Protein AF-0000000066123903 (afdb_homodimer)

Organism: Suid herpesvirus 1 (strain Kaplan) (NCBI:txid33703)

Foldseek 3Di:
DDPDADDDQVVLLVLLVVLVVLDDALVVQDQVVQLVLLVVDDPLRLVLLLLLLLLQLVLLVVLLVCLVVLLVVDPHVSSVSSSVSLSVRSVRVNVNSVVVNCSSVVNPPVVSVVVSVVSCPDPLNVVLVVVLVVQVVVDPWPLSVLLSQLLSLQQLCQLSLLLQLLCVVVPHSVSSNVSSLSSNLSSLSSNLSSLSCSAPPRPPIDHDDLVVSLVVLVVSLVSSLCSCVVRPDPPDPSDDSVLSSLQSLVSSQVSCVSNPHHRDRPRDQHDPPRSCNVVVVVSVCVSVVVVVVVVPPPDDPDD/DDPDADDDQVVLLVLLVVLVVLDDALVVQDQVVQLVLLVVDDPLRLVLLLLLLLLQLVLLVVVLVCLVVLLVVDPHVSSVSSSVSLSVRSVRVNVNSVVVNCSSVVNPPVVSVVVSVVSCPDPLNVVLVVVLVVQVVVDPWPLSVLLSQLLSLQQLCQLSLLLQLLCVVVPHSVSSNVSSLSSNLSSLSSNLSSLSCSQPPRPPIDHDDLVVSLVVLVVSLVSSLCSCVVRPDPPDPSDDSVLSSLQSLVSSQVSCVSNPHHRDRPRDQHDPPRSCNVVSVVSVCVSVVVVVVVVPPPDDPPD

Solvent-accessible surface area (backbone atoms only — not comparable to full-atom values): 33291 Å² total; per-residue (Å²): 132,78,57,57,61,62,92,77,38,71,68,44,41,48,52,34,51,50,51,61,73,64,63,76,54,53,83,78,54,70,56,73,78,34,50,67,42,58,74,73,44,52,72,59,53,46,53,33,53,54,49,48,47,40,50,52,28,34,52,52,53,56,53,55,68,46,46,62,62,57,36,66,77,51,86,52,55,28,53,39,51,26,48,39,50,51,47,41,52,50,47,33,50,39,50,40,39,28,52,51,46,33,45,75,44,74,66,36,60,67,60,42,53,56,47,41,62,53,50,64,66,30,66,58,53,40,52,54,52,50,50,49,53,53,51,58,73,63,46,84,31,69,43,45,47,34,50,48,49,29,42,53,50,52,45,68,43,42,50,58,54,49,57,51,30,33,36,52,82,72,73,32,37,61,50,60,39,50,50,48,50,55,50,50,53,50,31,52,52,54,23,49,49,34,39,48,40,58,72,70,65,52,80,85,55,61,67,73,53,68,68,58,51,50,48,53,52,53,52,52,53,51,51,41,48,47,37,49,63,72,51,52,54,89,87,49,86,62,62,57,66,71,59,40,49,36,41,46,38,25,47,50,28,51,52,30,47,69,68,73,41,76,70,80,64,82,42,62,79,72,51,83,83,39,72,56,32,68,58,55,53,50,54,54,50,59,62,52,49,55,58,55,57,70,64,63,73,71,62,87,76,76,135,131,76,56,55,61,63,93,77,38,70,68,44,42,48,53,35,50,50,52,61,74,63,62,75,53,52,84,78,54,71,55,72,80,34,50,68,42,57,74,73,46,51,71,58,53,46,53,33,53,54,49,48,46,41,48,51,29,33,51,51,54,54,52,55,70,45,47,61,62,57,39,66,78,50,86,51,54,29,53,40,51,26,50,38,50,52,48,41,52,48,47,33,49,39,50,40,40,30,52,52,46,32,45,75,42,75,67,37,60,67,60,41,52,56,47,39,61,54,50,63,67,31,66,57,52,39,52,54,52,50,50,50,53,53,52,59,73,62,46,86,30,69,42,46,48,34,51,51,50,29,42,52,50,51,44,68,45,42,52,57,54,48,57,52,29,32,37,51,81,71,73,33,35,61,50,61,39,50,51,48,51,55,50,50,51,50,32,52,51,53,23,49,49,35,40,48,40,59,71,70,66,52,79,85,55,60,65,75,54,69,69,58,51,49,49,54,53,52,50,51,51,50,52,41,46,48,39,50,61,73,50,53,54,88,86,48,85,64,63,58,67,71,60,40,49,36,41,46,37,24,47,49,27,52,51,30,47,69,68,74,41,76,70,80,66,84,43,62,79,70,51,85,83,40,72,56,32,66,58,55,53,49,53,53,49,59,63,53,49,55,58,54,58,69,62,64,70,70,62,85,66,79,122

InterPro domains:
  IPR000358 Ribonucleotide reductase small subunit family [PF00268] (5-267)
  IPR000358 Ribonucleotide reductase small subunit family [PTHR23409] (11-296)
  IPR009078 Ferritin-like superfamily [SSF47240] (3-269)
  IPR012348 Ribonucleotide reductase-like [G3DSA:1.10.620.20] (2-271)
  IPR030475 Ribonucleotide reductase small subunit, acitve site [PS00368] (89-105)
  IPR033909 Ribonucleotide reductase small subunit [cd01049] (8-279)
  IPR034715 Ribonucleotide reductase small subunit, Herpesvirus [MF_04028] (1-303)

Radius of gyration: 26.72 Å; Cα contacts (8 Å, |Δi|>4): 640; chains: 2; bounding box: 87×73×56 Å

Sequence (606 aa):
MEYFYTSQCPDMDHLRSLSVANRWLETDLPLGDDAKDVAALSEPELEFYRFLFAFLSAADDLVNVNLGSLSELFTQKDILHYYIEQECIEVVHSRVYSAIQLMLFRGDAAARERYVRAALRDEAIRRKVEWLDSRVAECASVAEKYLLMILIEGIFFASSFASISYLRTHNLFVVTCQSNDFISRDEAIHTSASCCIYNNYLGDAPRPDEARIHQLFAEAVEIECEFLRARAPRDSLLLDLPAIISYVRYSADRLLQAIGASPLFGAPAPAADFPMALMVAEKHTNFFERRSTNYTGTVVNDLMEYFYTSQCPDMDHLRSLSVANRWLETDLPLGDDAKDVAALSEPELEFYRFLFAFLSAADDLVNVNLGSLSELFTQKDILHYYIEQECIEVVHSRVYSAIQLMLFRGDAAARERYVRAALRDEAIRRKVEWLDSRVAECASVAEKYLLMILIEGIFFASSFASISYLRTHNLFVVTCQSNDFISRDEAIHTSASCCIYNNYLGDAPRPDEARIHQLFAEAVEIECEFLRARAPRDSLLLDLPAIISYVRYSADRLLQAIGASPLFGAPAPAADFPMALMVAEKHTNFFERRSTNYTGTVVNDL

Structure (mmCIF, N/CA/C/O backbone):
data_AF-0000000066123903-model_v1
#
loop_
_entity.id
_entity.type
_entity.pdbx_description
1 polymer 'Ribonucleoside-diphosphate reductase small subunit'
#
loop_
_atom_site.group_PDB
_atom_site.id
_atom_site.type_symbol
_atom_site.label_atom_id
_atom_site.label_alt_id
_atom_site.label_comp_id
_atom_site.label_asym_id
_atom_site.label_entity_id
_atom_site.label_seq_id
_atom_site.pdbx_PDB_ins_code
_atom_site.Cartn_x
_atom_site.Cartn_y
_atom_site.Cartn_z
_atom_site.occupancy
_atom_site.B_iso_or_equiv
_atom_site.auth_seq_id
_atom_site.auth_comp_id
_atom_site.auth_asym_id
_atom_site.auth_atom_id
_atom_site.pdbx_PDB_model_num
ATOM 1 N N . MET A 1 1 ? 11.18 -2.309 -18.719 1 54.59 1 MET A N 1
ATOM 2 C CA . MET A 1 1 ? 10.789 -2.637 -17.359 1 54.59 1 MET A CA 1
ATOM 3 C C . MET A 1 1 ? 11.422 -3.945 -16.906 1 54.59 1 MET A C 1
ATOM 5 O O . MET A 1 1 ? 11.5 -4.902 -17.672 1 54.59 1 MET A O 1
ATOM 9 N N . GLU A 1 2 ? 12.172 -3.811 -15.82 1 69.44 2 GLU A N 1
ATOM 10 C CA . GLU A 1 2 ? 12.781 -5.016 -15.266 1 69.44 2 GLU A CA 1
ATOM 11 C C . GLU A 1 2 ? 11.734 -5.902 -14.594 1 69.44 2 GLU A C 1
ATOM 13 O O . GLU A 1 2 ? 10.844 -5.406 -13.898 1 69.44 2 GLU A O 1
ATOM 18 N N . TYR A 1 3 ? 11.609 -7.137 -14.953 1 81.94 3 TYR A N 1
ATOM 19 C CA . TYR A 1 3 ? 10.57 -8.078 -14.547 1 81.94 3 TYR A CA 1
ATOM 20 C C . TYR A 1 3 ? 10.922 -8.734 -13.219 1 81.94 3 TYR A C 1
ATOM 22 O O . TYR A 1 3 ? 10.375 -9.781 -12.875 1 81.94 3 TYR A O 1
ATOM 30 N N . PHE A 1 4 ? 11.977 -8.094 -12.602 1 88.94 4 PHE A N 1
ATOM 31 C CA . PHE A 1 4 ? 12.328 -8.5 -11.25 1 88.94 4 PHE A CA 1
ATOM 32 C C . PHE A 1 4 ? 12.875 -7.324 -10.453 1 88.94 4 PHE A C 1
ATOM 34 O O . PHE A 1 4 ? 13.266 -6.309 -11.031 1 88.94 4 PHE A O 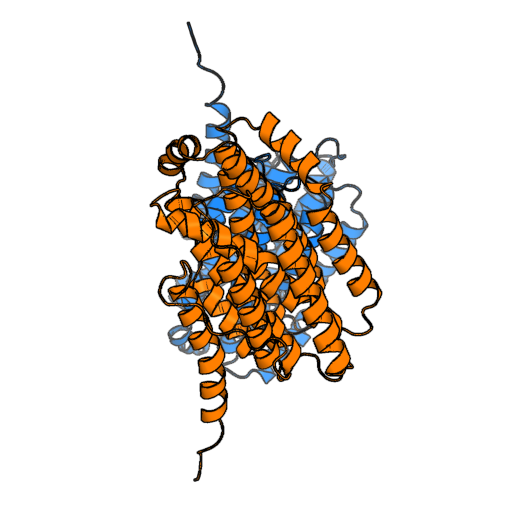1
ATOM 41 N N . TYR A 1 5 ? 12.867 -7.488 -9.188 1 92.88 5 TYR A N 1
ATOM 42 C CA . TYR A 1 5 ? 13.344 -6.422 -8.312 1 92.88 5 TYR A CA 1
ATOM 43 C C . TYR A 1 5 ? 14.859 -6.477 -8.156 1 92.88 5 TYR A C 1
ATOM 45 O O . TYR A 1 5 ? 15.43 -7.555 -7.977 1 92.88 5 TYR A O 1
ATOM 53 N N . THR A 1 6 ? 15.5 -5.375 -8.305 1 92.25 6 THR A N 1
ATOM 54 C CA . THR A 1 6 ? 16.891 -5.137 -7.926 1 92.25 6 THR A CA 1
ATOM 55 C C . THR A 1 6 ? 17.031 -3.814 -7.176 1 92.25 6 THR A C 1
ATOM 57 O O . THR A 1 6 ? 16.438 -2.805 -7.574 1 92.25 6 THR A O 1
ATOM 60 N N . SER A 1 7 ? 17.812 -3.814 -6.113 1 93.12 7 SER A N 1
ATOM 61 C CA . SER A 1 7 ? 18.016 -2.588 -5.348 1 93.12 7 SER A CA 1
ATOM 62 C C . SER A 1 7 ? 18.781 -1.549 -6.152 1 93.12 7 SER A C 1
ATOM 64 O O . SER A 1 7 ? 19.875 -1.834 -6.664 1 93.12 7 SER A O 1
ATOM 66 N N . GLN A 1 8 ? 18.188 -0.343 -6.234 1 95.06 8 GLN A N 1
ATOM 67 C CA . GLN A 1 8 ? 18.828 0.729 -6.996 1 95.06 8 GLN A CA 1
ATOM 68 C C . GLN A 1 8 ? 18.875 2.025 -6.191 1 95.06 8 GLN A C 1
ATOM 70 O O . GLN A 1 8 ? 19.625 2.941 -6.516 1 95.06 8 GLN A O 1
ATOM 75 N N . CYS A 1 9 ? 18.078 2.162 -5.188 1 96.69 9 CYS A N 1
ATOM 76 C CA . CYS A 1 9 ? 17.953 3.354 -4.355 1 96.69 9 CYS A CA 1
ATOM 77 C C . CYS A 1 9 ? 18 2.992 -2.875 1 96.69 9 CYS A C 1
ATOM 79 O O . CYS A 1 9 ? 16.969 3.043 -2.193 1 96.69 9 CYS A O 1
ATOM 81 N N . PRO A 1 10 ? 19.219 2.754 -2.359 1 95.38 10 PRO A N 1
ATOM 82 C CA . PRO A 1 10 ? 19.328 2.258 -0.986 1 95.38 10 PRO A CA 1
ATOM 83 C C . PRO A 1 10 ? 18.734 3.219 0.039 1 95.38 10 PRO A C 1
ATOM 85 O O . PRO A 1 10 ? 18.219 2.781 1.071 1 95.38 10 PRO A O 1
ATOM 88 N N . ASP A 1 11 ? 18.828 4.516 -0.189 1 95.94 11 ASP A N 1
ATOM 89 C CA . ASP A 1 11 ? 18.234 5.477 0.745 1 95.94 11 ASP A CA 1
ATOM 90 C C . ASP A 1 11 ? 16.719 5.371 0.767 1 95.94 11 ASP A C 1
ATOM 92 O O . ASP A 1 11 ? 16.109 5.414 1.834 1 95.94 11 ASP A O 1
ATOM 96 N N . MET A 1 12 ? 16.125 5.203 -0.448 1 97.12 12 MET A N 1
ATOM 97 C CA . MET A 1 12 ? 14.672 5.023 -0.505 1 97.12 12 MET A CA 1
ATOM 98 C C . MET A 1 12 ? 14.258 3.707 0.141 1 97.12 12 MET A C 1
ATOM 100 O O . MET A 1 12 ? 13.211 3.627 0.786 1 97.12 12 MET A O 1
ATOM 104 N N . ASP A 1 13 ? 15.086 2.719 -0.048 1 96.69 13 ASP A N 1
ATOM 105 C CA . ASP A 1 13 ? 14.828 1.435 0.597 1 96.69 13 ASP A CA 1
ATOM 106 C C . ASP A 1 13 ? 14.867 1.566 2.117 1 96.69 13 ASP A C 1
ATOM 108 O O . ASP A 1 13 ? 14.062 0.949 2.82 1 96.69 13 ASP A O 1
ATOM 112 N N . HIS A 1 14 ? 15.781 2.314 2.598 1 96.69 14 HIS A N 1
ATOM 113 C CA . HIS A 1 14 ? 15.875 2.566 4.031 1 96.69 14 HIS A CA 1
ATOM 114 C C . HIS A 1 14 ? 14.617 3.266 4.551 1 96.69 14 HIS A C 1
ATOM 116 O O . HIS A 1 14 ? 14.078 2.891 5.594 1 96.69 14 HIS A O 1
ATOM 122 N N . LEU A 1 15 ? 14.172 4.234 3.84 1 96.81 15 LEU A N 1
ATOM 123 C CA . LEU A 1 15 ? 12.984 4.965 4.254 1 96.81 15 LEU A CA 1
ATOM 124 C C . LEU A 1 15 ? 11.75 4.062 4.223 1 96.81 15 LEU A C 1
ATOM 126 O O . LEU A 1 15 ? 10.867 4.176 5.074 1 96.81 15 LEU A O 1
ATOM 130 N N . ARG A 1 16 ? 11.664 3.162 3.219 1 97.38 16 ARG A N 1
ATOM 131 C CA . ARG A 1 16 ? 10.602 2.16 3.225 1 97.38 16 ARG A CA 1
ATOM 132 C C . ARG A 1 16 ? 10.656 1.311 4.488 1 97.38 16 ARG A C 1
ATOM 134 O O . ARG A 1 16 ? 9.641 1.102 5.148 1 97.38 16 ARG A O 1
ATOM 141 N N . SER A 1 17 ? 11.875 0.867 4.812 1 96.56 17 SER A N 1
ATOM 142 C CA . SER A 1 17 ? 12.055 0.023 5.988 1 96.56 17 SER A CA 1
ATOM 143 C C . SER A 1 17 ? 11.641 0.753 7.262 1 96.56 17 SER A C 1
ATOM 145 O O . SER A 1 17 ? 11.047 0.156 8.164 1 96.56 17 SER A O 1
ATOM 147 N N . LEU A 1 18 ? 11.977 1.999 7.32 1 95.31 18 LEU A N 1
ATOM 148 C CA . LEU A 1 18 ? 11.586 2.809 8.469 1 95.31 18 LEU A CA 1
ATOM 149 C C . LEU A 1 18 ? 10.062 2.922 8.562 1 95.31 18 LEU A C 1
ATOM 151 O O . LEU A 1 18 ? 9.5 2.809 9.656 1 95.31 18 LEU A O 1
ATOM 155 N N . SER A 1 19 ? 9.43 3.164 7.438 1 96.69 19 SER A N 1
ATOM 156 C CA . SER A 1 19 ? 7.973 3.232 7.402 1 96.69 19 SER A CA 1
ATOM 157 C C . SER A 1 19 ? 7.348 1.922 7.871 1 96.69 19 SER A C 1
ATOM 159 O O . SER A 1 19 ? 6.379 1.928 8.633 1 96.69 19 SER A O 1
ATOM 161 N N . VAL A 1 20 ? 7.906 0.844 7.414 1 96.25 20 VAL A N 1
ATOM 162 C CA . VAL A 1 20 ? 7.406 -0.476 7.781 1 96.25 20 VAL A CA 1
ATOM 163 C C . VAL A 1 20 ? 7.562 -0.687 9.289 1 96.25 20 VAL A C 1
ATOM 165 O O . VAL A 1 20 ? 6.637 -1.147 9.953 1 96.25 20 VAL A O 1
ATOM 168 N N . ALA A 1 21 ? 8.672 -0.326 9.82 1 94.81 21 ALA A N 1
ATOM 169 C CA . ALA A 1 21 ? 8.969 -0.509 11.242 1 94.81 21 ALA A CA 1
ATOM 170 C C . ALA A 1 21 ? 8.047 0.35 12.102 1 94.81 21 ALA A C 1
ATOM 172 O O . ALA A 1 21 ? 7.707 -0.028 13.227 1 94.81 21 ALA A O 1
ATOM 173 N N . ASN A 1 22 ? 7.625 1.47 11.562 1 94.25 22 ASN A N 1
ATOM 174 C CA . ASN A 1 22 ? 6.816 2.432 12.305 1 94.25 22 ASN A CA 1
ATOM 175 C C . ASN A 1 22 ? 5.328 2.227 12.047 1 94.25 22 ASN A C 1
ATOM 177 O O . ASN A 1 22 ? 4.508 3.062 12.43 1 94.25 22 ASN A O 1
ATOM 181 N N . ARG A 1 23 ? 4.988 1.217 11.445 1 95.25 23 ARG A N 1
ATOM 182 C CA . ARG A 1 23 ? 3.6 1.021 11.039 1 95.25 23 ARG A CA 1
ATOM 183 C C . ARG A 1 23 ? 2.682 0.943 12.258 1 95.25 23 ARG A C 1
ATOM 185 O O . ARG A 1 23 ? 3.035 0.337 13.266 1 95.25 23 ARG A O 1
ATOM 192 N N . TRP A 1 24 ? 1.583 1.522 12.18 1 97.19 24 TRP A N 1
ATOM 193 C CA . TRP A 1 24 ? 0.49 1.501 13.148 1 97.19 24 TRP A CA 1
ATOM 194 C C . TRP A 1 24 ? -0.861 1.461 12.438 1 97.19 24 TRP A C 1
ATOM 196 O O . TRP A 1 24 ? -0.938 1.648 11.227 1 97.19 24 TRP A O 1
ATOM 206 N N . LEU A 1 25 ? -1.926 1.02 13.18 1 97.12 25 LEU A N 1
ATOM 207 C CA . LEU A 1 25 ? -3.264 0.884 12.617 1 97.12 25 LEU A CA 1
ATOM 208 C C . LEU A 1 25 ? -4.266 1.742 13.383 1 97.12 25 LEU A C 1
ATOM 210 O O . LEU A 1 25 ? -4.055 2.053 14.555 1 97.12 25 LEU A O 1
ATOM 214 N N . GLU A 1 26 ? -5.293 2.172 12.727 1 96.62 26 GLU A N 1
ATOM 215 C CA . GLU A 1 26 ? -6.367 2.934 13.359 1 96.62 26 GLU A CA 1
ATOM 216 C C . GLU A 1 26 ? -6.961 2.17 14.539 1 96.62 26 GLU A C 1
ATOM 218 O O . GLU A 1 26 ? -7.422 2.775 15.508 1 96.62 26 GLU A O 1
ATOM 223 N N . THR A 1 27 ? -6.887 0.831 14.484 1 94.56 27 THR A N 1
ATOM 224 C CA . THR A 1 27 ? -7.477 -0.004 15.523 1 94.56 27 THR A CA 1
ATOM 225 C C . THR A 1 27 ? -6.621 0.015 16.797 1 94.56 27 THR A C 1
ATOM 227 O O . THR A 1 27 ? -7.078 -0.392 17.859 1 94.56 27 THR A O 1
ATOM 230 N N . ASP A 1 28 ? -5.391 0.477 16.703 1 94.56 28 ASP A N 1
ATOM 231 C CA . ASP A 1 28 ? -4.488 0.564 17.844 1 94.56 28 ASP A CA 1
ATOM 232 C C . ASP A 1 28 ? -4.875 1.726 18.766 1 94.56 28 ASP A C 1
ATOM 234 O O . ASP A 1 28 ? -4.41 1.805 19.906 1 94.56 28 ASP A O 1
ATOM 238 N N . LEU A 1 29 ? -5.73 2.68 18.234 1 93.81 29 LEU A N 1
ATOM 239 C CA . LEU A 1 29 ? -5.984 3.947 18.922 1 93.81 29 LEU A CA 1
ATOM 240 C C . LEU A 1 29 ? -7.48 4.16 19.125 1 93.81 29 LEU A C 1
ATOM 242 O O . LEU A 1 29 ? -8.094 5.004 18.469 1 93.81 29 LEU A O 1
ATOM 246 N N . PRO A 1 30 ? -8.055 3.467 20.109 1 92.56 30 PRO A N 1
ATOM 247 C CA . PRO A 1 30 ? -9.484 3.656 20.359 1 92.56 30 PRO A CA 1
ATOM 248 C C . PRO A 1 30 ? -9.805 5.035 20.938 1 92.56 30 PRO A C 1
ATOM 250 O O . PRO A 1 30 ? -9.203 5.449 21.938 1 92.56 30 PRO A O 1
ATOM 253 N N . LEU A 1 31 ? -10.781 5.715 20.375 1 94 31 LEU A N 1
ATOM 254 C CA . LEU A 1 31 ? -11.07 7.109 20.688 1 94 31 LEU A CA 1
ATOM 255 C C . LEU A 1 31 ? -12.133 7.211 21.781 1 94 31 LEU A C 1
ATOM 257 O O . LEU A 1 31 ? -12.57 8.312 22.141 1 94 31 LEU A O 1
ATOM 261 N N . GLY A 1 32 ? -12.531 6.105 22.328 1 90.56 32 GLY A N 1
ATOM 262 C CA . GLY A 1 32 ? -13.617 6.102 23.297 1 90.56 32 GLY A CA 1
ATOM 263 C C . GLY A 1 32 ? -13.414 7.09 24.438 1 90.56 32 GLY A C 1
ATOM 264 O O . GLY A 1 32 ? -14.305 7.887 24.734 1 90.56 32 GLY A O 1
ATOM 265 N N . ASP A 1 33 ? -12.297 7.16 25.062 1 92.12 33 ASP A N 1
ATOM 266 C CA . ASP A 1 33 ? -12.023 8.008 26.219 1 92.12 33 ASP A CA 1
ATOM 267 C C . ASP A 1 33 ? -11.898 9.469 25.812 1 92.12 33 ASP A C 1
ATOM 269 O O . ASP A 1 33 ? -12.07 10.367 26.625 1 92.12 33 ASP A O 1
ATOM 273 N N . ASP A 1 34 ? -11.633 9.781 24.547 1 97.38 34 ASP A N 1
ATOM 274 C CA . ASP A 1 34 ? -11.492 11.148 24.047 1 97.38 34 ASP A CA 1
ATOM 275 C C . ASP A 1 34 ? -12.859 11.812 23.891 1 97.38 34 ASP A C 1
ATOM 277 O O . ASP A 1 34 ? -12.953 13.047 23.891 1 97.38 34 ASP A O 1
ATOM 281 N N . ALA A 1 35 ? -13.867 11.039 23.75 1 96 35 ALA A N 1
ATOM 282 C CA . ALA A 1 35 ? -15.188 11.578 23.484 1 96 35 ALA A CA 1
ATOM 283 C C . ALA A 1 35 ? -15.641 12.531 24.578 1 96 35 ALA A C 1
ATOM 285 O O . ALA A 1 35 ? -16.281 13.547 24.312 1 96 35 ALA A O 1
ATOM 286 N N . LYS A 1 36 ? -15.312 12.25 25.781 1 95.56 36 LYS A N 1
ATOM 287 C CA . LYS A 1 36 ? -15.711 13.078 26.922 1 95.56 36 LYS A CA 1
ATOM 288 C C . LYS A 1 36 ? -15.039 14.445 26.875 1 95.56 36 LYS A C 1
ATOM 290 O O . LYS A 1 36 ? -15.555 15.414 27.422 1 95.56 36 LYS A O 1
ATOM 295 N N . ASP A 1 37 ? -13.914 14.531 26.25 1 97.19 37 ASP A N 1
ATOM 296 C CA . ASP A 1 37 ? -13.125 15.758 26.234 1 97.19 37 ASP A CA 1
ATOM 297 C C . ASP A 1 37 ? -13.75 16.797 25.312 1 97.19 37 ASP A C 1
ATOM 299 O O . ASP A 1 37 ? -13.414 17.984 25.391 1 97.19 37 ASP A O 1
ATOM 303 N N . VAL A 1 38 ? -14.633 16.359 24.406 1 97.25 38 VAL A N 1
ATOM 304 C CA . VAL A 1 38 ? -15.297 17.281 23.5 1 97.25 38 VAL A CA 1
ATOM 305 C C . VAL A 1 38 ? -16.062 18.328 24.297 1 97.25 38 VAL A C 1
ATOM 307 O O . VAL A 1 38 ? -16.078 19.516 23.922 1 97.25 38 VAL A O 1
ATOM 310 N N . ALA A 1 39 ? -16.578 17.938 25.406 1 95.94 39 ALA A N 1
ATOM 311 C CA . ALA A 1 3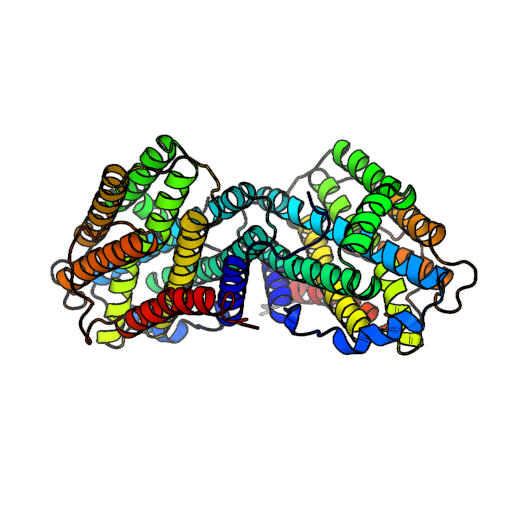9 ? -17.375 18.828 26.25 1 95.94 39 ALA A CA 1
ATOM 312 C C . ALA A 1 39 ? -16.5 19.828 26.969 1 95.94 39 ALA A C 1
ATOM 314 O O . ALA A 1 39 ? -16.984 20.859 27.469 1 95.94 39 ALA A O 1
ATOM 315 N N . ALA A 1 40 ? -15.266 19.562 27.062 1 94.94 40 ALA A N 1
ATOM 316 C CA . ALA A 1 40 ? -14.336 20.438 27.781 1 94.94 40 ALA A CA 1
ATOM 317 C C . ALA A 1 40 ? -13.922 21.625 26.906 1 94.94 40 ALA A C 1
ATOM 319 O O . ALA A 1 40 ? -13.367 22.609 27.406 1 94.94 40 ALA A O 1
ATOM 320 N N . LEU A 1 41 ? -14.172 21.594 25.609 1 95.44 41 LEU A N 1
ATOM 321 C CA . LEU A 1 41 ? -13.82 22.688 24.688 1 95.44 41 LEU A CA 1
ATOM 322 C C . LEU A 1 41 ? -14.914 23.75 24.672 1 95.44 41 LEU A C 1
ATOM 324 O O . LEU A 1 41 ? -16.109 23.422 24.688 1 95.44 41 LEU A O 1
ATOM 328 N N . SER A 1 42 ? -14.438 24.984 24.656 1 94.25 42 SER A N 1
ATOM 329 C CA . SER A 1 42 ? -15.391 26.047 24.344 1 94.25 42 SER A CA 1
ATOM 330 C C . SER A 1 42 ? -15.891 25.938 22.906 1 94.25 42 SER A C 1
ATOM 332 O O . SER A 1 42 ? -15.297 25.234 22.094 1 94.25 42 SER A O 1
ATOM 334 N N . GLU A 1 43 ? -16.984 26.625 22.578 1 94.5 43 GLU A N 1
ATOM 335 C CA . GLU A 1 43 ? -17.578 26.547 21.234 1 94.5 43 GLU A CA 1
ATOM 336 C C . GLU A 1 43 ? -16.578 27 20.172 1 94.5 43 GLU A C 1
ATOM 338 O O . GLU A 1 43 ? -16.406 26.328 19.156 1 94.5 43 GLU A O 1
ATOM 343 N N . PRO A 1 44 ? -15.844 28.125 20.422 1 95.62 44 PRO A N 1
ATOM 344 C CA . PRO A 1 44 ? -14.867 28.547 19.406 1 95.62 44 PRO A CA 1
ATOM 345 C C . PRO A 1 44 ? -13.727 27.547 19.25 1 95.62 44 PRO A C 1
ATOM 347 O O . PRO A 1 44 ? -13.234 27.328 18.141 1 95.62 44 PRO A O 1
ATOM 350 N N . GLU A 1 45 ? -13.352 26.906 20.328 1 95.81 45 GLU A N 1
ATO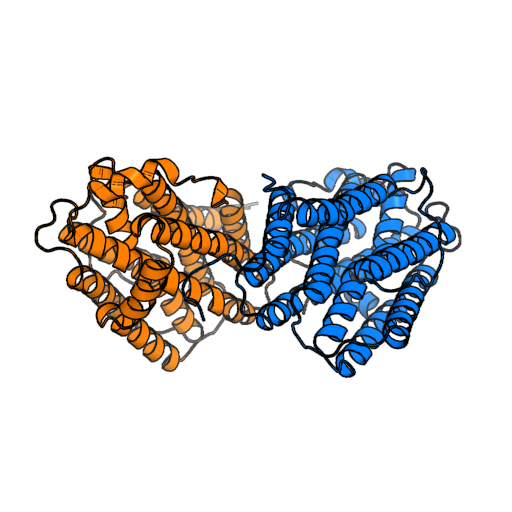M 351 C CA . GLU A 1 45 ? -12.289 25.891 20.266 1 95.81 45 GLU A CA 1
ATOM 352 C C . GLU A 1 45 ? -12.75 24.656 19.5 1 95.81 45 GLU A C 1
ATOM 354 O O . GLU A 1 45 ? -12.008 24.141 18.672 1 95.81 45 GLU A O 1
ATOM 359 N N . LEU A 1 46 ? -13.953 24.25 19.828 1 96.62 46 LEU A N 1
ATOM 360 C CA . LEU A 1 46 ? -14.508 23.094 19.125 1 96.62 46 LEU A CA 1
ATOM 361 C C . LEU A 1 46 ? -14.617 23.375 17.641 1 96.62 46 LEU A C 1
ATOM 363 O O . LEU A 1 46 ? -14.258 22.516 16.812 1 96.62 46 LEU A O 1
ATOM 367 N N . GLU A 1 47 ? -15.062 24.531 17.312 1 96.12 47 GLU A N 1
ATOM 368 C CA . GLU A 1 47 ? -15.156 24.938 15.906 1 96.12 47 GLU A CA 1
ATOM 369 C C . GLU A 1 47 ? -13.789 24.922 15.227 1 96.12 47 GLU A C 1
ATOM 371 O O . GLU A 1 47 ? -13.664 24.5 14.078 1 96.12 47 GLU A O 1
ATOM 376 N N . PHE A 1 48 ? -12.82 25.359 15.898 1 97.12 48 PHE A N 1
ATOM 377 C CA . PHE A 1 48 ? -11.461 25.406 15.367 1 97.12 48 PHE A CA 1
ATOM 378 C C . PHE A 1 48 ? -10.961 24 15.031 1 97.12 48 PHE A C 1
ATOM 380 O O . PHE A 1 48 ? -10.469 23.766 13.93 1 97.12 48 PHE A O 1
ATOM 387 N N . TYR A 1 49 ? -11.109 23.078 15.945 1 97.69 49 TYR A N 1
ATOM 388 C CA . TYR A 1 49 ? -10.594 21.719 15.727 1 97.69 49 TYR A CA 1
ATOM 389 C C . TYR A 1 49 ? -11.438 20.969 14.703 1 97.69 49 TYR A C 1
ATOM 391 O O . TYR A 1 49 ? -10.914 20.156 13.938 1 97.69 49 TYR A O 1
ATOM 399 N N . ARG A 1 50 ? -12.742 21.234 14.695 1 97.56 50 ARG A N 1
ATOM 400 C CA . ARG A 1 50 ? -13.555 20.688 13.609 1 97.56 50 ARG A CA 1
ATOM 401 C C . ARG A 1 50 ? -13.031 21.156 12.258 1 97.56 50 ARG A C 1
ATOM 403 O O . ARG A 1 50 ? -12.922 20.359 11.32 1 97.56 50 ARG A O 1
ATOM 410 N N . PHE A 1 51 ? -12.695 22.391 12.172 1 97.25 51 PHE A N 1
ATOM 411 C CA . PHE A 1 51 ? -12.164 22.984 10.945 1 97.25 51 PHE A CA 1
ATOM 412 C C . PHE A 1 51 ? -10.82 22.344 10.578 1 97.25 51 PHE A C 1
ATOM 414 O O . PHE A 1 51 ? -10.609 21.969 9.422 1 97.25 51 PHE A O 1
ATOM 421 N N . LEU A 1 52 ? -9.984 22.219 11.539 1 97.06 52 LEU A N 1
ATOM 422 C CA . LEU A 1 52 ? -8.664 21.641 11.32 1 97.06 52 LEU A CA 1
ATOM 423 C C . LEU A 1 52 ? -8.773 20.234 10.773 1 97.06 52 LEU A C 1
ATOM 425 O O . LEU A 1 52 ? -8.117 19.891 9.789 1 97.06 52 LEU A O 1
ATOM 429 N N . PHE A 1 53 ? -9.578 19.438 11.375 1 97.31 53 PHE A N 1
ATOM 430 C CA . PHE A 1 53 ? -9.656 18.047 10.984 1 97.31 53 PHE A CA 1
ATOM 431 C C . PHE A 1 53 ? -10.398 17.891 9.664 1 97.31 53 PHE A C 1
ATOM 433 O O . PHE A 1 53 ? -10.195 16.922 8.938 1 97.31 53 PHE A O 1
ATOM 440 N N . ALA A 1 54 ? -11.289 18.859 9.328 1 95 54 ALA A N 1
ATOM 441 C CA . ALA A 1 54 ? -11.859 18.859 7.98 1 95 54 ALA A CA 1
ATOM 442 C C . ALA A 1 54 ? -10.781 19.094 6.926 1 95 54 ALA A C 1
ATOM 444 O O . ALA A 1 54 ? -10.75 18.406 5.902 1 95 54 ALA A O 1
ATOM 445 N N . PHE A 1 55 ? -9.922 19.984 7.215 1 94.88 55 PHE A N 1
ATOM 446 C CA . PHE A 1 55 ? -8.812 20.281 6.309 1 94.88 55 PHE A CA 1
ATOM 447 C C . PHE A 1 55 ? -7.871 19.094 6.203 1 94.88 55 PHE A C 1
ATOM 449 O O . PHE A 1 55 ? -7.52 18.672 5.098 1 94.88 55 PHE A O 1
ATOM 456 N N . LEU A 1 56 ? -7.457 18.547 7.336 1 95.31 56 LEU A N 1
ATOM 457 C CA . LEU A 1 56 ? -6.484 17.469 7.363 1 95.31 56 LEU A CA 1
ATOM 458 C C . LEU A 1 56 ? -7 16.25 6.594 1 95.31 56 LEU A C 1
ATOM 460 O O . LEU A 1 56 ? -6.25 15.633 5.832 1 95.31 56 LEU A O 1
ATOM 464 N N . SER A 1 57 ? -8.219 15.945 6.785 1 92.44 57 SER A N 1
ATOM 465 C CA . SER A 1 57 ? -8.805 14.805 6.09 1 92.44 57 SER A CA 1
ATOM 466 C C . SER A 1 57 ? -8.82 15.023 4.582 1 92.44 57 SER A C 1
ATOM 468 O O . SER A 1 57 ? -8.422 14.148 3.816 1 92.44 57 SER A O 1
ATOM 470 N N . ALA A 1 58 ? -9.172 16.172 4.168 1 87.06 58 ALA A N 1
ATOM 471 C CA . ALA A 1 58 ? -9.242 16.484 2.74 1 87.06 58 ALA A CA 1
ATOM 472 C C . ALA A 1 58 ? -7.848 16.531 2.121 1 87.06 58 ALA A C 1
ATOM 474 O O . ALA A 1 58 ? -7.633 16.016 1.021 1 87.06 58 ALA A O 1
ATOM 475 N N . ALA A 1 59 ? -6.957 17.156 2.842 1 87.06 59 ALA A N 1
ATOM 476 C CA . ALA A 1 59 ? -5.582 17.281 2.371 1 87.06 59 ALA A CA 1
ATOM 477 C C . ALA A 1 59 ? -4.922 15.914 2.232 1 87.06 59 ALA A C 1
ATOM 479 O O . ALA A 1 59 ? -4.242 15.648 1.241 1 87.06 59 ALA A O 1
ATOM 480 N N . ASP A 1 60 ? -5.168 15.078 3.158 1 86.75 60 ASP A N 1
ATOM 481 C CA . ASP A 1 60 ? -4.629 13.719 3.123 1 86.75 60 ASP A CA 1
ATOM 482 C C . ASP A 1 60 ? -5.152 12.953 1.908 1 86.75 60 ASP A C 1
ATOM 484 O O . ASP A 1 60 ? -4.402 12.219 1.266 1 86.75 60 ASP A O 1
ATOM 488 N N . ASP A 1 61 ? -6.348 13.109 1.609 1 81.44 61 ASP A N 1
ATOM 489 C CA . ASP A 1 61 ? -6.941 12.461 0.446 1 81.44 61 ASP A CA 1
ATOM 490 C C . ASP A 1 61 ? -6.277 12.93 -0.846 1 81.44 61 ASP A C 1
ATOM 492 O O . ASP A 1 61 ? -6.004 12.125 -1.738 1 81.44 61 ASP A O 1
ATOM 496 N N . LEU A 1 62 ? -6.004 14.172 -0.906 1 78.94 62 LEU A N 1
ATOM 497 C CA . LEU A 1 62 ? -5.395 14.75 -2.1 1 78.94 62 LEU A CA 1
ATOM 498 C C . LEU A 1 62 ? -3.969 14.25 -2.279 1 78.94 62 LEU A C 1
ATOM 500 O O . LEU A 1 62 ? -3.537 13.977 -3.402 1 78.94 62 LEU A O 1
ATOM 504 N N . VAL A 1 63 ? -3.262 14.117 -1.191 1 79.94 63 VAL A N 1
ATOM 505 C CA . VAL A 1 63 ? -1.899 13.594 -1.239 1 79.94 63 VAL A CA 1
ATOM 506 C C . VAL A 1 63 ? -1.915 12.148 -1.748 1 79.94 63 VAL A C 1
ATOM 508 O O . VAL A 1 63 ? -1.138 11.789 -2.635 1 79.94 63 VAL A O 1
ATOM 511 N N . ASN A 1 64 ? -2.818 11.359 -1.292 1 78 64 ASN A N 1
ATOM 512 C CA . ASN A 1 64 ? -2.895 9.945 -1.654 1 78 64 ASN A CA 1
ATOM 513 C C . ASN A 1 64 ? -3.148 9.758 -3.146 1 78 64 ASN A C 1
ATOM 515 O O . ASN A 1 64 ? -2.514 8.922 -3.793 1 78 64 ASN A O 1
ATOM 519 N N . VAL A 1 65 ? -3.943 10.578 -3.705 1 71.69 65 VAL A N 1
ATOM 520 C CA . VAL A 1 65 ? -4.328 10.453 -5.105 1 71.69 65 VAL A CA 1
ATOM 521 C C . VAL A 1 65 ? -3.146 10.812 -6.004 1 71.69 65 VAL A C 1
ATOM 523 O O . VAL A 1 65 ? -3.027 10.297 -7.117 1 71.69 65 VAL A O 1
ATOM 526 N N . ASN A 1 66 ? -2.25 11.508 -5.469 1 80.06 66 ASN A N 1
ATOM 527 C CA . ASN A 1 66 ? -1.137 11.984 -6.281 1 80.06 66 ASN A CA 1
ATOM 528 C C . ASN A 1 66 ? 0.058 11.039 -6.207 1 80.06 66 ASN A C 1
ATOM 530 O O . ASN A 1 66 ? 0.958 11.102 -7.043 1 80.06 66 ASN A O 1
ATOM 534 N N . LEU A 1 67 ? 0.058 10.219 -5.246 1 85.94 67 LEU A N 1
ATOM 535 C CA . LEU A 1 67 ? 1.229 9.383 -5.004 1 85.94 67 LEU A CA 1
ATOM 536 C C . LEU A 1 67 ? 1.448 8.406 -6.156 1 85.94 67 LEU A C 1
ATOM 538 O O . LEU A 1 67 ? 2.59 8.125 -6.527 1 85.94 67 LEU A O 1
ATOM 542 N N . GLY A 1 68 ? 0.396 7.914 -6.711 1 82 68 GLY A N 1
ATOM 543 C CA . GLY A 1 68 ? 0.526 7.031 -7.859 1 82 68 GLY A CA 1
ATOM 544 C C . GLY A 1 68 ? 1.216 7.688 -9.039 1 82 68 GLY A C 1
ATOM 545 O O . GLY A 1 68 ? 2.117 7.102 -9.641 1 82 68 GLY A O 1
ATOM 546 N N . SER A 1 69 ? 0.862 8.852 -9.281 1 85.06 69 SER A N 1
ATOM 547 C CA . SER A 1 69 ? 1.438 9.586 -10.398 1 85.06 69 SER A CA 1
ATOM 548 C C . SER A 1 69 ? 2.91 9.906 -10.156 1 85.06 69 SER A C 1
ATOM 550 O O . SER A 1 69 ? 3.713 9.914 -11.094 1 85.06 69 SER A O 1
ATOM 552 N N . LEU A 1 70 ? 3.248 10.117 -8.953 1 89.56 70 LEU A N 1
ATOM 553 C CA . LEU A 1 70 ? 4.637 10.406 -8.617 1 89.56 70 LEU A CA 1
ATOM 554 C C . LEU A 1 70 ? 5.523 9.188 -8.852 1 89.56 70 LEU A C 1
ATOM 556 O O . LEU A 1 70 ? 6.613 9.305 -9.414 1 89.56 70 LEU A O 1
ATOM 560 N N . SER A 1 71 ? 5.047 8.086 -8.414 1 90.56 71 SER A N 1
ATOM 561 C CA . SER A 1 71 ? 5.852 6.879 -8.539 1 90.56 71 SER A CA 1
ATOM 562 C C . SER A 1 71 ? 6.113 6.539 -10.008 1 90.56 71 SER A C 1
ATOM 564 O O . SER A 1 71 ? 7.16 5.98 -10.344 1 90.56 71 SER A O 1
ATOM 566 N N . GLU A 1 72 ? 5.262 6.926 -10.891 1 89.56 72 GLU A N 1
ATOM 567 C CA . GLU A 1 72 ? 5.367 6.605 -12.312 1 89.56 72 GLU A CA 1
ATOM 568 C C . GLU A 1 72 ? 6.484 7.406 -12.977 1 89.56 72 GLU A C 1
ATOM 570 O O . GLU A 1 72 ? 6.906 7.086 -14.094 1 89.56 72 GLU A O 1
ATOM 575 N N . LEU A 1 73 ? 6.973 8.383 -12.328 1 91.06 73 LEU A N 1
ATOM 576 C CA . LEU A 1 73 ? 8.039 9.211 -12.875 1 91.06 73 LEU A CA 1
ATOM 577 C C . LEU A 1 73 ? 9.375 8.469 -12.828 1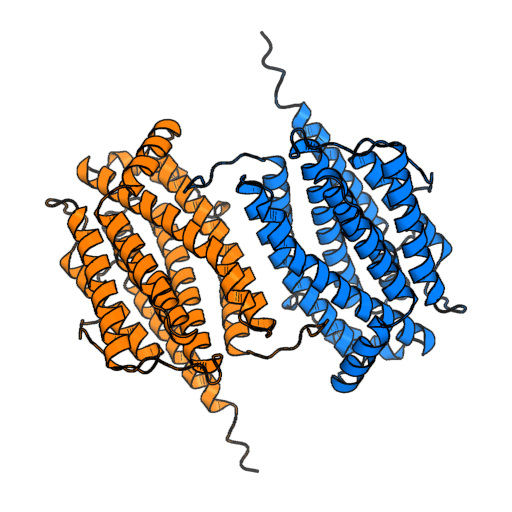 91.06 73 LEU A C 1
ATOM 579 O O . LEU A 1 73 ? 10.352 8.898 -13.453 1 91.06 73 LEU A O 1
ATOM 583 N N . PHE A 1 74 ? 9.352 7.383 -12.133 1 93.75 74 PHE A N 1
ATOM 584 C CA . PHE A 1 74 ? 10.602 6.668 -11.898 1 93.75 74 PHE A CA 1
ATOM 585 C C . PHE A 1 74 ? 10.484 5.215 -12.344 1 93.75 74 PHE A C 1
ATOM 587 O O . PHE A 1 74 ? 9.391 4.637 -12.305 1 93.75 74 PHE A O 1
ATOM 594 N N . THR A 1 75 ? 11.625 4.648 -12.75 1 92.12 75 THR A N 1
ATOM 595 C CA . THR A 1 75 ? 11.656 3.246 -13.148 1 92.12 75 THR A CA 1
ATOM 596 C C . THR A 1 75 ? 12.203 2.371 -12.023 1 92.12 75 THR A C 1
ATOM 598 O O . THR A 1 75 ? 12.055 1.147 -12.055 1 92.12 75 THR A O 1
ATOM 601 N N . GLN A 1 76 ? 12.82 3.012 -11.055 1 94.25 76 GLN A N 1
ATOM 602 C CA . GLN A 1 76 ? 13.414 2.26 -9.961 1 94.25 76 GLN A CA 1
ATOM 603 C C . GLN A 1 76 ? 12.344 1.666 -9.047 1 94.25 76 GLN A C 1
ATOM 605 O O . GLN A 1 76 ? 11.539 2.398 -8.477 1 94.25 76 GLN A O 1
ATOM 610 N N . LYS A 1 77 ? 12.391 0.39 -8.812 1 94.44 77 LYS A N 1
ATOM 611 C CA . LYS A 1 77 ? 11.359 -0.29 -8.023 1 94.44 77 LYS A CA 1
ATOM 612 C C . LYS A 1 77 ? 11.445 0.11 -6.555 1 94.44 77 LYS A C 1
ATOM 614 O O . LYS A 1 77 ? 10.43 0.11 -5.848 1 94.44 77 LYS A O 1
ATOM 619 N N . ASP A 1 78 ? 12.633 0.493 -6.102 1 96.69 78 ASP A N 1
ATOM 620 C CA . ASP A 1 78 ? 12.766 0.956 -4.723 1 96.69 78 ASP A CA 1
ATOM 621 C C . ASP A 1 78 ? 11.852 2.145 -4.453 1 96.69 78 ASP A C 1
ATOM 623 O O . ASP A 1 78 ? 11.242 2.238 -3.383 1 96.69 78 ASP A O 1
ATOM 627 N N . ILE A 1 79 ? 11.773 3.035 -5.418 1 96.75 79 ILE A N 1
ATOM 628 C CA . ILE A 1 79 ? 10.945 4.227 -5.273 1 96.75 79 ILE A CA 1
ATOM 629 C C . ILE A 1 79 ? 9.469 3.834 -5.312 1 96.75 79 ILE A C 1
ATOM 631 O O . ILE A 1 79 ? 8.672 4.289 -4.484 1 96.75 79 ILE A O 1
ATOM 635 N N . LEU A 1 80 ? 9.156 2.945 -6.227 1 95 80 LEU A N 1
ATOM 636 C CA . LEU A 1 80 ? 7.785 2.439 -6.285 1 95 80 LEU A CA 1
ATOM 637 C C . LEU A 1 80 ? 7.402 1.762 -4.973 1 95 80 LEU A C 1
ATOM 639 O O . LEU A 1 80 ? 6.332 2.033 -4.418 1 95 80 LEU A O 1
ATOM 643 N N . HIS A 1 81 ? 8.258 0.891 -4.473 1 96.69 81 HIS A N 1
ATOM 644 C CA . HIS A 1 81 ? 7.992 0.165 -3.238 1 96.69 81 HIS A CA 1
ATOM 645 C C . HIS A 1 81 ? 7.793 1.122 -2.068 1 96.69 81 HIS A C 1
ATOM 647 O O . HIS A 1 81 ? 6.93 0.896 -1.216 1 96.69 81 HIS A O 1
ATOM 653 N N . TYR A 1 82 ? 8.578 2.162 -2.008 1 97.5 82 TYR A N 1
ATOM 654 C CA . TYR A 1 82 ? 8.414 3.158 -0.957 1 97.5 82 TYR A CA 1
ATOM 655 C C . TYR A 1 82 ? 7.047 3.826 -1.054 1 97.5 82 TYR A C 1
ATOM 657 O O . TYR A 1 82 ? 6.328 3.934 -0.056 1 97.5 82 TYR A O 1
ATOM 665 N N . TYR A 1 83 ? 6.688 4.285 -2.26 1 96.75 83 TYR A N 1
ATOM 666 C CA . TYR A 1 83 ? 5.441 5.027 -2.414 1 96.75 83 TYR A CA 1
ATOM 667 C C . TYR A 1 83 ? 4.242 4.148 -2.08 1 96.75 83 TYR A C 1
ATOM 669 O O . TYR A 1 83 ? 3.234 4.633 -1.556 1 96.75 83 TYR A O 1
ATOM 677 N N . ILE A 1 84 ? 4.328 2.93 -2.365 1 95.44 84 ILE A N 1
ATOM 678 C CA . ILE A 1 84 ? 3.244 2.018 -2.016 1 95.44 84 ILE A CA 1
ATOM 679 C C . ILE A 1 84 ? 3.117 1.926 -0.496 1 95.44 84 ILE A C 1
ATOM 681 O O . ILE A 1 84 ? 2.008 1.938 0.043 1 95.44 84 ILE A O 1
ATOM 685 N N . GLU A 1 85 ? 4.234 1.843 0.159 1 97 85 GLU A N 1
ATOM 686 C CA . GLU A 1 85 ? 4.203 1.83 1.618 1 97 85 GLU A CA 1
ATOM 687 C C . GLU A 1 85 ? 3.615 3.127 2.168 1 97 85 GLU A C 1
ATOM 689 O O . GLU A 1 85 ? 2.859 3.107 3.143 1 97 85 GLU A O 1
ATOM 694 N N . GLN A 1 86 ? 4.008 4.223 1.582 1 97.06 86 GLN A N 1
ATOM 695 C CA . GLN A 1 86 ? 3.436 5.5 1.985 1 97.06 86 GLN A CA 1
ATOM 696 C C . GLN A 1 86 ? 1.921 5.508 1.801 1 97.06 86 GLN A C 1
ATOM 698 O O . GLN A 1 86 ? 1.187 5.973 2.676 1 97.06 86 GLN A O 1
ATOM 703 N N . GLU A 1 87 ? 1.473 5.031 0.676 1 95.19 87 GLU A N 1
ATOM 704 C CA . GLU A 1 87 ? 0.035 4.961 0.437 1 95.19 87 GLU A CA 1
ATOM 705 C C . GLU A 1 87 ? -0.667 4.156 1.527 1 95.19 87 GLU A C 1
ATOM 707 O O . GLU A 1 87 ? -1.771 4.504 1.951 1 95.19 87 GLU A O 1
ATOM 712 N N . CYS A 1 88 ? -0.041 3.18 1.915 1 96.19 88 CYS A N 1
ATOM 713 C CA . CYS A 1 88 ? -0.626 2.297 2.918 1 96.19 88 CYS A CA 1
ATOM 714 C C . CYS A 1 88 ? -0.852 3.039 4.23 1 96.19 88 CYS A C 1
ATOM 716 O O . CYS A 1 88 ? -1.924 2.938 4.828 1 96.19 88 CYS A O 1
ATOM 718 N N . ILE A 1 89 ? 0.143 3.762 4.656 1 97 89 ILE A N 1
ATOM 719 C CA . ILE A 1 89 ? -0.015 4.449 5.934 1 97 89 ILE A CA 1
ATOM 720 C C . ILE A 1 89 ? -0.982 5.621 5.773 1 97 89 ILE A C 1
ATOM 722 O O . ILE A 1 89 ? -1.684 5.988 6.719 1 97 89 ILE A O 1
ATOM 726 N N . GLU A 1 90 ? -1.057 6.191 4.598 1 95.88 90 GLU A N 1
ATOM 727 C CA . GLU A 1 90 ? -2.031 7.25 4.348 1 95.88 90 GLU A CA 1
ATOM 728 C C . GLU A 1 90 ? -3.457 6.742 4.547 1 95.88 90 GLU A C 1
ATOM 730 O O . GLU A 1 90 ? -4.336 7.5 4.961 1 95.88 90 GLU A O 1
ATOM 735 N N . VAL A 1 91 ? -3.654 5.5 4.234 1 95.75 91 VAL A N 1
ATOM 736 C CA . VAL A 1 91 ? -4.969 4.906 4.469 1 95.75 91 VAL A CA 1
ATOM 737 C C . VAL A 1 91 ? -5.305 4.969 5.957 1 95.75 91 VAL A C 1
ATOM 739 O O . VAL A 1 91 ? -6.426 5.324 6.328 1 95.75 91 VAL A O 1
ATOM 742 N N . VAL A 1 92 ? -4.383 4.668 6.777 1 96.94 92 VAL A N 1
ATOM 743 C CA . VAL A 1 92 ? -4.578 4.703 8.219 1 96.94 92 VAL A CA 1
ATOM 744 C C . VAL A 1 92 ? -4.879 6.133 8.672 1 96.94 92 VAL A C 1
ATOM 746 O O . VAL A 1 92 ? -5.797 6.363 9.461 1 96.94 92 VAL A O 1
ATOM 749 N N . HIS A 1 93 ? -4.098 7.074 8.117 1 97.19 93 HIS A N 1
ATOM 750 C CA . HIS A 1 93 ? -4.375 8.477 8.406 1 97.19 93 HIS A CA 1
ATOM 751 C C . HIS A 1 93 ? -5.832 8.82 8.117 1 97.19 93 HIS A C 1
ATOM 753 O O . HIS A 1 93 ? -6.52 9.391 8.961 1 97.19 93 HIS A O 1
ATOM 759 N N . SER A 1 94 ? -6.223 8.453 6.945 1 95.56 94 SER A N 1
ATOM 760 C CA . SER A 1 94 ? -7.574 8.758 6.484 1 95.56 94 SER A CA 1
ATOM 761 C C . SER A 1 94 ? -8.625 8.211 7.449 1 95.56 94 SER A C 1
ATOM 763 O O . SER A 1 94 ? -9.57 8.914 7.809 1 95.56 94 SER A O 1
ATOM 765 N N . ARG A 1 95 ? -8.477 7.043 7.887 1 96.12 95 ARG A N 1
ATOM 766 C CA . ARG A 1 95 ? -9.438 6.387 8.766 1 96.12 95 ARG A CA 1
ATOM 767 C C . ARG A 1 95 ? -9.422 7.016 10.156 1 96.12 95 ARG A C 1
ATOM 769 O O . ARG A 1 95 ? -10.477 7.199 10.766 1 96.12 95 ARG A O 1
ATOM 776 N N . VAL A 1 96 ? -8.266 7.367 10.609 1 97.38 96 VAL A N 1
ATOM 777 C CA . VAL A 1 96 ? -8.141 7.996 11.922 1 97.38 96 VAL A CA 1
ATOM 778 C C . VAL A 1 96 ? -8.773 9.383 11.891 1 97.38 96 VAL A C 1
ATOM 780 O O . VAL A 1 96 ? -9.523 9.75 12.789 1 97.38 96 VAL A O 1
ATOM 783 N N . TYR A 1 97 ? -8.453 10.148 10.844 1 97.12 97 TYR A N 1
ATOM 784 C CA . TYR A 1 97 ? -9.062 11.461 10.703 1 97.12 97 TYR A CA 1
ATOM 785 C C . TYR A 1 97 ? -10.578 11.367 10.695 1 97.12 97 TYR A C 1
ATOM 787 O O . TYR A 1 97 ? -11.266 12.164 11.336 1 97.12 97 TYR A O 1
ATOM 795 N N . SER A 1 98 ? -11.07 10.398 9.984 1 95.88 98 SER A N 1
ATOM 796 C CA . SER A 1 98 ? -12.516 10.203 9.914 1 95.88 98 SER A CA 1
ATOM 797 C C . SER A 1 98 ? -13.102 9.93 11.297 1 95.88 98 SER A C 1
ATOM 799 O O . SER A 1 98 ? -14.125 10.508 11.672 1 95.88 98 SER A O 1
ATOM 801 N N . ALA A 1 99 ? -12.484 9.07 12.039 1 96.69 99 ALA A N 1
ATOM 802 C CA . ALA A 1 99 ? -12.961 8.727 13.375 1 96.69 99 ALA A CA 1
ATOM 803 C C . ALA A 1 99 ? -12.938 9.938 14.297 1 96.69 99 ALA A C 1
ATOM 805 O O . ALA A 1 99 ? -13.883 10.164 15.055 1 96.69 99 ALA A O 1
ATOM 806 N N . ILE A 1 100 ? -11.891 10.695 14.219 1 98.12 100 ILE A N 1
ATOM 807 C CA . ILE A 1 100 ? -11.75 11.875 15.062 1 98.12 100 ILE A CA 1
ATOM 808 C C . ILE A 1 100 ? -12.82 12.906 14.688 1 98.12 100 ILE A C 1
ATOM 810 O O . ILE A 1 100 ? -13.453 13.492 15.57 1 98.12 100 ILE A O 1
ATOM 814 N N . GLN A 1 101 ? -13.031 13.07 13.375 1 97.06 101 GLN A N 1
ATOM 815 C CA . GLN A 1 101 ? -14.086 13.969 12.922 1 97.06 101 GLN A CA 1
ATOM 816 C C . GLN A 1 101 ? -15.438 13.57 13.508 1 97.06 101 GLN A C 1
ATOM 818 O O . GLN A 1 101 ? -16.156 14.414 14.039 1 97.06 101 GLN A O 1
ATOM 823 N N . LEU A 1 102 ? -15.727 12.305 13.406 1 96.56 102 LEU A N 1
ATOM 824 C CA . LEU A 1 102 ? -17.016 11.828 13.898 1 96.56 102 LEU A CA 1
ATOM 825 C C . LEU A 1 102 ? -17.141 12.055 15.398 1 96.56 102 LEU A C 1
ATOM 827 O O . LEU A 1 102 ? -18.203 12.461 15.883 1 96.56 102 LEU A O 1
ATOM 831 N N . MET A 1 103 ? -16.094 11.844 16.109 1 97.69 103 MET A N 1
ATOM 832 C CA . MET A 1 103 ? -16.078 12.07 17.547 1 97.69 103 MET A CA 1
ATOM 833 C C . MET A 1 103 ? -16.359 13.539 17.875 1 97.69 103 MET A C 1
ATOM 835 O O . MET A 1 103 ? -17.141 13.844 18.766 1 97.69 103 MET A O 1
ATOM 839 N N . LEU A 1 104 ? -15.773 14.469 17.125 1 98.12 104 LEU A N 1
ATOM 840 C CA . LEU A 1 104 ? -15.93 15.898 17.375 1 98.12 104 LEU A CA 1
ATOM 841 C C . LEU A 1 104 ? -17.359 16.344 17.109 1 98.12 104 LEU A C 1
ATOM 843 O O . LEU A 1 104 ? -17.766 17.422 17.547 1 98.12 104 LEU A O 1
ATOM 847 N N . PHE A 1 105 ? -18.078 15.523 16.406 1 97.38 105 PHE A N 1
ATOM 848 C CA . PHE A 1 105 ? -19.484 15.805 16.141 1 97.38 105 PHE A CA 1
ATOM 849 C C . PHE A 1 105 ? -20.375 14.883 16.969 1 97.38 105 PHE A C 1
ATOM 851 O O . PHE A 1 105 ? -21.547 14.688 16.625 1 97.38 105 PHE A O 1
ATOM 858 N N . ARG A 1 106 ? -19.812 14.266 17.953 1 96.44 106 ARG A N 1
ATOM 859 C CA . ARG A 1 106 ? -20.531 13.438 18.922 1 96.44 106 ARG A CA 1
ATOM 860 C C . ARG A 1 106 ? -21.328 12.336 18.219 1 96.44 106 ARG A C 1
ATOM 862 O O . ARG A 1 106 ? -22.484 12.086 18.562 1 96.44 106 ARG A O 1
ATOM 869 N N . GLY A 1 107 ? -20.75 11.82 17.125 1 95.12 107 GLY A N 1
ATOM 870 C CA . GLY A 1 107 ? -21.312 10.672 16.438 1 95.12 107 GLY A CA 1
ATOM 871 C C . GLY A 1 107 ? -22.344 11.055 15.398 1 95.12 107 GLY A C 1
ATOM 872 O O . GLY A 1 107 ? -22.906 10.188 14.727 1 95.12 107 GLY A O 1
ATOM 873 N N . ASP A 1 108 ? -22.641 12.344 15.188 1 97.06 108 ASP A N 1
ATOM 874 C CA . ASP A 1 108 ? -23.609 12.805 14.195 1 97.06 108 ASP A CA 1
ATOM 875 C C . ASP A 1 108 ? -22.984 12.867 12.805 1 97.06 108 ASP A C 1
ATOM 877 O O . ASP A 1 108 ? -22.453 13.898 12.406 1 97.06 108 ASP A O 1
ATOM 881 N N . ALA A 1 109 ? -23.109 11.836 12.086 1 95.31 109 ALA A N 1
ATOM 882 C CA . ALA A 1 109 ? -22.484 11.68 10.773 1 95.31 109 ALA A CA 1
ATOM 883 C C . ALA A 1 109 ? -23.016 12.711 9.789 1 95.31 109 ALA A C 1
ATOM 885 O O . ALA A 1 109 ? -22.281 13.227 8.953 1 95.31 109 ALA A O 1
ATOM 886 N N . ALA A 1 110 ? -24.25 13.023 9.906 1 96.12 110 ALA A N 1
ATOM 887 C CA . ALA A 1 110 ? -24.859 13.992 9 1 96.12 110 ALA A CA 1
ATOM 888 C C . ALA A 1 110 ? -24.312 15.391 9.242 1 96.12 110 ALA A C 1
ATOM 890 O O . ALA A 1 110 ? -24.016 16.125 8.289 1 96.12 110 ALA A O 1
ATOM 891 N N . ALA A 1 111 ? -24.203 15.766 10.484 1 97.12 111 ALA A N 1
ATOM 892 C CA . ALA A 1 111 ? -23.641 17.078 10.82 1 97.12 111 ALA A CA 1
ATOM 893 C C . ALA A 1 111 ? -22.188 17.188 10.367 1 97.12 111 ALA A C 1
ATOM 895 O O . ALA A 1 111 ? -21.781 18.219 9.828 1 97.12 111 ALA A O 1
ATOM 896 N N . ARG A 1 112 ? -21.469 16.141 10.555 1 96.38 112 ARG A N 1
ATOM 897 C CA . ARG A 1 112 ? -20.078 16.094 10.117 1 96.38 112 ARG A CA 1
ATOM 898 C C . ARG A 1 112 ? -19.984 16.312 8.609 1 96.38 112 ARG A C 1
ATOM 900 O O . ARG A 1 112 ? -19.172 17.125 8.141 1 96.38 112 ARG A O 1
ATOM 907 N N . GLU A 1 113 ? -20.75 15.594 7.867 1 94.44 113 GLU A N 1
ATOM 908 C CA . GLU A 1 113 ? -20.719 15.688 6.41 1 94.44 113 GLU A CA 1
ATOM 909 C C . GLU A 1 113 ? -21.031 17.109 5.945 1 94.44 113 GLU A C 1
ATOM 911 O O . GLU A 1 113 ? -20.344 17.656 5.082 1 94.44 113 GLU A O 1
ATOM 916 N N . ARG A 1 114 ? -22.062 17.688 6.492 1 95.44 114 ARG A N 1
ATOM 917 C CA . ARG A 1 114 ? -22.438 19.047 6.145 1 95.44 114 ARG A CA 1
ATOM 918 C C . ARG A 1 114 ? -21.312 20.031 6.461 1 95.44 114 ARG A C 1
ATOM 920 O O . ARG A 1 114 ? -21.016 20.906 5.656 1 95.44 114 ARG A O 1
ATOM 927 N N . TYR A 1 115 ? -20.75 19.828 7.559 1 96.44 115 TYR A N 1
ATOM 928 C CA . TYR A 1 115 ? -19.688 20.734 7.988 1 96.44 115 TYR A CA 1
ATOM 929 C C . TYR A 1 115 ? -18.484 20.625 7.07 1 96.44 115 TYR A C 1
ATOM 931 O O . TYR A 1 115 ? -17.938 21.656 6.637 1 96.44 115 TYR A O 1
ATOM 939 N N . VAL A 1 116 ? -18.062 19.438 6.785 1 94 116 VAL A N 1
ATOM 940 C CA . VAL A 1 116 ? -16.875 19.219 5.977 1 94 116 VAL A CA 1
ATOM 941 C C . VAL A 1 116 ? -17.062 19.844 4.594 1 94 116 VAL A C 1
ATOM 943 O O . VAL A 1 116 ? -16.172 20.516 4.078 1 94 116 VAL A O 1
ATOM 946 N N . ARG A 1 117 ? -18.172 19.672 4.047 1 92.06 117 ARG A N 1
ATOM 947 C CA . ARG A 1 117 ? -18.469 20.25 2.738 1 92.06 117 ARG A CA 1
ATOM 948 C C . ARG A 1 117 ? -18.391 21.781 2.781 1 92.06 117 ARG A C 1
ATOM 950 O O . ARG A 1 117 ? -17.859 22.406 1.857 1 92.06 117 ARG A O 1
ATOM 957 N N . ALA A 1 118 ? -18.891 22.312 3.797 1 94.5 118 ALA A N 1
ATOM 958 C CA . ALA A 1 118 ? -18.859 23.766 3.955 1 94.5 118 ALA A CA 1
ATOM 959 C C . ALA A 1 118 ? -17.453 24.266 4.227 1 94.5 118 ALA A C 1
ATOM 961 O O . ALA A 1 118 ? -17.047 25.297 3.701 1 94.5 118 ALA A O 1
ATOM 962 N N . ALA A 1 119 ? -16.75 23.547 5.047 1 93.94 119 ALA A N 1
ATOM 963 C CA . ALA A 1 119 ? -15.398 23.953 5.453 1 93.94 119 ALA A CA 1
ATOM 964 C C . ALA A 1 119 ? -14.453 24.016 4.254 1 93.94 119 ALA A C 1
ATOM 966 O O . ALA A 1 119 ? -13.562 24.859 4.195 1 93.94 119 ALA A O 1
ATOM 967 N N . LEU A 1 120 ? -14.617 23.141 3.297 1 90 120 LEU A N 1
ATOM 968 C CA . LEU A 1 120 ? -13.727 23.062 2.146 1 90 120 LEU A CA 1
ATOM 969 C C . LEU A 1 120 ? -13.906 24.266 1.226 1 90 120 LEU A C 1
ATOM 971 O O . LEU A 1 120 ? -13.07 24.516 0.357 1 90 120 LEU A O 1
ATOM 975 N N . ARG A 1 121 ? -14.906 25.047 1.495 1 91.44 121 ARG A N 1
ATOM 976 C CA . ARG A 1 121 ? -15.141 26.266 0.737 1 91.44 121 ARG A CA 1
ATOM 977 C C . ARG A 1 121 ? -14.617 27.484 1.488 1 91.44 121 ARG A C 1
ATOM 979 O O . ARG A 1 121 ? -14.688 28.609 0.986 1 91.44 121 ARG A O 1
ATOM 986 N N . ASP A 1 122 ? -14.141 27.203 2.594 1 94.62 122 ASP A N 1
ATOM 987 C CA . ASP A 1 122 ? -13.594 28.297 3.402 1 94.62 122 ASP A CA 1
ATOM 988 C C . ASP A 1 122 ? -12.422 28.969 2.695 1 94.62 122 ASP A C 1
ATOM 990 O O . ASP A 1 122 ? -11.586 28.297 2.088 1 94.62 122 ASP A O 1
ATOM 994 N N . GLU A 1 123 ? -12.32 30.25 2.889 1 94.44 123 GLU A N 1
ATOM 995 C CA . GLU A 1 123 ? -11.312 31.062 2.197 1 94.44 123 GLU A CA 1
ATOM 996 C C . GLU A 1 123 ? -9.898 30.625 2.584 1 94.44 123 GLU A C 1
ATOM 998 O O . GLU A 1 123 ? -9 30.609 1.745 1 94.44 123 GLU A O 1
ATOM 1003 N N . ALA A 1 124 ? -9.672 30.328 3.805 1 93.12 124 ALA A N 1
ATOM 1004 C CA . ALA A 1 124 ? -8.352 29.922 4.273 1 93.12 124 ALA A CA 1
ATOM 1005 C C . ALA A 1 124 ? -7.902 28.625 3.605 1 93.12 124 ALA A C 1
ATOM 1007 O O . ALA A 1 124 ? -6.727 28.469 3.254 1 93.12 124 ALA A O 1
ATOM 1008 N N . ILE A 1 125 ? -8.805 27.641 3.41 1 92.56 125 ILE A N 1
ATOM 1009 C CA . ILE A 1 125 ? -8.492 26.375 2.738 1 92.56 125 ILE A CA 1
ATOM 1010 C C . ILE A 1 125 ? -8.352 26.625 1.236 1 92.56 125 ILE A C 1
ATOM 1012 O O . ILE A 1 125 ? -7.43 26.094 0.604 1 92.56 125 ILE A O 1
ATOM 1016 N N . ARG A 1 126 ? -9.164 27.438 0.678 1 92.44 126 ARG A N 1
ATOM 1017 C CA . ARG A 1 126 ? -9.125 27.734 -0.749 1 92.44 126 ARG A CA 1
ATOM 1018 C C . ARG A 1 126 ? -7.797 28.391 -1.137 1 92.44 126 ARG A C 1
ATOM 1020 O O . ARG A 1 126 ? -7.254 28.109 -2.207 1 92.44 126 ARG A O 1
ATOM 1027 N N . ARG A 1 127 ? -7.355 29.25 -0.328 1 93.94 127 ARG A N 1
ATOM 1028 C CA . ARG A 1 127 ? -6.086 29.906 -0.609 1 93.94 127 ARG A CA 1
ATOM 1029 C C . ARG A 1 127 ? -4.953 28.891 -0.728 1 93.94 127 ARG A C 1
ATOM 1031 O O . ARG A 1 127 ? -4.102 29 -1.612 1 93.94 127 ARG A O 1
ATOM 1038 N N . LYS A 1 128 ? -4.891 27.875 0.132 1 92.19 128 LYS A N 1
ATOM 1039 C CA . LYS A 1 128 ? -3.896 26.812 0.063 1 92.19 128 LYS A CA 1
ATOM 1040 C C . LYS A 1 128 ? -4.016 26.031 -1.244 1 92.19 128 LYS A C 1
ATOM 1042 O O . LYS A 1 128 ? -3.02 25.812 -1.934 1 92.19 128 LYS A O 1
ATOM 1047 N N . VAL A 1 129 ? -5.199 25.672 -1.54 1 88.5 129 VAL A N 1
ATOM 1048 C CA . VAL A 1 129 ? -5.469 24.844 -2.711 1 88.5 129 VAL A CA 1
ATOM 1049 C C . VAL A 1 129 ? -5.156 25.625 -3.982 1 88.5 129 VAL A C 1
ATOM 1051 O O . VAL A 1 129 ? -4.516 25.109 -4.898 1 88.5 129 VAL A O 1
ATOM 1054 N N . GLU A 1 130 ? -5.578 26.859 -4.027 1 91.81 130 GLU A N 1
ATOM 1055 C CA . GLU A 1 130 ? -5.336 27.703 -5.195 1 91.81 130 GLU A CA 1
ATOM 1056 C C . GLU A 1 130 ? -3.846 27.938 -5.398 1 91.81 130 GLU A C 1
ATOM 1058 O O . GLU A 1 130 ? -3.361 27.938 -6.535 1 91.81 130 GLU A O 1
ATOM 1063 N N . TRP A 1 131 ? -3.209 28.219 -4.355 1 94.69 131 TRP A N 1
ATOM 1064 C CA . TRP A 1 131 ? -1.764 28.406 -4.453 1 94.69 131 TRP A CA 1
ATOM 1065 C C . TRP A 1 131 ? -1.099 27.156 -5.012 1 94.69 131 TRP A C 1
ATOM 1067 O O . TRP A 1 131 ? -0.28 27.234 -5.934 1 94.69 131 TRP A O 1
ATOM 1077 N N . LEU A 1 132 ? -1.479 26 -4.492 1 89.31 132 LEU A N 1
ATOM 1078 C CA . LEU A 1 132 ? -0.912 24.734 -4.953 1 89.31 132 LEU A CA 1
ATOM 1079 C C . LEU A 1 132 ? -1.216 24.516 -6.43 1 89.31 132 LEU A C 1
ATOM 1081 O O . LEU A 1 132 ? -0.324 24.156 -7.203 1 89.31 132 LEU A O 1
ATOM 1085 N N . ASP A 1 133 ? -2.422 24.719 -6.809 1 87.81 133 ASP A N 1
ATOM 1086 C CA . ASP A 1 133 ? -2.83 24.531 -8.195 1 87.81 133 ASP A CA 1
ATOM 1087 C C . ASP A 1 133 ? -2.031 25.438 -9.125 1 87.81 133 ASP A C 1
ATOM 1089 O O . ASP A 1 133 ? -1.572 25 -10.188 1 87.81 133 ASP A O 1
ATOM 1093 N N . SER A 1 134 ? -1.901 26.656 -8.742 1 92.5 134 SER A N 1
ATOM 1094 C CA . SER A 1 134 ? -1.177 27.625 -9.555 1 92.5 134 SER A CA 1
ATOM 1095 C C . SER A 1 134 ? 0.295 27.25 -9.688 1 92.5 134 SER A C 1
ATOM 1097 O O . SER A 1 134 ? 0.866 27.328 -10.773 1 92.5 134 SER A O 1
ATOM 1099 N N . ARG A 1 135 ? 0.888 26.828 -8.625 1 91.19 135 ARG A N 1
ATOM 1100 C CA . ARG A 1 135 ? 2.309 26.5 -8.641 1 91.19 135 ARG A CA 1
ATOM 1101 C C . ARG A 1 135 ? 2.555 25.203 -9.398 1 91.19 135 ARG A C 1
ATOM 1103 O O . ARG A 1 135 ? 3.561 25.062 -10.102 1 91.19 135 ARG A O 1
ATOM 1110 N N . VAL A 1 136 ? 1.64 24.266 -9.289 1 85.81 136 VAL A N 1
ATOM 1111 C CA . VAL A 1 136 ? 1.745 23.031 -10.055 1 85.81 136 VAL A CA 1
ATOM 1112 C C . VAL A 1 136 ? 1.662 23.344 -11.547 1 85.81 136 VAL A C 1
ATOM 1114 O O . VAL A 1 136 ? 2.436 22.797 -12.344 1 85.81 136 VAL A O 1
ATOM 1117 N N . ALA A 1 137 ? 0.797 24.188 -11.938 1 86 137 ALA A N 1
ATOM 1118 C CA . ALA A 1 137 ? 0.624 24.578 -13.336 1 86 137 ALA A CA 1
ATOM 1119 C C . ALA A 1 137 ? 1.875 25.266 -13.875 1 86 137 ALA A C 1
ATOM 1121 O O . ALA A 1 137 ? 2.189 25.156 -15.062 1 86 137 ALA A O 1
ATOM 1122 N N . GLU A 1 138 ? 2.561 25.891 -12.992 1 87.88 138 GLU A N 1
ATOM 1123 C CA . GLU A 1 138 ? 3.748 26.641 -13.375 1 87.88 138 GLU A CA 1
ATOM 1124 C C . GLU A 1 138 ? 4.996 25.766 -13.352 1 87.88 138 GLU A C 1
ATOM 1126 O O . GLU A 1 138 ? 6.066 26.188 -13.797 1 87.88 138 GLU A O 1
ATOM 1131 N N . CYS A 1 139 ? 4.809 24.609 -12.805 1 85.81 139 CYS A N 1
ATOM 1132 C CA . CYS A 1 139 ? 5.984 23.75 -12.633 1 85.81 139 CYS A CA 1
ATOM 1133 C C . CYS A 1 139 ? 6.664 23.5 -13.977 1 85.81 139 CYS A C 1
ATOM 1135 O O . CYS A 1 139 ? 6.027 23.016 -14.914 1 85.81 139 CYS A O 1
ATOM 1137 N N . ALA A 1 140 ? 7.977 23.766 -14.008 1 83.62 140 ALA A N 1
ATOM 1138 C CA . ALA A 1 140 ? 8.75 23.641 -15.242 1 83.62 140 ALA A CA 1
ATOM 1139 C C . ALA A 1 140 ? 9.555 22.359 -15.258 1 83.62 140 ALA A C 1
ATOM 1141 O O . ALA A 1 140 ? 10.195 22.016 -16.266 1 83.62 140 ALA A O 1
ATOM 1142 N N . SER A 1 141 ? 9.594 21.766 -14.156 1 91.31 141 SER A N 1
ATOM 1143 C CA . SER A 1 141 ? 10.438 20.578 -14.062 1 91.31 141 SER A CA 1
ATOM 1144 C C . SER A 1 141 ? 9.984 19.656 -12.938 1 91.31 141 SER A C 1
ATOM 1146 O O . SER A 1 141 ? 9.242 20.078 -12.047 1 91.31 141 SER A O 1
ATOM 1148 N N . VAL A 1 142 ? 10.484 18.469 -13.016 1 93.69 142 VAL A N 1
ATOM 1149 C CA . VAL A 1 142 ? 10.203 17.484 -11.977 1 93.69 142 VAL A CA 1
ATOM 1150 C C . VAL A 1 142 ? 10.82 17.938 -10.656 1 93.69 142 VAL A C 1
ATOM 1152 O O . VAL A 1 142 ? 10.273 17.672 -9.586 1 93.69 142 VAL A O 1
ATOM 1155 N N . ALA A 1 143 ? 11.836 18.672 -10.719 1 95.38 143 ALA A N 1
ATOM 1156 C CA . ALA A 1 143 ? 12.477 19.188 -9.508 1 95.38 143 ALA A CA 1
ATOM 1157 C C . ALA A 1 143 ? 11.555 20.141 -8.773 1 95.38 143 ALA A C 1
ATOM 1159 O O . ALA A 1 143 ? 11.43 20.078 -7.547 1 95.38 143 ALA A O 1
ATOM 1160 N N . GLU A 1 144 ? 10.953 20.969 -9.477 1 94.62 144 GLU A N 1
ATOM 1161 C CA . GLU A 1 144 ? 10.031 21.906 -8.836 1 94.62 144 GLU A CA 1
ATOM 1162 C C . GLU A 1 144 ? 8.805 21.188 -8.289 1 94.62 144 GLU A C 1
ATOM 1164 O O . GLU A 1 144 ? 8.266 21.578 -7.254 1 94.62 144 GLU A O 1
ATOM 1169 N N . LYS A 1 145 ? 8.367 20.203 -9.039 1 93.12 145 LYS A N 1
ATOM 1170 C CA . LYS A 1 145 ? 7.273 19.391 -8.523 1 93.12 145 LYS A CA 1
ATOM 1171 C C . LYS A 1 145 ? 7.621 18.797 -7.164 1 93.12 145 LYS A C 1
ATOM 1173 O O . LYS A 1 145 ? 6.785 18.797 -6.254 1 93.12 145 LYS A O 1
ATOM 1178 N N . TYR A 1 146 ? 8.812 18.344 -7.008 1 95.5 146 TYR A N 1
ATOM 1179 C CA . TYR A 1 146 ? 9.211 17.719 -5.746 1 95.5 146 TYR A CA 1
ATOM 1180 C C . TYR A 1 146 ? 9.398 18.781 -4.664 1 95.5 146 TYR A C 1
ATOM 1182 O O . TYR A 1 146 ? 9.219 18.5 -3.477 1 95.5 146 TYR A O 1
ATOM 1190 N N . LEU A 1 147 ? 9.734 20.016 -5.008 1 96.38 147 LEU A N 1
ATOM 1191 C CA . LEU A 1 147 ? 9.727 21.094 -4.023 1 96.38 147 LEU A CA 1
ATOM 1192 C C . LEU A 1 147 ? 8.32 21.312 -3.471 1 96.38 147 LEU A C 1
ATOM 1194 O O . LEU A 1 147 ? 8.148 21.5 -2.264 1 96.38 147 LEU A O 1
ATOM 1198 N N . LEU A 1 148 ? 7.387 21.266 -4.355 1 94.62 148 LEU A N 1
ATOM 1199 C CA . LEU A 1 148 ? 6.008 21.438 -3.914 1 94.62 148 LEU A CA 1
ATOM 1200 C C . LEU A 1 148 ? 5.574 20.281 -3.016 1 94.62 148 LEU A C 1
ATOM 1202 O O . LEU A 1 148 ? 4.852 20.484 -2.037 1 94.62 148 LEU A O 1
ATOM 1206 N N . MET A 1 149 ? 6.035 19.078 -3.33 1 94.25 149 MET A N 1
ATOM 1207 C CA . MET A 1 149 ? 5.734 17.938 -2.477 1 94.25 149 MET A CA 1
ATOM 1208 C C . MET A 1 149 ? 6.332 18.125 -1.087 1 94.25 149 MET A C 1
ATOM 1210 O O . MET A 1 149 ? 5.699 17.797 -0.083 1 94.25 149 MET A O 1
ATOM 1214 N N . ILE A 1 150 ? 7.504 18.594 -1.016 1 96.25 150 ILE A N 1
ATOM 1215 C CA . ILE A 1 150 ? 8.172 18.875 0.251 1 96.25 150 ILE A CA 1
ATOM 1216 C C . ILE A 1 150 ? 7.367 19.891 1.052 1 96.25 150 ILE A C 1
ATOM 1218 O O . ILE A 1 150 ? 7.164 19.734 2.258 1 96.25 150 ILE A O 1
ATOM 1222 N N . LEU A 1 151 ? 6.844 20.875 0.39 1 96.56 151 LEU A N 1
ATOM 1223 C CA . LEU A 1 151 ? 6.086 21.922 1.053 1 96.56 151 LEU A CA 1
ATOM 1224 C C . LEU A 1 151 ? 4.73 21.406 1.518 1 96.56 151 LEU A C 1
ATOM 1226 O O . LEU A 1 151 ? 4.273 21.75 2.611 1 96.56 151 LEU A O 1
ATOM 1230 N N . ILE A 1 152 ? 4.121 20.609 0.743 1 93.12 152 ILE A N 1
ATOM 1231 C CA . ILE A 1 152 ? 2.811 20.062 1.076 1 93.12 152 ILE A CA 1
ATOM 1232 C C . ILE A 1 152 ? 2.928 19.156 2.299 1 93.12 152 ILE A C 1
ATOM 1234 O O . ILE A 1 152 ? 2.168 19.297 3.262 1 93.12 152 ILE A O 1
ATOM 1238 N N . GLU A 1 153 ? 3.92 18.297 2.346 1 92.06 153 GLU A N 1
ATOM 1239 C CA . GLU A 1 153 ? 4.035 17.297 3.404 1 92.06 153 GLU A CA 1
ATOM 1240 C C . GLU A 1 153 ? 4.77 17.859 4.617 1 92.06 153 GLU A C 1
ATOM 1242 O O . GLU A 1 153 ? 4.523 17.438 5.75 1 92.06 153 GLU A O 1
ATOM 1247 N N . GLY A 1 154 ? 5.539 18.906 4.371 1 94.81 154 GLY A N 1
ATOM 1248 C CA . GLY A 1 154 ? 6.422 19.359 5.438 1 94.81 154 GLY A CA 1
ATOM 1249 C C . GLY A 1 154 ? 5.984 20.672 6.059 1 94.81 154 GLY A C 1
ATOM 1250 O O . GLY A 1 154 ? 6.391 21 7.176 1 94.81 154 GLY A O 1
ATOM 1251 N N . ILE A 1 155 ? 5.16 21.391 5.328 1 96.62 155 ILE A N 1
ATOM 1252 C CA . ILE A 1 155 ? 4.836 22.734 5.824 1 96.62 155 ILE A CA 1
ATOM 1253 C C . ILE A 1 155 ? 3.326 22.859 6.004 1 96.62 155 ILE A C 1
ATOM 1255 O O . ILE A 1 155 ? 2.857 23.297 7.059 1 96.62 155 ILE A O 1
ATOM 1259 N N . PHE A 1 156 ? 2.518 22.422 5.133 1 94.81 156 PHE A N 1
ATOM 1260 C CA . PHE A 1 156 ? 1.093 22.719 5.07 1 94.81 156 PHE A CA 1
ATOM 1261 C C . PHE A 1 156 ? 0.333 21.969 6.152 1 94.81 156 PHE A C 1
ATOM 1263 O O . PHE A 1 156 ? -0.862 22.188 6.355 1 94.81 156 PHE A O 1
ATOM 1270 N N . PHE A 1 157 ? 0.995 21.109 6.895 1 94.06 157 PHE A N 1
ATOM 1271 C CA . PHE A 1 157 ? 0.333 20.422 7.996 1 94.06 157 PHE A CA 1
ATOM 1272 C C . PHE A 1 157 ? 0.928 20.844 9.336 1 94.06 157 PHE A C 1
ATOM 1274 O O . PHE A 1 157 ? 0.381 20.516 10.391 1 94.06 157 PHE A O 1
ATOM 1281 N N . ALA A 1 158 ? 1.958 21.562 9.297 1 95.12 158 ALA A N 1
ATOM 1282 C CA . ALA A 1 158 ? 2.773 21.781 10.492 1 95.12 158 ALA A CA 1
ATOM 1283 C C . ALA A 1 158 ? 1.99 22.547 11.555 1 95.12 158 ALA A C 1
ATOM 1285 O O . ALA A 1 158 ? 2.025 22.188 12.734 1 95.12 158 ALA A O 1
ATOM 1286 N N . SER A 1 159 ? 1.303 23.562 11.164 1 97 159 SER A N 1
ATOM 1287 C CA . SER A 1 159 ? 0.572 24.359 12.148 1 97 159 SER A CA 1
ATOM 1288 C C . SER A 1 159 ? -0.571 23.547 12.766 1 97 159 SER A C 1
ATOM 1290 O O . SER A 1 159 ? -0.875 23.703 13.953 1 97 159 SER A O 1
ATOM 1292 N N . SER A 1 160 ? -1.195 22.719 11.93 1 97.19 160 SER A N 1
ATOM 1293 C CA . SER A 1 160 ? -2.279 21.875 12.422 1 97.19 160 SER A CA 1
ATOM 1294 C C . SER A 1 160 ? -1.773 20.875 13.453 1 97.19 160 SER A C 1
ATOM 1296 O O . SER A 1 160 ? -2.373 20.703 14.516 1 97.19 160 SER A O 1
ATOM 1298 N N . PHE A 1 161 ? -0.661 20.266 13.141 1 97.38 161 PHE A N 1
ATOM 1299 C CA . PHE A 1 161 ? -0.088 19.281 14.055 1 97.38 161 PHE A CA 1
ATOM 1300 C C . PHE A 1 161 ? 0.281 19.938 15.383 1 97.38 161 PHE A C 1
ATOM 1302 O O . PHE A 1 161 ? 0.003 19.375 16.453 1 97.38 161 PHE A O 1
ATOM 1309 N N . ALA A 1 162 ? 0.847 21.094 15.281 1 96.75 162 ALA A N 1
ATOM 1310 C CA . ALA A 1 162 ? 1.209 21.812 16.5 1 96.75 162 ALA A CA 1
ATOM 1311 C C . ALA A 1 162 ? -0.034 22.203 17.297 1 96.75 162 ALA A C 1
ATOM 1313 O O . ALA A 1 162 ? -0.059 22.062 18.531 1 96.75 162 ALA A O 1
ATOM 1314 N N . SER A 1 163 ? -1.034 22.656 16.656 1 97.19 163 SER A N 1
ATOM 1315 C CA . SER A 1 163 ? -2.277 23.047 17.312 1 97.19 163 SER A CA 1
ATOM 1316 C C . SER A 1 163 ? -2.916 21.875 18.047 1 97.19 163 SER A C 1
ATOM 1318 O O . SER A 1 163 ? -3.373 22.016 19.188 1 97.19 163 SER A O 1
ATOM 1320 N N . ILE A 1 164 ? -2.939 20.734 17.422 1 97.88 164 ILE A N 1
ATOM 1321 C CA . ILE A 1 164 ? -3.504 19.547 18.031 1 97.88 164 ILE A CA 1
ATOM 1322 C C . ILE A 1 164 ? -2.688 19.172 19.266 1 97.88 164 ILE A C 1
ATOM 1324 O O . ILE A 1 164 ? -3.25 18.812 20.312 1 97.88 164 ILE A O 1
ATOM 1328 N N . SER A 1 165 ? -1.418 19.328 19.203 1 96.81 165 SER A N 1
ATOM 1329 C CA . SER A 1 165 ? -0.537 18.938 20.297 1 96.81 165 SER A CA 1
ATOM 1330 C C . SER A 1 165 ? -0.761 19.797 21.531 1 96.81 165 SER A C 1
ATOM 1332 O O . SER A 1 165 ? -0.508 19.359 22.656 1 96.81 165 SER A O 1
ATOM 1334 N N . TYR A 1 166 ? -1.223 20.953 21.375 1 95.94 166 TYR A N 1
ATOM 1335 C CA . TYR A 1 166 ? -1.458 21.844 22.516 1 95.94 166 TYR A CA 1
ATOM 1336 C C . TYR A 1 166 ? -2.598 21.312 23.375 1 95.94 166 TYR A C 1
ATOM 1338 O O . TYR A 1 166 ? -2.73 21.703 24.547 1 95.94 166 TYR A O 1
ATOM 1346 N N . LEU A 1 167 ? -3.436 20.453 22.844 1 96.5 167 LEU A N 1
ATOM 1347 C CA . LEU A 1 167 ? -4.457 19.797 23.656 1 96.5 167 LEU A CA 1
ATOM 1348 C C . LEU A 1 167 ? -3.82 19 24.797 1 96.5 167 LEU A C 1
ATOM 1350 O O . LEU A 1 167 ? -4.398 18.875 25.875 1 96.5 167 LEU A O 1
ATOM 1354 N N . ARG A 1 168 ? -2.662 18.516 24.547 1 93.81 168 ARG A N 1
ATOM 1355 C CA . ARG A 1 168 ? -1.962 17.688 25.531 1 93.81 168 ARG A CA 1
ATOM 1356 C C . ARG A 1 168 ? -1.586 18.5 26.766 1 93.81 168 ARG A C 1
ATOM 1358 O O . ARG A 1 168 ? -1.56 17.969 27.875 1 93.81 168 ARG A O 1
ATOM 1365 N N . THR A 1 169 ? -1.296 19.75 26.562 1 91.62 169 THR A N 1
ATOM 1366 C CA . THR A 1 169 ? -0.877 20.609 27.672 1 91.62 169 THR A CA 1
ATOM 1367 C C . THR A 1 169 ? -1.993 20.734 28.703 1 91.62 169 THR A C 1
ATOM 1369 O O . THR A 1 169 ? -1.745 21.109 29.859 1 91.62 169 THR A O 1
ATOM 1372 N N . HIS A 1 170 ? -3.197 20.391 28.406 1 91.25 170 HIS A N 1
ATOM 1373 C CA . HIS A 1 170 ? -4.344 20.422 29.312 1 91.25 170 HIS A CA 1
ATOM 1374 C C . HIS A 1 170 ? -4.887 19.016 29.562 1 91.25 170 HIS A C 1
ATOM 1376 O O . HIS A 1 170 ? -6.012 18.859 30.031 1 91.25 170 HIS A O 1
ATOM 1382 N N . ASN A 1 171 ? -4.133 18.016 29.094 1 93.69 171 ASN A N 1
ATOM 1383 C CA . ASN A 1 171 ? -4.477 16.609 29.25 1 93.69 171 ASN A CA 1
ATOM 1384 C C . ASN A 1 171 ? -5.805 16.281 28.578 1 93.69 171 ASN A C 1
ATOM 1386 O O . ASN A 1 171 ? -6.621 15.539 29.141 1 93.69 171 ASN A O 1
ATOM 1390 N N . LEU A 1 172 ? -6.055 16.891 27.5 1 95.94 172 LEU A N 1
ATOM 1391 C CA . LEU A 1 172 ? -7.258 16.641 26.719 1 95.94 172 LEU A CA 1
ATOM 1392 C C . LEU A 1 172 ? -6.934 15.82 25.469 1 95.94 172 LEU A C 1
ATOM 1394 O O . LEU A 1 172 ? -5.855 15.977 24.891 1 95.94 172 LEU A O 1
ATOM 1398 N N . PHE A 1 173 ? -7.871 14.922 25.094 1 97.69 173 PHE A N 1
ATOM 1399 C CA . PHE A 1 173 ? -7.785 14.203 23.828 1 97.69 173 PHE A CA 1
ATOM 1400 C C . PHE A 1 173 ? -6.477 13.43 23.734 1 97.69 173 PHE A C 1
ATOM 1402 O O . PHE A 1 173 ? -5.738 13.562 22.766 1 97.69 173 PHE A O 1
ATOM 1409 N N . VAL A 1 174 ? -6.273 12.617 24.625 1 97 174 VAL A N 1
ATOM 1410 C CA . VAL A 1 174 ? -5.016 11.891 24.781 1 97 174 VAL A CA 1
ATOM 1411 C C . VAL A 1 174 ? -4.77 11.016 23.547 1 97 174 VAL A C 1
ATOM 1413 O O . VAL A 1 174 ? -3.686 11.047 22.969 1 97 174 VAL A O 1
ATOM 1416 N N . VAL A 1 175 ? -5.742 10.258 23.125 1 97.62 175 VAL A N 1
ATOM 1417 C CA . VAL A 1 175 ? -5.594 9.344 22 1 97.62 175 VAL A CA 1
ATOM 1418 C C . VAL A 1 175 ? -5.465 10.133 20.703 1 97.62 175 VAL A C 1
ATOM 1420 O O . VAL A 1 175 ? -4.688 9.758 19.812 1 97.62 175 VAL A O 1
ATOM 1423 N N . THR A 1 176 ? -6.195 11.227 20.578 1 98.31 176 THR A N 1
ATOM 1424 C CA . THR A 1 176 ? -6.07 12.102 19.422 1 98.31 176 THR A CA 1
ATOM 1425 C C . THR A 1 176 ? -4.656 12.664 19.312 1 98.31 176 THR A C 1
ATOM 1427 O O . THR A 1 176 ? -4.062 12.68 18.234 1 98.31 176 THR A O 1
ATOM 1430 N N . CYS A 1 177 ? -4.129 13.086 20.438 1 97.31 177 CYS A N 1
ATOM 1431 C CA . CYS A 1 177 ? -2.768 13.609 20.438 1 97.31 177 CYS A CA 1
ATOM 1432 C C . CYS A 1 177 ? -1.759 12.523 20.094 1 97.31 177 CYS A C 1
ATOM 1434 O O . CYS A 1 177 ? -0.783 12.781 19.391 1 97.31 177 CYS A O 1
ATOM 1436 N N . GLN A 1 178 ? -2.01 11.328 20.562 1 96.38 178 GLN A N 1
ATOM 1437 C CA . GLN A 1 178 ? -1.149 10.211 20.203 1 96.38 178 GLN A CA 1
ATOM 1438 C C . GLN A 1 178 ? -1.207 9.93 18.703 1 96.38 178 GLN A C 1
ATOM 1440 O O . GLN A 1 178 ? -0.174 9.703 18.062 1 96.38 178 GLN A O 1
ATOM 1445 N N . SER A 1 179 ? -2.393 9.922 18.156 1 97.31 179 SER A N 1
ATOM 1446 C CA . SER A 1 179 ? -2.553 9.75 16.719 1 97.31 179 SER A CA 1
ATOM 1447 C C . SER A 1 179 ? -1.814 10.836 15.945 1 97.31 179 SER A C 1
ATOM 1449 O O . SER A 1 179 ? -1.167 10.555 14.938 1 97.31 179 SER A O 1
ATOM 1451 N N . ASN A 1 180 ? -1.909 12.016 16.453 1 97.25 180 ASN A N 1
ATOM 1452 C CA . ASN A 1 180 ? -1.219 13.156 15.867 1 97.25 180 ASN A CA 1
ATOM 1453 C C . ASN A 1 180 ? 0.294 12.953 15.859 1 97.25 180 ASN A C 1
ATOM 1455 O O . ASN A 1 180 ? 0.965 13.289 14.883 1 97.25 180 ASN A O 1
ATOM 1459 N N . ASP A 1 181 ? 0.804 12.406 16.891 1 95.69 181 ASP A N 1
ATOM 1460 C CA . ASP A 1 181 ? 2.232 12.109 16.969 1 95.69 181 ASP A CA 1
ATOM 1461 C C . ASP A 1 181 ? 2.641 11.094 15.906 1 95.69 181 ASP A C 1
ATOM 1463 O O . ASP A 1 181 ? 3.641 11.281 15.211 1 95.69 181 ASP A O 1
ATOM 1467 N N . PHE A 1 182 ? 1.865 10.039 15.82 1 96.38 182 PHE A N 1
ATOM 1468 C CA . PHE A 1 182 ? 2.168 8.992 14.852 1 96.38 182 PHE A CA 1
ATOM 1469 C C . PHE A 1 182 ? 2.08 9.531 13.43 1 96.38 182 PHE A C 1
ATOM 1471 O O . PHE A 1 182 ? 2.959 9.266 12.602 1 96.38 182 PHE A O 1
ATOM 1478 N N . ILE A 1 183 ? 1.09 10.297 13.133 1 96.88 183 ILE A N 1
ATOM 1479 C CA . ILE A 1 183 ? 0.91 10.852 11.797 1 96.88 183 ILE A CA 1
ATOM 1480 C C . ILE A 1 183 ? 2.041 11.836 11.484 1 96.88 183 ILE A C 1
ATOM 1482 O O . ILE A 1 183 ? 2.596 11.82 10.383 1 96.88 183 ILE A O 1
ATOM 1486 N N . SER A 1 184 ? 2.361 12.656 12.461 1 94.94 184 SER A N 1
ATOM 1487 C CA . SER A 1 184 ? 3.455 13.602 12.273 1 94.94 184 SER A CA 1
ATOM 1488 C C . SER A 1 184 ? 4.766 12.883 11.977 1 94.94 184 SER A C 1
ATOM 1490 O O . SER A 1 184 ? 5.551 13.328 11.141 1 94.94 184 SER A O 1
ATOM 1492 N N . ARG A 1 185 ? 4.996 11.844 12.68 1 94.38 185 ARG A N 1
ATOM 1493 C CA . ARG A 1 185 ? 6.176 11.016 12.43 1 94.38 185 ARG A CA 1
ATOM 1494 C C . ARG A 1 185 ? 6.172 10.477 11 1 94.38 185 ARG A C 1
ATOM 1496 O O . ARG A 1 185 ? 7.191 10.516 10.312 1 94.38 185 ARG A O 1
ATOM 1503 N N . ASP A 1 186 ? 5.066 9.938 10.539 1 95.81 186 ASP A N 1
ATOM 1504 C CA . ASP A 1 186 ? 4.941 9.438 9.172 1 95.81 186 ASP A CA 1
ATOM 1505 C C . ASP A 1 186 ? 5.227 10.547 8.156 1 95.81 186 ASP A C 1
ATOM 1507 O O . ASP A 1 186 ? 5.938 10.32 7.18 1 95.81 186 ASP A O 1
ATOM 1511 N N . GLU A 1 187 ? 4.688 11.734 8.453 1 94.75 187 GLU A N 1
ATOM 1512 C CA . GLU A 1 187 ? 4.879 12.859 7.535 1 94.75 187 GLU A CA 1
ATOM 1513 C C . GLU A 1 187 ? 6.352 13.25 7.449 1 94.75 187 GLU A C 1
ATOM 1515 O O . GLU A 1 187 ? 6.824 13.68 6.395 1 94.75 187 GLU A O 1
ATOM 1520 N N . ALA A 1 188 ? 6.992 13.156 8.57 1 93.88 188 ALA A N 1
ATOM 1521 C CA . ALA A 1 188 ? 8.422 13.43 8.547 1 93.88 188 ALA A CA 1
ATOM 1522 C C . ALA A 1 188 ? 9.148 12.484 7.594 1 93.88 188 ALA A C 1
ATOM 1524 O O . ALA A 1 188 ? 10.047 12.898 6.855 1 93.88 188 ALA A O 1
ATOM 1525 N N . ILE A 1 189 ? 8.773 11.242 7.566 1 95.19 189 ILE A N 1
ATOM 1526 C CA . ILE A 1 189 ? 9.359 10.266 6.656 1 95.19 189 ILE A CA 1
ATOM 1527 C C . ILE A 1 189 ? 8.984 10.609 5.215 1 95.19 189 ILE A C 1
ATOM 1529 O O . ILE A 1 189 ? 9.828 10.555 4.32 1 95.19 189 ILE A O 1
ATOM 1533 N N . HIS A 1 190 ? 7.727 10.938 4.977 1 96.06 190 HIS A N 1
ATOM 1534 C CA . HIS A 1 190 ? 7.277 11.336 3.645 1 96.06 190 HIS A CA 1
ATOM 1535 C C . HIS A 1 190 ? 8.086 12.516 3.119 1 96.06 190 HIS A C 1
ATOM 1537 O O . HIS A 1 190 ? 8.539 12.5 1.972 1 96.06 190 HIS A O 1
ATOM 1543 N N . THR A 1 191 ? 8.25 13.469 3.961 1 96.12 191 THR A N 1
ATOM 1544 C CA . THR A 1 191 ? 9.016 14.656 3.584 1 96.12 191 THR A CA 1
ATOM 1545 C C . THR A 1 191 ? 10.469 14.289 3.309 1 96.12 191 THR A C 1
ATOM 1547 O O . THR A 1 191 ? 11.062 14.758 2.334 1 96.12 191 THR A O 1
ATOM 1550 N N . SER A 1 192 ? 11.023 13.5 4.152 1 95.69 192 SER A N 1
ATOM 1551 C CA . SER A 1 192 ? 12.391 13.031 3.947 1 95.69 192 SER A CA 1
ATOM 1552 C C . SER A 1 192 ? 12.539 12.312 2.611 1 95.69 192 SER A C 1
ATOM 1554 O O . SER A 1 192 ? 13.547 12.477 1.918 1 95.69 192 SER A O 1
ATOM 1556 N N . ALA A 1 193 ? 11.602 11.516 2.301 1 96.69 193 ALA A N 1
ATOM 1557 C CA . ALA A 1 193 ? 11.633 10.812 1.022 1 96.69 193 ALA A CA 1
ATOM 1558 C C . ALA A 1 193 ? 11.625 11.789 -0.146 1 96.69 193 ALA A C 1
ATOM 1560 O O . ALA A 1 193 ? 12.383 11.625 -1.104 1 96.69 193 ALA A O 1
ATOM 1561 N N . SER A 1 194 ? 10.781 12.781 -0.075 1 96.5 194 SER A N 1
ATOM 1562 C CA . SER A 1 194 ? 10.742 13.797 -1.124 1 96.5 194 SER A CA 1
ATOM 1563 C C . SER A 1 194 ? 12.07 14.531 -1.243 1 96.5 194 SER A C 1
ATOM 1565 O O . SER A 1 194 ? 12.547 14.797 -2.35 1 96.5 194 SER A O 1
ATOM 1567 N N . CYS A 1 195 ? 12.641 14.844 -0.13 1 96.88 195 CYS A N 1
ATOM 1568 C CA . CYS A 1 195 ? 13.953 15.484 -0.149 1 96.88 195 CYS A CA 1
ATOM 1569 C C . CYS A 1 195 ? 15 14.562 -0.771 1 96.88 195 CYS A C 1
ATOM 1571 O O . CYS A 1 195 ? 15.82 15.008 -1.58 1 96.88 195 CYS A O 1
ATOM 1573 N N . CYS A 1 196 ? 14.984 13.305 -0.372 1 96.75 196 CYS A N 1
ATOM 1574 C CA . CYS A 1 196 ? 15.922 12.32 -0.902 1 96.75 196 CYS A CA 1
ATOM 1575 C C . CYS A 1 196 ? 15.805 12.227 -2.42 1 96.75 196 CYS A C 1
ATOM 1577 O O . CYS A 1 196 ? 16.812 12.242 -3.123 1 96.75 196 CYS A O 1
ATOM 1579 N N . ILE A 1 197 ? 14.633 12.141 -2.938 1 97.12 197 ILE A N 1
ATOM 1580 C CA . ILE A 1 197 ? 14.414 12.039 -4.375 1 97.12 197 ILE A CA 1
ATOM 1581 C C . ILE A 1 197 ? 14.883 13.32 -5.059 1 97.12 197 ILE A C 1
ATOM 1583 O O . ILE A 1 197 ? 15.57 13.273 -6.082 1 97.12 197 ILE A O 1
ATOM 1587 N N . TYR A 1 198 ? 14.523 14.477 -4.508 1 96.81 198 TYR A N 1
ATOM 1588 C CA . TYR A 1 198 ? 14.945 15.773 -5.039 1 96.81 198 TYR A CA 1
ATOM 1589 C C . TYR A 1 198 ? 16.469 15.844 -5.164 1 96.81 198 TYR A C 1
ATOM 1591 O O . TYR A 1 198 ? 17 16.281 -6.191 1 96.81 198 TYR A O 1
ATOM 1599 N N . ASN A 1 199 ? 17.109 15.328 -4.168 1 97.06 199 ASN A N 1
ATOM 1600 C CA . ASN A 1 199 ? 18.562 15.453 -4.098 1 97.06 199 ASN A CA 1
ATOM 1601 C C . ASN A 1 199 ? 19.266 14.406 -4.961 1 97.06 199 ASN A C 1
ATOM 1603 O O . ASN A 1 199 ? 20.266 14.695 -5.605 1 97.06 199 ASN A O 1
ATOM 1607 N N . ASN A 1 200 ? 18.703 13.219 -5.039 1 96.62 200 ASN A N 1
ATOM 1608 C CA . ASN A 1 200 ? 19.562 12.125 -5.465 1 96.62 200 ASN A CA 1
ATOM 1609 C C . ASN A 1 200 ? 19.016 11.445 -6.723 1 96.62 200 ASN A C 1
ATOM 1611 O O . ASN A 1 200 ? 19.75 10.719 -7.402 1 96.62 200 ASN A O 1
ATOM 1615 N N . TYR A 1 201 ? 17.781 11.688 -7.117 1 96.56 201 TYR A N 1
ATOM 1616 C CA . TYR A 1 201 ? 17.25 10.742 -8.094 1 96.56 201 TYR A CA 1
ATOM 1617 C C . TYR A 1 201 ? 16.531 11.469 -9.227 1 96.56 201 TYR A C 1
ATOM 1619 O O . TYR A 1 201 ? 15.727 10.867 -9.945 1 96.56 201 TYR A O 1
ATOM 1627 N N . LEU A 1 202 ? 16.812 12.758 -9.367 1 95.62 202 LEU A N 1
ATOM 1628 C CA . LEU A 1 202 ? 16.156 13.508 -10.438 1 95.62 202 LEU A CA 1
ATOM 1629 C C . LEU A 1 202 ? 17.078 13.641 -11.648 1 95.62 202 LEU A C 1
ATOM 1631 O O . LEU A 1 202 ? 16.719 14.297 -12.633 1 95.62 202 LEU A O 1
ATOM 1635 N N . GLY A 1 203 ? 18.203 13.016 -11.633 1 91.62 203 GLY A N 1
ATOM 1636 C CA . GLY A 1 203 ? 19.125 13.055 -12.758 1 91.62 203 GLY A CA 1
ATOM 1637 C C . GLY A 1 203 ? 19.5 14.469 -13.172 1 91.62 203 GLY A C 1
ATOM 1638 O O . GLY A 1 203 ? 19.875 15.289 -12.336 1 91.62 203 GLY A O 1
ATOM 1639 N N . ASP A 1 204 ? 19.234 14.773 -14.484 1 91.81 204 ASP A N 1
ATOM 1640 C CA . ASP A 1 204 ? 19.656 16.062 -15.039 1 91.81 204 ASP A CA 1
ATOM 1641 C C . ASP A 1 204 ? 18.469 17.016 -15.148 1 91.81 204 ASP A C 1
ATOM 1643 O O . ASP A 1 204 ? 18.516 17.984 -15.898 1 91.81 204 ASP A O 1
ATOM 1647 N N . ALA A 1 205 ? 17.453 16.641 -14.438 1 92.25 205 ALA A N 1
ATOM 1648 C CA . ALA A 1 205 ? 16.312 17.531 -14.484 1 92.25 205 ALA A CA 1
ATOM 1649 C C . ALA A 1 205 ? 16.688 18.938 -14.039 1 92.25 205 ALA A C 1
ATOM 1651 O O . ALA A 1 205 ? 17.406 19.125 -13.047 1 92.25 205 ALA A O 1
ATOM 1652 N N . PRO A 1 206 ? 16.203 19.984 -14.766 1 94.5 206 PRO A N 1
ATOM 1653 C CA . PRO A 1 206 ? 16.516 21.359 -14.352 1 94.5 206 PRO A CA 1
ATOM 1654 C C . PRO A 1 206 ? 16.016 21.672 -12.945 1 94.5 206 PRO A C 1
ATOM 1656 O O . PRO A 1 206 ? 14.867 21.359 -12.609 1 94.5 206 PRO A O 1
ATOM 1659 N N . ARG A 1 207 ? 16.891 22.281 -12.188 1 94.88 207 ARG A N 1
ATOM 1660 C CA . ARG A 1 207 ? 16.547 22.672 -10.828 1 94.88 207 ARG A CA 1
ATOM 1661 C C . ARG A 1 207 ? 16.328 24.188 -10.727 1 94.88 207 ARG A C 1
ATOM 1663 O O . ARG A 1 207 ? 17.031 24.969 -11.367 1 94.88 207 ARG A O 1
ATOM 1670 N N . PRO A 1 208 ? 15.328 24.5 -9.945 1 95.62 208 PRO A N 1
ATOM 1671 C CA . PRO A 1 208 ? 15.156 25.938 -9.719 1 95.62 208 PRO A CA 1
ATOM 1672 C C . PRO A 1 208 ? 16.328 26.562 -8.977 1 95.62 208 PRO A C 1
ATOM 1674 O O . PRO A 1 208 ? 17.031 25.875 -8.227 1 95.62 208 PRO A O 1
ATOM 1677 N N . ASP A 1 209 ? 16.531 27.875 -9.242 1 95.81 209 ASP A N 1
ATOM 1678 C CA . ASP A 1 209 ? 17.594 28.547 -8.508 1 95.81 209 ASP A CA 1
ATOM 1679 C C . ASP A 1 209 ? 17.141 28.875 -7.086 1 95.81 209 ASP A C 1
ATOM 1681 O O . ASP A 1 209 ? 15.984 28.672 -6.727 1 95.81 209 ASP A O 1
ATOM 1685 N N . GLU A 1 210 ? 18.016 29.328 -6.27 1 97.19 210 GLU A N 1
ATOM 1686 C CA . GLU A 1 210 ? 17.734 29.547 -4.852 1 97.19 210 GLU A CA 1
ATOM 1687 C C . GLU A 1 210 ? 16.672 30.609 -4.645 1 97.19 210 GLU A C 1
ATOM 1689 O O . GLU A 1 210 ? 15.875 30.531 -3.711 1 97.19 210 GLU A O 1
ATOM 1694 N N . ALA A 1 211 ? 16.672 31.625 -5.48 1 97.81 211 ALA A N 1
ATOM 1695 C CA . ALA A 1 211 ? 15.656 32.656 -5.375 1 97.81 211 ALA A CA 1
ATOM 1696 C C . ALA A 1 211 ? 14.25 32.094 -5.531 1 97.81 211 ALA A C 1
ATOM 1698 O O . ALA A 1 211 ? 13.344 32.438 -4.77 1 97.81 211 ALA A O 1
ATOM 1699 N N . ARG A 1 212 ? 14.133 31.234 -6.539 1 96.81 212 ARG A N 1
ATOM 1700 C CA . ARG A 1 212 ? 12.852 30.578 -6.766 1 96.81 212 ARG A CA 1
ATOM 1701 C C . ARG A 1 212 ? 12.484 29.656 -5.602 1 96.81 212 ARG A C 1
ATOM 1703 O O . ARG A 1 212 ? 11.336 29.625 -5.164 1 96.81 212 ARG A O 1
ATOM 1710 N N . ILE A 1 213 ? 13.43 28.922 -5.074 1 98.06 213 ILE A N 1
ATOM 1711 C CA . ILE A 1 213 ? 13.219 28.047 -3.926 1 98.06 213 ILE A CA 1
ATOM 1712 C C . ILE A 1 213 ? 12.742 28.875 -2.73 1 98.06 213 ILE A C 1
ATOM 1714 O O . ILE A 1 213 ? 11.734 28.547 -2.105 1 98.06 213 ILE A O 1
ATOM 1718 N N . HIS A 1 214 ? 13.422 29.938 -2.492 1 98.56 214 HIS A N 1
ATOM 1719 C CA . HIS A 1 214 ? 13.078 30.797 -1.371 1 98.56 214 HIS A CA 1
ATOM 1720 C C . HIS A 1 214 ? 11.688 31.391 -1.547 1 98.56 214 HIS A C 1
ATOM 1722 O O . HIS A 1 214 ? 10.93 31.516 -0.578 1 98.56 214 HIS A O 1
ATOM 1728 N N . GLN A 1 215 ? 11.367 31.766 -2.709 1 98 215 GLN A N 1
ATOM 1729 C CA . GLN A 1 215 ? 10.047 32.312 -2.986 1 98 215 GLN A CA 1
ATOM 1730 C C . GLN A 1 215 ? 8.953 31.312 -2.65 1 98 215 GLN A C 1
ATOM 1732 O O . GLN A 1 215 ? 7.977 31.656 -1.975 1 98 215 GLN A O 1
ATOM 1737 N N . LEU A 1 216 ? 9.109 30.078 -3.131 1 97.5 216 LEU A N 1
ATOM 1738 C CA . LEU A 1 216 ? 8.109 29.047 -2.885 1 97.5 216 LEU A CA 1
ATOM 1739 C C . LEU A 1 216 ? 7.961 28.781 -1.391 1 97.5 216 LEU A C 1
ATOM 1741 O O . LEU A 1 216 ? 6.844 28.688 -0.881 1 97.5 216 LEU A O 1
ATOM 1745 N N . PHE A 1 217 ? 9.062 28.688 -0.715 1 98.56 217 PHE A N 1
ATOM 1746 C CA . PHE A 1 217 ? 9.031 28.438 0.719 1 98.56 217 PHE A CA 1
ATOM 1747 C C . PHE A 1 217 ? 8.391 29.594 1.463 1 98.56 217 PHE A C 1
ATOM 1749 O O . PHE A 1 217 ? 7.574 29.391 2.367 1 98.56 217 PHE A O 1
ATOM 1756 N N . ALA A 1 218 ? 8.75 30.812 1.128 1 98.69 218 ALA A N 1
ATOM 1757 C CA . ALA A 1 218 ? 8.188 32 1.779 1 98.69 218 ALA A CA 1
ATOM 1758 C C . ALA A 1 218 ? 6.672 32.062 1.602 1 98.69 218 ALA A C 1
ATOM 1760 O O . ALA A 1 218 ? 5.938 32.312 2.561 1 98.69 218 ALA A O 1
ATOM 1761 N N . GLU A 1 219 ? 6.234 31.812 0.427 1 98.25 219 GLU A N 1
ATOM 1762 C CA . GLU A 1 219 ? 4.805 31.828 0.137 1 98.25 219 GLU A CA 1
ATOM 1763 C C . GLU A 1 219 ? 4.074 30.734 0.917 1 98.25 219 GLU A C 1
ATOM 1765 O O . GLU A 1 219 ? 3.016 30.984 1.5 1 98.25 219 GLU A O 1
ATOM 1770 N N . ALA A 1 220 ? 4.617 29.531 0.897 1 97.94 220 ALA A N 1
ATOM 1771 C CA . ALA A 1 220 ? 3.99 28.422 1.59 1 97.94 220 ALA A CA 1
ATOM 1772 C C . ALA A 1 220 ? 3.873 28.688 3.086 1 97.94 220 ALA A C 1
ATOM 1774 O O . ALA A 1 220 ? 2.83 28.438 3.691 1 97.94 220 ALA A O 1
ATOM 1775 N N . VAL A 1 221 ? 4.957 29.219 3.676 1 98.56 221 VAL A N 1
ATOM 1776 C CA . VAL A 1 221 ? 4.969 29.516 5.102 1 98.56 221 VAL A CA 1
ATOM 1777 C C . VAL A 1 221 ? 3.93 30.594 5.41 1 98.56 221 VAL A C 1
ATOM 1779 O O . VAL A 1 221 ? 3.178 30.484 6.383 1 98.56 221 VAL A O 1
ATOM 1782 N N . GLU A 1 222 ? 3.863 31.578 4.609 1 98.19 222 GLU A N 1
ATOM 1783 C CA . GLU A 1 222 ? 2.889 32.656 4.805 1 98.19 222 GLU A CA 1
ATOM 1784 C C . GLU A 1 222 ? 1.461 32.094 4.742 1 98.19 222 GLU A C 1
ATOM 1786 O O . GLU A 1 222 ? 0.63 32.438 5.59 1 98.19 222 GLU A O 1
ATOM 1791 N N . ILE A 1 223 ? 1.218 31.328 3.756 1 97.38 223 ILE A N 1
ATOM 1792 C CA . ILE A 1 223 ? -0.115 30.766 3.566 1 97.38 223 ILE A CA 1
ATOM 1793 C C . ILE A 1 223 ? -0.485 29.891 4.77 1 97.38 223 ILE A C 1
ATOM 1795 O O . ILE A 1 223 ? -1.611 29.969 5.266 1 97.38 223 ILE A O 1
ATOM 1799 N N . GLU A 1 224 ? 0.439 29.094 5.273 1 97.69 224 GLU A N 1
ATOM 1800 C CA . GLU A 1 224 ? 0.201 28.234 6.426 1 97.69 224 GLU A CA 1
ATOM 1801 C C . GLU A 1 224 ? -0.09 29.047 7.68 1 97.69 224 GLU A C 1
ATOM 1803 O O . GLU A 1 224 ? -1.007 28.734 8.438 1 97.69 224 GLU A O 1
ATOM 1808 N N . CYS A 1 225 ? 0.663 30.094 7.859 1 97.38 225 CYS A N 1
ATOM 1809 C CA . CYS A 1 225 ? 0.474 30.953 9.023 1 97.38 225 CYS A CA 1
ATOM 1810 C C . CYS A 1 225 ? -0.852 31.703 8.945 1 97.38 225 CYS A C 1
ATOM 1812 O O . CYS A 1 225 ? -1.547 31.859 9.945 1 97.38 225 CYS A O 1
ATOM 1814 N N . GLU A 1 226 ? -1.197 32.125 7.766 1 96.44 226 GLU A N 1
ATOM 1815 C CA . GLU A 1 226 ? -2.479 32.781 7.574 1 96.44 226 GLU A CA 1
ATOM 1816 C C . GLU A 1 226 ? -3.645 31.828 7.812 1 96.44 226 GLU A C 1
ATOM 1818 O O . GLU A 1 226 ? -4.676 32.219 8.359 1 96.44 226 GLU A O 1
ATOM 1823 N N . PHE A 1 227 ? -3.516 30.641 7.344 1 96.5 227 PHE A N 1
ATOM 1824 C CA . PHE A 1 227 ? -4.504 29.594 7.582 1 96.5 227 PHE A CA 1
ATOM 1825 C C . PHE A 1 227 ? -4.785 29.453 9.07 1 96.5 227 PHE A C 1
ATOM 1827 O O . PHE A 1 227 ? -5.945 29.438 9.492 1 96.5 227 PHE A O 1
ATOM 1834 N N . LEU A 1 228 ? -3.748 29.375 9.859 1 95.75 228 LEU A N 1
ATOM 1835 C CA . LEU A 1 228 ? -3.863 29.25 11.312 1 95.75 228 LEU A CA 1
ATOM 1836 C C . LEU A 1 228 ? -4.531 30.484 11.914 1 95.75 228 LEU A C 1
ATOM 1838 O O . LEU A 1 228 ? -5.484 30.359 12.688 1 95.75 228 LEU A O 1
ATOM 1842 N N . ARG A 1 229 ? -4.105 31.656 11.531 1 94.81 229 ARG A N 1
ATOM 1843 C CA . ARG A 1 229 ? -4.582 32.906 12.109 1 94.81 229 ARG A CA 1
ATOM 1844 C C . ARG A 1 229 ? -6.051 33.156 11.773 1 94.81 229 ARG A C 1
ATOM 1846 O O . ARG A 1 229 ? -6.797 33.719 12.586 1 94.81 229 ARG A O 1
ATOM 1853 N N . ALA A 1 230 ? -6.395 32.688 10.68 1 93.5 230 ALA A N 1
ATOM 1854 C CA . ALA A 1 230 ? -7.746 32.969 10.188 1 93.5 230 ALA A CA 1
ATOM 1855 C C . ALA A 1 230 ? -8.789 32.25 11.031 1 93.5 230 ALA A C 1
ATOM 1857 O O . ALA A 1 230 ? -9.922 32.719 11.164 1 93.5 230 ALA A O 1
ATOM 1858 N N . ARG A 1 231 ? -8.383 31.156 11.656 1 93.25 231 ARG A N 1
ATOM 1859 C CA . ARG A 1 231 ? -9.43 30.344 12.266 1 93.25 231 ARG A CA 1
ATOM 1860 C C . ARG A 1 231 ? -9.141 30.094 13.734 1 93.25 231 ARG A C 1
ATOM 1862 O O . ARG A 1 231 ? -10.008 29.625 14.477 1 93.25 231 ARG A O 1
ATOM 1869 N N . ALA A 1 232 ? -7.902 30.406 14.156 1 94.25 232 ALA A N 1
ATOM 1870 C CA . ALA A 1 232 ? -7.594 30.219 15.57 1 94.25 232 ALA A CA 1
ATOM 1871 C C . ALA A 1 232 ? -8.477 31.109 16.453 1 94.25 232 ALA A C 1
ATOM 1873 O O . ALA A 1 232 ? -8.703 32.281 16.125 1 94.25 232 ALA A O 1
ATOM 1874 N N . PRO A 1 233 ? -8.977 30.469 17.516 1 92.44 233 PRO A N 1
ATOM 1875 C CA . PRO A 1 233 ? -9.789 31.297 18.422 1 92.44 233 PRO A CA 1
ATOM 1876 C C . PRO A 1 233 ? -8.977 32.406 19.094 1 92.44 233 PRO A C 1
ATOM 1878 O O . PRO A 1 233 ? -7.848 32.156 19.531 1 92.44 233 PRO A O 1
ATOM 1881 N N . ARG A 1 234 ? -9.461 33.656 19.156 1 82.38 234 ARG A N 1
ATOM 1882 C CA . ARG A 1 234 ? -8.773 34.844 19.656 1 82.38 234 ARG A CA 1
ATOM 1883 C C . ARG A 1 234 ? -8.523 34.719 21.156 1 82.38 234 ARG A C 1
ATOM 1885 O O . ARG A 1 234 ? -7.465 35.125 21.641 1 82.38 234 ARG A O 1
ATOM 1892 N N . ASP A 1 235 ? -9.406 34.188 21.922 1 80.81 235 ASP A N 1
ATOM 1893 C CA . ASP A 1 235 ? -9.305 34.219 23.375 1 80.81 235 ASP A CA 1
ATOM 1894 C C . ASP A 1 235 ? -9.031 32.812 23.938 1 80.81 235 ASP A C 1
ATOM 1896 O O . ASP A 1 235 ? -9.344 32.531 25.094 1 80.81 235 ASP A O 1
ATOM 1900 N N . SER A 1 236 ? -8.32 32.094 23.062 1 81.62 236 SER A N 1
ATOM 1901 C CA . SER A 1 236 ? -8.109 30.75 23.562 1 81.62 236 SER A CA 1
ATOM 1902 C C . SER A 1 236 ? -6.844 30.656 24.406 1 81.62 236 SER A C 1
ATOM 1904 O O . SER A 1 236 ? -5.809 31.219 24.047 1 81.62 236 SER A O 1
ATOM 1906 N N . LEU A 1 237 ? -6.98 30.016 25.531 1 81.75 237 LEU A N 1
ATOM 1907 C CA . LEU A 1 237 ? -5.832 29.734 26.391 1 81.75 237 LEU A CA 1
ATOM 1908 C C . LEU A 1 237 ? -5.164 28.422 26 1 81.75 237 LEU A C 1
ATOM 1910 O O . LEU A 1 237 ? -4.121 28.062 26.547 1 81.75 237 LEU A O 1
ATOM 1914 N N . LEU A 1 238 ? -5.691 27.797 25.047 1 88.12 238 LEU A N 1
ATOM 1915 C CA . LEU A 1 238 ? -5.18 26.5 24.656 1 88.12 238 LEU A CA 1
ATOM 1916 C C . LEU A 1 238 ? -3.99 26.641 23.703 1 88.12 238 LEU A C 1
ATOM 1918 O O . LEU A 1 238 ? -3.053 25.844 23.75 1 88.12 238 LEU A O 1
ATOM 1922 N N . LEU A 1 239 ? -3.961 27.688 22.922 1 92.81 239 LEU A N 1
ATOM 1923 C CA . LEU A 1 239 ? -3.012 27.797 21.812 1 92.81 239 LEU A CA 1
ATOM 1924 C C . LEU A 1 239 ? -1.997 28.906 22.078 1 92.81 239 LEU A C 1
ATOM 1926 O O . LEU A 1 239 ? -2.318 29.906 22.703 1 92.81 239 LEU A O 1
ATOM 1930 N N . ASP A 1 240 ? -0.862 28.719 21.672 1 93.75 240 ASP A N 1
ATOM 1931 C CA . ASP A 1 240 ? 0.176 29.75 21.578 1 93.75 240 ASP A CA 1
ATOM 1932 C C . ASP A 1 240 ? 0.552 30.016 20.125 1 93.75 240 ASP A C 1
ATOM 1934 O O . ASP A 1 240 ? 1.468 29.375 19.578 1 93.75 240 ASP A O 1
ATOM 1938 N N . LEU A 1 241 ? -0.152 30.969 19.5 1 95.06 241 LEU A N 1
ATOM 1939 C CA . LEU A 1 241 ? -0.028 31.203 18.062 1 95.06 241 LEU A CA 1
ATOM 1940 C C . LEU A 1 241 ? 1.396 31.609 17.703 1 95.06 241 LEU A C 1
ATOM 1942 O O . LEU A 1 241 ? 1.974 31.078 16.75 1 95.06 241 LEU A O 1
ATOM 1946 N N . PRO A 1 242 ? 1.993 32.531 18.469 1 95.12 242 PRO A N 1
ATOM 1947 C CA . PRO A 1 242 ? 3.375 32.906 18.141 1 95.12 242 PRO A CA 1
ATOM 1948 C C . PRO A 1 242 ? 4.316 31.703 18.156 1 95.12 242 PRO A C 1
ATOM 1950 O O . PRO A 1 242 ? 5.176 31.578 17.281 1 95.12 242 PRO A O 1
ATOM 1953 N N . ALA A 1 243 ? 4.16 30.828 19.062 1 95.12 243 ALA A N 1
ATOM 1954 C CA . ALA A 1 243 ? 5.012 29.641 19.141 1 95.12 243 ALA A CA 1
ATOM 1955 C C . ALA A 1 243 ? 4.797 28.734 17.938 1 95.12 243 ALA A C 1
ATOM 1957 O O . ALA A 1 243 ? 5.754 28.172 17.406 1 95.12 243 ALA A O 1
ATOM 1958 N N . ILE A 1 244 ? 3.576 28.547 17.547 1 96.62 244 ILE A N 1
ATOM 1959 C CA . ILE A 1 244 ? 3.256 27.672 16.422 1 96.62 244 ILE A CA 1
ATOM 1960 C C . ILE A 1 244 ? 3.842 28.266 15.141 1 96.62 244 ILE A C 1
ATOM 1962 O O . ILE A 1 244 ? 4.441 27.547 14.336 1 96.62 244 ILE A O 1
ATOM 1966 N N . ILE A 1 245 ? 3.689 29.594 14.977 1 97.19 245 ILE A N 1
ATOM 1967 C CA . ILE A 1 245 ? 4.207 30.281 13.789 1 97.19 245 ILE A CA 1
ATOM 1968 C C . ILE A 1 245 ? 5.727 30.141 13.742 1 97.19 245 ILE A C 1
ATOM 1970 O O . ILE A 1 245 ? 6.301 29.859 12.688 1 97.19 245 ILE A O 1
ATOM 1974 N N . SER A 1 246 ? 6.328 30.328 14.875 1 97.38 246 SER A N 1
ATOM 1975 C CA . SER A 1 246 ? 7.773 30.141 14.961 1 97.38 246 SER A CA 1
ATOM 1976 C C . SER A 1 246 ? 8.172 28.719 14.562 1 97.38 246 SER A C 1
ATOM 1978 O O . SER A 1 246 ? 9.172 28.531 13.867 1 97.38 246 SER A O 1
ATOM 1980 N N . TYR A 1 247 ? 7.449 27.781 15.016 1 96.75 247 TYR A N 1
ATOM 1981 C CA . TYR A 1 247 ? 7.707 26.375 14.688 1 96.75 247 TYR A CA 1
ATOM 1982 C C . TYR A 1 247 ? 7.598 26.141 13.18 1 96.75 247 TYR A C 1
ATOM 1984 O O . TYR A 1 247 ? 8.414 25.438 12.602 1 96.75 247 TYR A O 1
ATOM 1992 N N . VAL A 1 248 ? 6.613 26.703 12.539 1 97.81 248 VAL A N 1
ATOM 1993 C CA . VAL A 1 248 ? 6.434 26.562 11.094 1 97.81 248 VAL A CA 1
ATOM 1994 C C . VAL A 1 248 ? 7.652 27.125 10.367 1 97.81 248 VAL A C 1
ATOM 1996 O O . VAL A 1 248 ? 8.188 26.484 9.453 1 97.81 248 VAL A O 1
ATOM 1999 N N . ARG A 1 249 ? 8.133 28.266 10.797 1 98.12 249 ARG A N 1
ATOM 2000 C CA . ARG A 1 249 ? 9.297 28.906 10.195 1 98.12 249 ARG A CA 1
ATOM 2001 C C . ARG A 1 249 ? 10.555 28.078 10.422 1 98.12 249 ARG A C 1
ATOM 2003 O O . ARG A 1 249 ? 11.383 27.922 9.523 1 98.12 249 ARG A O 1
ATOM 2010 N N . TYR A 1 250 ? 10.664 27.562 11.57 1 96.94 250 TYR A N 1
ATOM 2011 C CA . TYR A 1 250 ? 11.789 26.688 11.883 1 96.94 250 TYR A CA 1
ATOM 2012 C C . TYR A 1 250 ? 11.789 25.453 10.992 1 96.94 250 TYR A C 1
ATOM 2014 O O . TYR A 1 250 ? 12.828 25.062 10.453 1 96.94 250 TYR A O 1
ATOM 2022 N N . SER A 1 251 ? 10.656 24.844 10.898 1 96.25 251 SER A N 1
ATOM 2023 C CA . SER A 1 251 ? 10.516 23.656 10.062 1 96.25 251 SER A CA 1
ATOM 2024 C C . SER A 1 251 ? 10.891 23.953 8.617 1 96.25 251 SER A C 1
ATOM 2026 O O . SER A 1 251 ? 11.531 23.125 7.961 1 96.25 251 SER A O 1
ATOM 2028 N N . ALA A 1 252 ? 10.508 25.109 8.148 1 98 252 ALA A N 1
ATOM 2029 C CA . ALA A 1 252 ? 10.836 25.5 6.777 1 98 252 ALA A CA 1
ATOM 2030 C C . ALA A 1 252 ? 12.352 25.594 6.582 1 98 252 ALA A C 1
ATOM 2032 O O . ALA A 1 252 ? 12.891 25.094 5.59 1 98 252 ALA A O 1
ATOM 2033 N N . ASP A 1 253 ? 13 26.219 7.531 1 97.62 253 ASP A N 1
ATOM 2034 C CA . ASP A 1 253 ? 14.445 26.359 7.43 1 97.62 253 ASP A CA 1
ATOM 2035 C C . ASP A 1 253 ? 15.141 25 7.473 1 97.62 253 ASP A C 1
ATOM 2037 O O . ASP A 1 253 ? 16.141 24.781 6.777 1 97.62 253 ASP A O 1
ATOM 2041 N N . ARG A 1 254 ? 14.648 24.125 8.234 1 95.31 254 ARG A N 1
ATOM 2042 C CA . ARG A 1 254 ? 15.203 22.766 8.281 1 95.31 254 ARG A CA 1
ATOM 2043 C C . ARG A 1 254 ? 15.055 22.078 6.93 1 95.31 254 ARG A C 1
ATOM 2045 O O . ARG A 1 254 ? 15.969 21.375 6.48 1 95.31 254 ARG A O 1
ATOM 2052 N N . LEU A 1 255 ? 13.977 22.219 6.312 1 97.19 255 LEU A N 1
ATOM 2053 C CA . LEU A 1 255 ? 13.75 21.609 5.008 1 97.19 255 LEU A CA 1
ATOM 2054 C C . LEU A 1 255 ? 14.641 22.25 3.947 1 97.19 255 LEU A C 1
ATOM 2056 O O . LEU A 1 255 ? 15.156 21.547 3.07 1 97.19 255 LEU A O 1
ATOM 2060 N N . LEU A 1 256 ? 14.742 23.594 4.027 1 97.88 256 LEU A N 1
ATOM 2061 C CA . LEU A 1 256 ? 15.672 24.266 3.127 1 97.88 256 LEU A CA 1
ATOM 2062 C C . LEU A 1 256 ? 17.078 23.688 3.26 1 97.88 256 LEU A C 1
ATOM 2064 O O . LEU A 1 256 ? 17.719 23.359 2.256 1 97.88 256 LEU A O 1
ATOM 2068 N N . GLN A 1 257 ? 17.516 23.484 4.445 1 96.56 257 GLN A N 1
ATOM 2069 C CA . GLN A 1 257 ? 18.828 22.891 4.691 1 96.56 257 GLN A CA 1
ATOM 2070 C C . GLN A 1 257 ? 18.891 21.469 4.133 1 96.56 257 GLN A C 1
ATOM 2072 O O . GLN A 1 257 ? 19.922 21.078 3.564 1 96.56 257 GLN A O 1
ATOM 2077 N N . ALA A 1 258 ? 17.891 20.734 4.27 1 95.31 258 ALA A N 1
ATOM 2078 C CA . ALA A 1 258 ? 17.844 19.344 3.822 1 95.31 258 ALA A CA 1
ATOM 2079 C C . ALA A 1 258 ? 18.047 19.25 2.312 1 95.31 258 ALA A C 1
ATOM 2081 O O . ALA A 1 258 ? 18.516 18.234 1.807 1 95.31 258 ALA A O 1
ATOM 2082 N N . ILE A 1 259 ? 17.703 20.297 1.606 1 97.06 259 ILE A N 1
ATOM 2083 C CA . ILE A 1 259 ? 17.859 20.234 0.156 1 97.06 259 ILE A CA 1
ATOM 2084 C C . ILE A 1 259 ? 19.016 21.109 -0.291 1 97.06 259 ILE A C 1
ATOM 2086 O O . ILE A 1 259 ? 19.141 21.438 -1.473 1 97.06 259 ILE A O 1
ATOM 2090 N N . GLY A 1 260 ? 19.812 21.609 0.67 1 96.12 260 GLY A N 1
ATOM 2091 C CA . GLY A 1 260 ? 21.062 22.297 0.375 1 96.12 260 GLY A CA 1
ATOM 2092 C C . GLY A 1 260 ? 20.859 23.781 0.134 1 96.12 260 GLY A C 1
ATOM 2093 O O . GLY A 1 260 ? 21.719 24.438 -0.463 1 96.12 260 GLY A O 1
ATOM 2094 N N . ALA A 1 261 ? 19.75 24.344 0.431 1 97.69 261 ALA A N 1
ATOM 2095 C CA . ALA A 1 261 ? 19.484 25.781 0.283 1 97.69 261 ALA A CA 1
ATOM 2096 C C . ALA A 1 261 ? 19.75 26.516 1.591 1 97.69 261 ALA A C 1
ATOM 2098 O O . ALA A 1 261 ? 19.75 25.906 2.666 1 97.69 261 ALA A O 1
ATOM 2099 N N . SER A 1 262 ? 19.984 27.812 1.518 1 98.12 262 SER A N 1
ATOM 2100 C CA . SER A 1 262 ? 20.234 28.625 2.699 1 98.12 262 SER A CA 1
ATOM 2101 C C . SER A 1 262 ? 18.938 28.875 3.477 1 98.12 262 SER A C 1
ATOM 2103 O O . SER A 1 262 ? 17.859 28.922 2.895 1 98.12 262 SER A O 1
ATOM 2105 N N . PRO A 1 263 ? 19.094 29.031 4.793 1 97.81 263 PRO A N 1
ATOM 2106 C CA . PRO A 1 263 ? 17.891 29.344 5.578 1 97.81 263 PRO A CA 1
ATOM 2107 C C . PRO A 1 263 ? 17.281 30.703 5.199 1 97.81 263 PRO A C 1
ATOM 2109 O O . PRO A 1 263 ? 17.984 31.578 4.695 1 97.81 263 PRO A O 1
ATOM 2112 N N . LEU A 1 264 ? 16.016 30.828 5.496 1 98.31 264 LEU A N 1
ATOM 2113 C CA . LEU A 1 264 ? 15.297 32.031 5.102 1 98.31 264 LEU A CA 1
ATOM 2114 C C . LEU A 1 264 ? 14.75 32.75 6.324 1 98.31 264 LEU A C 1
ATOM 2116 O O . LEU A 1 264 ? 14.742 34 6.355 1 98.31 264 LEU A O 1
ATOM 2120 N N . PHE A 1 265 ? 14.336 32.094 7.363 1 98.19 265 PHE A N 1
ATOM 2121 C CA . PHE A 1 265 ? 13.516 32.719 8.398 1 98.19 265 PHE A CA 1
ATOM 2122 C C . PHE A 1 265 ? 14.336 32.938 9.672 1 98.19 265 PHE A C 1
ATOM 2124 O O . PHE A 1 265 ? 14.086 33.906 10.406 1 98.19 265 PHE A O 1
ATOM 2131 N N . GLY A 1 266 ? 15.18 32.094 10.016 1 97 266 GLY A N 1
ATOM 2132 C CA . GLY A 1 266 ? 16.031 32.25 11.188 1 97 266 GLY A CA 1
ATOM 2133 C C . GLY A 1 266 ? 15.297 32.031 12.492 1 97 266 GLY A C 1
ATOM 2134 O O . GLY A 1 266 ? 15.672 32.594 13.531 1 97 266 GLY A O 1
ATOM 2135 N N . ALA A 1 267 ? 14.227 31.328 12.438 1 95.69 267 ALA A N 1
ATOM 2136 C CA . ALA A 1 267 ? 13.484 31.016 13.664 1 95.69 267 ALA A CA 1
ATOM 2137 C C . ALA A 1 267 ? 14.234 30 14.516 1 95.69 267 ALA A C 1
ATOM 2139 O O . ALA A 1 267 ? 14.828 29.062 13.992 1 95.69 267 ALA A O 1
ATOM 2140 N N . PRO A 1 268 ? 14.18 30.188 15.867 1 94.38 268 PRO A N 1
ATOM 2141 C CA . PRO A 1 268 ? 14.859 29.219 16.75 1 94.38 268 PRO A CA 1
ATOM 2142 C C . PRO A 1 268 ? 14.125 27.891 16.828 1 94.38 268 PRO A C 1
ATOM 2144 O O . PRO A 1 268 ? 12.945 27.797 16.516 1 94.38 268 PRO A O 1
ATOM 2147 N N . ALA A 1 269 ? 14.891 26.859 17.328 1 92.88 269 ALA A N 1
ATOM 2148 C CA . ALA A 1 269 ? 14.25 25.594 17.641 1 92.88 269 ALA A CA 1
ATOM 2149 C C . ALA A 1 269 ? 13.18 25.781 18.719 1 92.88 269 ALA A C 1
ATOM 2151 O O . ALA A 1 269 ? 13.305 26.641 19.594 1 92.88 269 ALA A O 1
ATOM 2152 N N . PRO A 1 270 ? 12.148 24.969 18.578 1 93.56 270 PRO A N 1
ATOM 2153 C CA . PRO A 1 270 ? 11.102 25.062 19.594 1 93.56 270 PRO A CA 1
ATOM 2154 C C . PRO A 1 270 ? 11.641 24.875 21.016 1 93.56 270 PRO A C 1
ATOM 2156 O O . PRO A 1 270 ? 12.523 24.031 21.219 1 93.56 270 PRO A O 1
ATOM 2159 N N . ALA A 1 271 ? 11 25.625 21.922 1 91 271 ALA A N 1
ATOM 2160 C CA . ALA A 1 271 ? 11.375 25.516 23.328 1 91 271 ALA A CA 1
ATOM 2161 C C . ALA A 1 271 ? 10.977 24.141 23.875 1 91 271 ALA A C 1
ATOM 2163 O O . ALA A 1 271 ? 10.18 23.422 23.266 1 91 271 ALA A O 1
ATOM 2164 N N . ALA A 1 272 ? 11.523 23.828 25 1 89.25 272 ALA A N 1
ATOM 2165 C CA . ALA A 1 272 ? 11.312 22.516 25.609 1 89.25 272 ALA A CA 1
ATOM 2166 C C . ALA A 1 272 ? 9.844 22.312 25.969 1 89.25 272 ALA A C 1
ATOM 2168 O O . ALA A 1 272 ? 9.352 21.188 26 1 89.25 272 ALA A O 1
ATOM 2169 N N . ASP A 1 273 ? 9.164 23.359 26.203 1 90.88 273 ASP A N 1
ATOM 2170 C CA . ASP A 1 273 ? 7.777 23.234 26.641 1 90.88 273 ASP A CA 1
ATOM 2171 C C . ASP A 1 273 ? 6.824 23.219 25.438 1 90.88 273 ASP A C 1
ATOM 2173 O O . ASP A 1 273 ? 5.609 23.094 25.609 1 90.88 273 ASP A O 1
ATOM 2177 N N . PHE A 1 274 ? 7.418 23.359 24.234 1 93.19 274 PHE A N 1
ATOM 2178 C CA . PHE A 1 274 ? 6.59 23.172 23.047 1 93.19 274 PHE A CA 1
ATOM 2179 C C . PHE A 1 274 ? 6.043 21.75 22.984 1 93.19 274 PHE A C 1
ATOM 2181 O O . PHE A 1 274 ? 6.781 20.781 23.188 1 93.19 274 PHE A O 1
ATOM 2188 N N . PRO A 1 275 ? 4.789 21.594 22.766 1 91.69 275 PRO A N 1
ATOM 2189 C CA . PRO A 1 275 ? 4.176 20.281 22.938 1 91.69 275 PRO A CA 1
ATOM 2190 C C . PRO A 1 275 ? 4.723 19.234 21.984 1 91.69 275 PRO A C 1
ATOM 2192 O O . PRO A 1 275 ? 4.559 18.031 22.219 1 91.69 275 PRO A O 1
ATOM 2195 N N . MET A 1 276 ? 5.34 19.594 20.938 1 89.06 276 MET A N 1
ATOM 2196 C CA . MET A 1 276 ? 5.918 18.641 20 1 89.06 276 MET A CA 1
ATOM 2197 C C . MET A 1 276 ? 7.441 18.625 20.109 1 89.06 276 MET A C 1
ATOM 2199 O O . MET A 1 276 ? 8.125 18.172 19.188 1 89.06 276 MET A O 1
ATOM 2203 N N . ALA A 1 277 ? 7.977 19.078 21.094 1 81.38 277 ALA A N 1
ATOM 2204 C CA . ALA A 1 277 ? 9.414 19.297 21.234 1 81.38 277 ALA A CA 1
ATOM 2205 C C . ALA A 1 277 ? 10.18 17.984 21.062 1 81.38 277 ALA A C 1
ATOM 2207 O O . ALA A 1 277 ? 11.211 17.938 20.391 1 81.38 277 ALA A O 1
ATOM 2208 N N . LEU A 1 278 ? 9.695 16.922 21.594 1 71.81 278 LEU A N 1
ATOM 2209 C CA . LEU A 1 278 ? 10.391 15.641 21.516 1 71.81 278 LEU A CA 1
ATOM 2210 C C . LEU A 1 278 ? 10.391 15.094 20.094 1 71.81 278 LEU A C 1
ATOM 2212 O O . LEU A 1 278 ? 11.398 14.57 19.625 1 71.81 278 LEU A O 1
ATOM 2216 N N . MET A 1 279 ? 9.359 15.25 19.469 1 79.06 279 MET A N 1
ATOM 2217 C CA . MET A 1 279 ? 9.242 14.797 18.078 1 79.06 279 MET A CA 1
ATOM 2218 C C . MET A 1 279 ? 10.164 15.602 17.172 1 79.06 279 MET A C 1
ATOM 2220 O O . MET A 1 279 ? 10.789 15.039 16.266 1 79.06 279 MET A O 1
ATOM 2224 N N . VAL A 1 280 ? 10.203 16.844 17.484 1 77.19 280 VAL A N 1
ATOM 2225 C CA . VAL A 1 280 ? 11.055 17.719 16.703 1 77.19 280 VAL A CA 1
ATOM 2226 C C . VAL A 1 280 ? 12.516 17.312 16.875 1 77.19 280 VAL A C 1
ATOM 2228 O O . VAL A 1 280 ? 13.266 17.25 15.898 1 77.19 280 VAL A O 1
ATOM 2231 N N . ALA A 1 281 ? 12.852 16.969 17.969 1 67.62 281 ALA A N 1
ATOM 2232 C CA . ALA A 1 281 ? 14.219 16.547 18.281 1 67.62 281 ALA A CA 1
ATOM 2233 C C . ALA A 1 281 ? 14.547 15.219 17.594 1 67.62 281 ALA A C 1
ATOM 2235 O O . ALA A 1 281 ? 15.656 15.047 17.062 1 67.62 281 ALA A O 1
ATOM 2236 N N . GLU A 1 282 ? 13.641 14.375 17.562 1 68.06 282 GLU A N 1
ATOM 2237 C CA . GLU A 1 282 ? 13.836 13.07 16.938 1 68.06 282 GLU A CA 1
ATOM 2238 C C . GLU A 1 282 ? 13.992 13.195 15.422 1 68.06 282 GLU A C 1
ATOM 2240 O O . GLU A 1 282 ? 14.82 12.516 14.82 1 68.06 282 GLU A O 1
ATOM 2245 N N . LYS A 1 283 ? 13.242 13.992 14.852 1 66.31 283 LYS A N 1
ATOM 2246 C CA . LYS A 1 283 ? 13.297 14.234 13.414 1 66.31 283 LYS A CA 1
ATOM 2247 C C . LYS A 1 283 ? 14.672 14.75 12.992 1 66.31 283 LYS A C 1
ATOM 2249 O O . LYS A 1 283 ? 15.172 14.406 11.922 1 66.31 283 LYS A O 1
ATOM 2254 N N . HIS A 1 284 ? 15.234 15.445 13.812 1 59.59 284 HIS A N 1
ATOM 2255 C CA . HIS A 1 284 ? 16.547 16.031 13.547 1 59.59 284 HIS A CA 1
ATOM 2256 C C . HIS A 1 284 ? 17.641 14.969 13.562 1 59.59 284 HIS A C 1
ATOM 2258 O O . HIS A 1 284 ? 18.547 14.992 12.727 1 59.59 284 HIS A O 1
ATOM 2264 N N . THR A 1 285 ? 17.453 14.039 14.383 1 50.75 285 THR A N 1
ATOM 2265 C CA . THR A 1 285 ? 18.469 13 14.508 1 50.75 285 THR A CA 1
ATOM 2266 C C . THR A 1 285 ? 18.391 12.023 13.336 1 50.75 285 THR A C 1
ATOM 2268 O O . THR A 1 285 ? 19.422 11.602 12.797 1 50.75 285 THR A O 1
ATOM 2271 N N . ASN A 1 286 ? 17.219 11.688 12.938 1 51.62 286 ASN A N 1
ATOM 2272 C CA . ASN A 1 286 ? 17.047 10.695 11.891 1 51.62 286 ASN A CA 1
ATOM 2273 C C . ASN A 1 286 ? 17.484 11.227 10.531 1 51.62 286 ASN A C 1
ATOM 2275 O O . ASN A 1 286 ? 18.109 10.508 9.742 1 51.62 286 ASN A O 1
ATOM 2279 N N . PHE A 1 287 ? 17.188 12.414 10.242 1 48.41 287 PHE A N 1
ATOM 2280 C CA . PHE A 1 287 ? 17.562 13 8.953 1 48.41 287 PHE A CA 1
ATOM 2281 C C . PHE A 1 287 ? 19.078 13.133 8.836 1 48.41 287 PHE A C 1
ATOM 2283 O O . PHE A 1 287 ? 19.656 12.773 7.816 1 48.41 287 PHE A O 1
ATOM 2290 N N . PHE A 1 288 ? 19.766 13.617 9.914 1 44.25 288 PHE A N 1
ATOM 2291 C CA . PHE A 1 288 ? 21.188 13.938 9.867 1 44.25 288 PHE A CA 1
ATOM 2292 C C . PHE A 1 288 ? 22.031 12.688 10.078 1 44.25 288 PHE A C 1
ATOM 2294 O O . PHE A 1 288 ? 23.125 12.555 9.5 1 44.25 288 PHE A O 1
ATOM 2301 N N . GLU A 1 289 ? 21.625 11.883 10.773 1 44.62 289 GLU A N 1
ATOM 2302 C CA . GLU A 1 289 ? 22.422 10.68 10.969 1 44.62 289 GLU A CA 1
ATOM 2303 C C . GLU A 1 289 ? 22.453 9.82 9.711 1 44.62 289 GLU A C 1
ATOM 2305 O O . GLU A 1 289 ? 23.453 9.164 9.422 1 44.62 289 GLU A O 1
ATOM 2310 N N . ARG A 1 290 ? 21.547 9.906 8.961 1 47.56 290 ARG A N 1
ATOM 2311 C CA . ARG A 1 290 ? 21.578 9.148 7.711 1 47.56 290 ARG A CA 1
ATOM 2312 C C . ARG A 1 290 ? 22.625 9.703 6.762 1 47.56 290 ARG A C 1
ATOM 2314 O O . ARG A 1 290 ? 23.266 8.953 6.016 1 47.56 290 ARG A O 1
ATOM 2321 N N . ARG A 1 291 ? 22.969 10.961 6.832 1 44.69 291 ARG A N 1
ATOM 2322 C CA . ARG A 1 291 ? 24.016 11.586 6.035 1 44.69 291 ARG A CA 1
ATOM 2323 C C . ARG A 1 291 ? 25.391 11.055 6.441 1 44.69 291 ARG A C 1
ATOM 2325 O O . ARG A 1 291 ? 26.266 10.859 5.594 1 44.69 291 ARG A O 1
ATOM 2332 N N . SER A 1 292 ? 25.562 10.867 7.668 1 40.03 292 SER A N 1
ATOM 2333 C CA . SER A 1 292 ? 26.875 10.461 8.156 1 40.03 292 SER A CA 1
ATOM 2334 C C . SER A 1 292 ? 27.188 9.023 7.754 1 40.03 292 SER A C 1
ATOM 2336 O O . SER A 1 292 ? 28.344 8.703 7.438 1 40.03 292 SER A O 1
ATOM 2338 N N . THR A 1 293 ? 26.25 8.133 7.801 1 39.56 293 THR A N 1
ATOM 2339 C CA . THR A 1 293 ? 26.578 6.742 7.523 1 39.56 293 THR A CA 1
ATOM 2340 C C . THR A 1 293 ? 26.812 6.531 6.027 1 39.56 293 THR A C 1
ATOM 2342 O O . THR A 1 293 ? 27.531 5.613 5.629 1 39.56 293 THR A O 1
ATOM 2345 N N . ASN A 1 294 ? 26.234 7.23 5.172 1 40.34 294 ASN A N 1
ATOM 2346 C CA . ASN A 1 294 ? 26.547 7.074 3.756 1 40.34 294 ASN A CA 1
ATOM 2347 C C . ASN A 1 294 ? 27.984 7.531 3.441 1 40.34 294 ASN A C 1
ATOM 2349 O O . ASN A 1 294 ? 28.578 7.07 2.473 1 40.34 294 ASN A O 1
ATOM 2353 N N . TYR A 1 295 ? 28.578 8.406 4.219 1 36.34 295 TYR A N 1
ATOM 2354 C CA . TYR A 1 295 ? 29.938 8.844 3.951 1 36.34 295 TYR A CA 1
ATOM 2355 C C . TYR A 1 295 ? 30.953 7.812 4.438 1 36.34 295 TYR A C 1
ATOM 2357 O O . TYR A 1 295 ? 32.062 7.746 3.936 1 36.34 295 TYR A O 1
ATOM 2365 N N . THR A 1 296 ? 30.703 7.055 5.551 1 34 296 THR A N 1
ATOM 2366 C CA . THR A 1 296 ? 31.781 6.262 6.125 1 34 296 THR A CA 1
ATOM 2367 C C . THR A 1 296 ? 31.953 4.949 5.367 1 34 296 THR A C 1
ATOM 2369 O O . THR A 1 296 ? 32.969 4.246 5.555 1 34 296 THR A O 1
ATOM 2372 N N . GLY A 1 297 ? 31.047 4.371 4.609 1 31.3 297 GLY A N 1
ATOM 2373 C CA . GLY A 1 297 ? 31.281 3.01 4.152 1 31.3 297 GLY A CA 1
ATOM 2374 C C . GLY A 1 297 ? 32.25 2.93 2.992 1 31.3 297 GLY A C 1
ATOM 2375 O O . GLY A 1 297 ? 32.531 1.845 2.467 1 31.3 297 GLY A O 1
ATOM 2376 N N . THR A 1 298 ? 32.5 3.961 2.238 1 31.78 298 THR A N 1
ATOM 2377 C CA . THR A 1 298 ? 33.344 3.633 1.102 1 31.78 298 THR A CA 1
ATOM 2378 C C . THR A 1 298 ? 34.781 3.473 1.544 1 31.78 298 THR A C 1
ATOM 2380 O O . THR A 1 298 ? 35.562 2.742 0.917 1 31.78 298 THR A O 1
ATOM 2383 N N . VAL A 1 299 ? 35.438 4.363 2.324 1 29.73 299 VAL A N 1
ATOM 2384 C CA . VAL A 1 299 ? 36.844 4.609 2.031 1 29.73 299 VAL A CA 1
ATOM 2385 C C . VAL A 1 299 ? 37.719 3.502 2.639 1 29.73 299 VAL A C 1
ATOM 2387 O O . VAL A 1 299 ? 38.688 3.061 2.031 1 29.73 299 VAL A O 1
ATOM 2390 N N . VAL A 1 300 ? 37.719 3.16 4.027 1 29.66 300 VAL A N 1
ATOM 2391 C CA . VAL A 1 300 ? 39.094 3.1 4.555 1 29.66 300 VAL A CA 1
ATOM 2392 C C . VAL A 1 300 ? 39.688 1.73 4.266 1 29.66 300 VAL A C 1
ATOM 2394 O O . VAL A 1 300 ? 39.375 0.746 4.934 1 29.66 300 VAL A O 1
ATOM 2397 N N . ASN A 1 301 ? 39.5 1.071 3.119 1 22.19 301 ASN A N 1
ATOM 2398 C CA . ASN A 1 301 ? 40.438 0.009 2.805 1 22.19 301 ASN A CA 1
ATOM 2399 C C . ASN A 1 301 ? 41.875 0.547 2.682 1 22.19 301 ASN A C 1
ATOM 2401 O O . ASN A 1 301 ? 42.219 1.154 1.67 1 22.19 301 ASN A O 1
ATOM 2405 N N . ASP A 1 302 ? 42.438 0.998 3.756 1 22.11 302 ASP A N 1
ATOM 2406 C CA . ASP A 1 302 ? 43.875 1.205 3.799 1 22.11 302 ASP A CA 1
ATOM 2407 C C . ASP A 1 302 ? 44.625 -0.086 3.48 1 22.11 302 ASP A C 1
ATOM 2409 O O . ASP A 1 302 ? 44.094 -1.183 3.701 1 22.11 302 ASP A O 1
ATOM 2413 N N . LEU A 1 303 ? 46.125 0.004 3.344 1 20.89 303 LEU A N 1
ATOM 2414 C CA . LEU A 1 303 ? 47.375 -0.708 3.348 1 20.89 303 LEU A CA 1
ATOM 2415 C C . LEU A 1 303 ? 47.594 -1.456 4.66 1 20.89 303 LEU A C 1
ATOM 2417 O O . LEU A 1 303 ? 47.219 -0.961 5.727 1 20.89 303 LEU A O 1
ATOM 2421 N N . MET B 1 1 ? -16.375 13.312 -4.824 1 54.59 1 MET B N 1
ATOM 2422 C CA . MET B 1 1 ? -15.438 12.602 -3.959 1 54.59 1 MET B CA 1
ATOM 2423 C C . MET B 1 1 ? -15.625 13.016 -2.502 1 54.59 1 MET B C 1
ATOM 2425 O O . MET B 1 1 ? -15.828 14.195 -2.211 1 54.59 1 MET B O 1
ATOM 2429 N N . GLU B 1 2 ? -15.914 12 -1.708 1 69.94 2 GLU B N 1
ATOM 2430 C CA . GLU B 1 2 ? -16.047 12.273 -0.28 1 69.94 2 GLU B CA 1
ATOM 2431 C C . GLU B 1 2 ? -14.688 12.562 0.358 1 69.94 2 GLU B C 1
ATOM 2433 O O . GLU B 1 2 ? -13.703 11.883 0.06 1 69.94 2 GLU B O 1
ATOM 2438 N N . TYR B 1 3 ? -14.5 13.656 1.012 1 82.06 3 TYR B N 1
ATOM 2439 C CA . TYR B 1 3 ? -13.242 14.172 1.541 1 82.06 3 TYR B CA 1
ATOM 2440 C C . TYR B 1 3 ? -12.938 13.562 2.906 1 82.06 3 TYR B C 1
ATOM 2442 O O . TYR B 1 3 ? -12.125 14.094 3.662 1 82.06 3 TYR B O 1
ATOM 2450 N N . PHE B 1 4 ? -13.781 12.5 3.178 1 89.06 4 PHE B N 1
ATOM 2451 C CA . PHE B 1 4 ? -13.516 11.711 4.375 1 89.06 4 PHE B CA 1
ATOM 2452 C C . PHE B 1 4 ? -13.93 10.266 4.168 1 89.06 4 PHE B C 1
ATOM 2454 O O . PHE B 1 4 ? -14.68 9.953 3.244 1 89.06 4 PHE B O 1
ATOM 2461 N N . TYR B 1 5 ? -13.414 9.445 5.008 1 93.12 5 TYR B N 1
ATOM 2462 C CA . TYR B 1 5 ? -13.703 8.023 4.898 1 93.12 5 TYR B CA 1
ATOM 2463 C C . TYR B 1 5 ? -15.016 7.676 5.59 1 93.12 5 TYR B C 1
ATOM 2465 O O . TYR B 1 5 ? -15.281 8.148 6.699 1 93.12 5 TYR B O 1
ATOM 2473 N N . THR B 1 6 ? -15.859 6.957 4.934 1 92.38 6 THR B N 1
ATOM 2474 C CA . THR B 1 6 ? -17.031 6.281 5.492 1 92.38 6 THR B CA 1
ATOM 2475 C C . THR B 1 6 ? -17.094 4.836 5 1 92.38 6 THR B C 1
ATOM 2477 O O . THR B 1 6 ? -16.891 4.566 3.814 1 92.38 6 THR B O 1
ATOM 2480 N N . SER B 1 7 ? -17.406 3.918 5.898 1 93.31 7 SER B N 1
ATOM 2481 C CA . SER B 1 7 ? -17.516 2.516 5.508 1 93.31 7 SER B CA 1
ATOM 2482 C C . SER B 1 7 ? -18.703 2.287 4.582 1 93.31 7 SER B C 1
ATOM 2484 O O . SER B 1 7 ? -19.828 2.66 4.906 1 93.31 7 SER B O 1
ATOM 2486 N N . GLN B 1 8 ? -18.406 1.651 3.426 1 95.06 8 GLN B N 1
ATOM 2487 C CA . GLN B 1 8 ? -19.453 1.395 2.445 1 95.06 8 GLN B CA 1
ATOM 2488 C C . GLN B 1 8 ? -19.422 -0.054 1.967 1 95.06 8 GLN B C 1
ATOM 2490 O O . GLN B 1 8 ? -20.391 -0.548 1.394 1 95.06 8 GLN B O 1
ATOM 2495 N N . CYS B 1 9 ? -18.344 -0.748 2.141 1 96.62 9 CYS B N 1
ATOM 2496 C CA . CYS B 1 9 ? -18.141 -2.121 1.695 1 96.62 9 CYS B CA 1
ATOM 2497 C C . CYS B 1 9 ? -17.562 -2.977 2.814 1 96.62 9 CYS B C 1
ATOM 2499 O O . CYS B 1 9 ? -16.375 -3.326 2.785 1 96.62 9 CYS B O 1
ATOM 2501 N N . PRO B 1 10 ? -18.438 -3.41 3.725 1 95.31 10 PRO B N 1
ATOM 2502 C CA . PRO B 1 10 ? -17.938 -4.117 4.91 1 95.31 10 PRO B CA 1
ATOM 2503 C C . PRO B 1 10 ? -17.172 -5.391 4.559 1 95.31 10 PRO B C 1
ATOM 2505 O O . PRO B 1 10 ? -16.234 -5.77 5.27 1 95.31 10 PRO B O 1
ATOM 2508 N N . ASP B 1 11 ? -17.562 -6.086 3.502 1 95.94 11 ASP B N 1
ATOM 2509 C CA . ASP B 1 11 ? -16.859 -7.297 3.104 1 95.94 11 ASP B CA 1
ATOM 2510 C C . ASP B 1 11 ? -15.438 -6.977 2.643 1 95.94 11 ASP B C 1
ATOM 2512 O O . ASP B 1 11 ? -14.484 -7.684 2.988 1 95.94 11 ASP B O 1
ATOM 2516 N N . MET B 1 12 ? -15.32 -5.875 1.866 1 97.12 12 MET B N 1
ATOM 2517 C CA . MET B 1 12 ? -13.992 -5.461 1.426 1 97.12 12 MET B CA 1
ATOM 2518 C C . MET B 1 12 ? -13.141 -4.996 2.607 1 97.12 12 MET B C 1
ATOM 2520 O O . MET B 1 12 ? -11.938 -5.238 2.645 1 97.12 12 MET B O 1
ATOM 2524 N N . ASP B 1 13 ? -13.797 -4.352 3.537 1 96.62 13 ASP B N 1
ATOM 2525 C CA . ASP B 1 13 ? -13.102 -3.934 4.75 1 96.62 13 ASP B CA 1
ATOM 2526 C C . ASP B 1 13 ? -12.586 -5.141 5.531 1 96.62 13 ASP B C 1
ATOM 2528 O O . ASP B 1 13 ? -11.484 -5.109 6.082 1 96.62 13 ASP B O 1
ATOM 2532 N N . HIS B 1 14 ? -13.375 -6.152 5.594 1 96.62 14 HIS B N 1
ATOM 2533 C CA . HIS B 1 14 ? -12.961 -7.383 6.258 1 96.62 14 HIS B CA 1
ATOM 2534 C C . HIS B 1 14 ? -11.75 -8 5.578 1 96.62 14 HIS B C 1
ATOM 2536 O O . HIS B 1 14 ? -10.805 -8.422 6.246 1 96.62 14 HIS B O 1
ATOM 2542 N N . LEU B 1 15 ? -11.773 -8.047 4.297 1 96.75 15 LEU B N 1
ATOM 2543 C CA . LEU B 1 15 ? -10.656 -8.625 3.553 1 96.75 15 LEU B CA 1
ATOM 2544 C C . LEU B 1 15 ? -9.398 -7.789 3.738 1 96.75 15 LEU B C 1
ATOM 2546 O O . LEU B 1 15 ? -8.289 -8.336 3.809 1 96.75 15 LEU B O 1
ATOM 2550 N N . ARG B 1 16 ? -9.531 -6.445 3.797 1 97.38 16 ARG B N 1
ATOM 2551 C CA . ARG B 1 16 ? -8.391 -5.602 4.137 1 97.38 16 ARG B CA 1
ATOM 2552 C C . ARG B 1 16 ? -7.82 -5.98 5.504 1 97.38 16 ARG B C 1
ATOM 2554 O O . ARG B 1 16 ? -6.609 -6.145 5.648 1 97.38 16 ARG B O 1
ATOM 2561 N N . SER B 1 17 ? -8.727 -6.137 6.465 1 96.5 17 SER B N 1
ATOM 2562 C CA . SER B 1 17 ? -8.305 -6.473 7.82 1 96.5 17 SER B CA 1
ATOM 2563 C C . SER B 1 17 ? -7.582 -7.816 7.855 1 96.5 17 SER B C 1
ATOM 2565 O O . SER B 1 17 ? -6.598 -7.977 8.578 1 96.5 17 SER B O 1
ATOM 2567 N N . LEU B 1 18 ? -8.086 -8.734 7.098 1 95.25 18 LEU B N 1
ATOM 2568 C CA . LEU B 1 18 ? -7.438 -10.047 7.012 1 95.25 18 LEU B CA 1
ATOM 2569 C C . LEU B 1 18 ? -6.039 -9.922 6.414 1 95.25 18 LEU B C 1
ATOM 2571 O O . LEU B 1 18 ? -5.094 -10.547 6.906 1 95.25 18 LEU B O 1
ATOM 2575 N N . SER B 1 19 ? -5.926 -9.148 5.359 1 96.62 19 SER B N 1
ATOM 2576 C CA . SER B 1 19 ? -4.625 -8.914 4.746 1 96.62 19 SER B CA 1
ATOM 2577 C C . SER B 1 19 ? -3.65 -8.281 5.738 1 96.62 19 SER B C 1
ATOM 2579 O O . SER B 1 19 ? -2.482 -8.672 5.805 1 96.62 19 SER B O 1
ATOM 2581 N N . VAL B 1 20 ? -4.133 -7.332 6.473 1 96.25 20 VAL B N 1
ATOM 2582 C CA . VAL B 1 20 ? -3.311 -6.648 7.461 1 96.25 20 VAL B CA 1
ATOM 2583 C C . VAL B 1 20 ? -2.852 -7.637 8.531 1 96.25 20 VAL B C 1
ATOM 2585 O O . VAL B 1 20 ? -1.675 -7.66 8.898 1 96.25 20 VAL B O 1
ATOM 2588 N N . ALA B 1 21 ? -3.732 -8.461 8.984 1 94.81 21 ALA B N 1
ATOM 2589 C CA . ALA B 1 21 ? -3.43 -9.43 10.031 1 94.81 21 ALA B CA 1
ATOM 2590 C C . ALA B 1 21 ? -2.42 -10.461 9.547 1 94.81 21 ALA B C 1
ATOM 2592 O O . ALA B 1 21 ? -1.62 -10.977 10.336 1 94.81 21 ALA B O 1
ATOM 2593 N N . ASN B 1 22 ? -2.441 -10.742 8.266 1 94.19 22 ASN B N 1
ATOM 2594 C CA . ASN B 1 22 ? -1.595 -11.773 7.676 1 94.19 22 ASN B CA 1
ATOM 2595 C C . ASN B 1 22 ? -0.298 -11.188 7.121 1 94.19 22 ASN B C 1
ATOM 2597 O O . ASN B 1 22 ? 0.446 -11.875 6.418 1 94.19 22 ASN B O 1
ATOM 2601 N N . ARG B 1 23 ? -0.041 -10.023 7.395 1 95.25 23 ARG B N 1
ATOM 2602 C CA . ARG B 1 23 ? 1.106 -9.352 6.789 1 95.25 23 ARG B CA 1
ATOM 2603 C C . ARG B 1 23 ? 2.412 -10.031 7.191 1 95.25 23 ARG B C 1
ATOM 2605 O O . ARG B 1 23 ? 2.574 -10.445 8.344 1 95.25 23 ARG B O 1
ATOM 2612 N N . TRP B 1 24 ? 3.285 -10.156 6.312 1 97.19 24 TRP B N 1
ATOM 2613 C CA . TRP B 1 24 ? 4.645 -10.664 6.469 1 97.19 24 TRP B CA 1
ATOM 2614 C C . TRP B 1 24 ? 5.617 -9.883 5.59 1 97.19 24 TRP B C 1
ATOM 2616 O O . TRP B 1 24 ? 5.199 -9.102 4.73 1 97.19 24 TRP B O 1
ATOM 2626 N N . LEU B 1 25 ? 6.938 -9.945 5.93 1 97.19 25 LEU B N 1
ATOM 2627 C CA . LEU B 1 25 ? 7.969 -9.211 5.207 1 97.19 25 LEU B CA 1
ATOM 2628 C C . LEU B 1 25 ? 9.016 -10.164 4.641 1 97.19 25 LEU B C 1
ATOM 2630 O O . LEU B 1 25 ? 9.211 -11.258 5.16 1 97.19 25 LEU B O 1
ATOM 2634 N N . GLU B 1 26 ? 9.633 -9.781 3.561 1 96.69 26 GLU B N 1
ATOM 2635 C CA . GLU B 1 26 ? 10.711 -10.562 2.963 1 96.69 26 GLU B CA 1
ATOM 2636 C C . GLU B 1 26 ? 11.836 -10.812 3.969 1 96.69 26 GLU B C 1
ATOM 2638 O O . GLU B 1 26 ? 12.508 -11.844 3.906 1 96.69 26 GLU B O 1
ATOM 2643 N N . THR B 1 27 ? 11.977 -9.914 4.953 1 94.62 27 THR B N 1
ATOM 2644 C CA . THR B 1 27 ? 13.055 -10.016 5.934 1 94.62 27 THR B CA 1
ATOM 2645 C C . THR B 1 27 ? 12.742 -11.109 6.957 1 94.62 27 THR B C 1
ATOM 2647 O O . THR B 1 27 ? 13.633 -11.539 7.695 1 94.62 27 THR B O 1
ATOM 2650 N N . ASP B 1 28 ? 11.508 -11.562 7.039 1 94.56 28 ASP B N 1
ATOM 2651 C CA . ASP B 1 28 ? 11.102 -12.617 7.961 1 94.56 28 ASP B CA 1
ATOM 2652 C C . ASP B 1 28 ? 11.594 -13.984 7.484 1 94.56 28 ASP B C 1
ATOM 2654 O O . ASP B 1 28 ? 11.578 -14.953 8.242 1 94.56 28 ASP B O 1
ATOM 2658 N N . LEU B 1 29 ? 12.016 -14.078 6.164 1 93.81 29 LEU B N 1
ATOM 2659 C CA . LEU B 1 29 ? 12.273 -15.367 5.523 1 93.81 29 LEU B CA 1
ATOM 2660 C C . LEU B 1 29 ? 13.68 -15.406 4.926 1 93.81 29 LEU B C 1
ATOM 2662 O O . LEU B 1 29 ? 13.836 -15.375 3.705 1 93.81 29 LEU B O 1
ATOM 2666 N N . PRO B 1 30 ? 14.688 -15.57 5.773 1 92.5 30 PRO B N 1
ATOM 2667 C CA . PRO B 1 30 ? 16.047 -15.625 5.242 1 92.5 30 PRO B CA 1
ATOM 2668 C C . PRO B 1 30 ? 16.312 -16.906 4.438 1 92.5 30 PRO B C 1
ATOM 2670 O O . PRO B 1 30 ? 16.078 -18 4.926 1 92.5 30 PRO B O 1
ATOM 2673 N N . LEU B 1 31 ? 16.875 -16.766 3.254 1 93.94 31 LEU B N 1
ATOM 2674 C CA . LEU B 1 31 ? 17.016 -17.859 2.305 1 93.94 31 LEU B CA 1
ATOM 2675 C C . LEU B 1 31 ? 18.375 -18.547 2.459 1 93.94 31 LEU B C 1
ATOM 2677 O O . LEU B 1 31 ? 18.703 -19.453 1.695 1 93.94 31 LEU B O 1
ATOM 2681 N N . GLY B 1 32 ? 19.125 -18.141 3.445 1 90.44 32 GLY B N 1
ATOM 2682 C CA . GLY B 1 32 ? 20.484 -18.656 3.594 1 90.44 32 GLY B CA 1
ATOM 2683 C C . GLY B 1 32 ? 20.547 -20.172 3.59 1 90.44 32 GLY B C 1
ATOM 2684 O O . GLY B 1 32 ? 21.344 -20.75 2.846 1 90.44 32 GLY B O 1
ATOM 2685 N N . ASP B 1 33 ? 19.75 -20.875 4.305 1 92 33 ASP B N 1
ATOM 2686 C CA . ASP B 1 33 ? 19.781 -22.328 4.449 1 92 33 ASP B CA 1
ATOM 2687 C C . ASP B 1 33 ? 19.266 -23.016 3.189 1 92 33 ASP B C 1
ATOM 2689 O O . ASP B 1 33 ? 19.562 -24.188 2.941 1 92 33 ASP B O 1
ATOM 2693 N N . ASP B 1 34 ? 18.5 -22.344 2.342 1 97.31 34 ASP B N 1
ATOM 2694 C CA . ASP B 1 34 ? 17.953 -22.906 1.112 1 97.31 34 ASP B CA 1
ATOM 2695 C C . ASP B 1 34 ? 19.016 -22.984 0.02 1 97.31 34 ASP B C 1
ATOM 2697 O O . ASP B 1 34 ? 18.891 -23.766 -0.919 1 97.31 34 ASP B O 1
ATOM 2701 N N . ALA B 1 35 ? 20.016 -22.188 0.142 1 95.94 35 ALA B N 1
ATOM 2702 C CA . ALA B 1 35 ? 21.031 -22.109 -0.912 1 95.94 35 ALA B CA 1
ATOM 2703 C C . ALA B 1 35 ? 21.688 -23.469 -1.148 1 95.94 35 ALA B C 1
ATOM 2705 O O . ALA B 1 35 ? 21.984 -23.828 -2.289 1 95.94 35 ALA B O 1
ATOM 2706 N N . LYS B 1 36 ? 21.891 -24.219 -0.146 1 95.5 36 LYS B N 1
ATOM 2707 C CA . LYS B 1 36 ? 22.531 -25.516 -0.258 1 95.5 36 LYS B CA 1
ATOM 2708 C C . LYS B 1 36 ? 21.656 -26.516 -1.026 1 95.5 36 LYS B C 1
ATOM 2710 O O . LYS B 1 36 ? 22.172 -27.469 -1.618 1 95.5 36 LYS B O 1
ATOM 2715 N N . ASP B 1 37 ? 20.391 -26.297 -1.02 1 97.12 37 ASP B N 1
ATOM 2716 C CA . ASP B 1 37 ? 19.453 -27.234 -1.632 1 97.12 37 ASP B CA 1
ATOM 2717 C C . ASP B 1 37 ? 19.5 -27.141 -3.154 1 97.12 37 ASP B C 1
ATOM 2719 O O . ASP B 1 37 ? 19.016 -28.031 -3.852 1 97.12 37 ASP B O 1
ATOM 2723 N N . VAL B 1 38 ? 20.031 -26.031 -3.67 1 97.19 38 VAL B N 1
ATOM 2724 C CA . VAL B 1 38 ? 20.141 -25.859 -5.113 1 97.19 38 VAL B CA 1
ATOM 2725 C C . VAL B 1 38 ? 20.938 -27 -5.719 1 97.19 38 VAL B C 1
ATOM 2727 O O . VAL B 1 38 ? 20.609 -27.516 -6.793 1 97.19 38 VAL B O 1
ATOM 2730 N N . ALA B 1 39 ? 21.922 -27.469 -4.996 1 95.88 39 ALA B N 1
ATOM 2731 C CA . ALA B 1 39 ? 22.797 -28.516 -5.473 1 95.88 39 ALA B CA 1
ATOM 2732 C C . ALA B 1 39 ? 22.094 -29.875 -5.473 1 95.88 39 ALA B C 1
ATOM 2734 O O . ALA B 1 39 ? 22.547 -30.828 -6.113 1 95.88 39 ALA B O 1
ATOM 2735 N N . ALA B 1 40 ? 21.047 -29.984 -4.75 1 94.88 40 ALA B N 1
ATOM 2736 C CA . ALA B 1 40 ? 20.312 -31.234 -4.637 1 94.88 40 ALA B CA 1
ATOM 2737 C C . ALA B 1 40 ? 19.406 -31.453 -5.844 1 94.88 40 ALA B C 1
ATOM 2739 O O . ALA B 1 40 ? 18.922 -32.562 -6.066 1 94.88 40 ALA B O 1
ATOM 2740 N N . LEU B 1 41 ? 19.141 -30.438 -6.66 1 95.31 41 LEU B N 1
ATOM 2741 C CA . LEU B 1 41 ? 18.297 -30.547 -7.84 1 95.31 41 LEU B CA 1
ATOM 2742 C C . LEU B 1 41 ? 19.094 -31.047 -9.039 1 95.31 41 LEU B C 1
ATOM 2744 O O . LEU B 1 41 ? 20.25 -30.641 -9.234 1 95.31 41 LEU B O 1
ATOM 2748 N N . SER B 1 42 ? 18.453 -31.922 -9.781 1 94.12 42 SER B N 1
ATOM 2749 C CA . SER B 1 42 ? 19.016 -32.219 -11.094 1 94.12 42 SER B CA 1
ATOM 2750 C C . SER B 1 42 ? 18.953 -31.016 -12.016 1 94.12 42 SER B C 1
ATOM 2752 O O . SER B 1 42 ? 18.219 -30.062 -11.742 1 94.12 42 SER B O 1
ATOM 2754 N N . GLU B 1 43 ? 19.703 -31.047 -13.125 1 94.38 43 GLU B N 1
ATOM 2755 C CA . GLU B 1 43 ? 19.75 -29.906 -14.047 1 94.38 43 GLU B CA 1
ATOM 2756 C C . GLU B 1 43 ? 18.375 -29.609 -14.617 1 94.38 43 GLU B C 1
ATOM 2758 O O . GLU B 1 43 ? 17.938 -28.453 -14.633 1 94.38 43 GLU B O 1
ATOM 2763 N N . PRO B 1 44 ? 17.594 -30.656 -15.023 1 95.56 44 PRO B N 1
ATOM 2764 C CA . PRO B 1 44 ? 16.25 -30.359 -15.531 1 95.56 44 PRO B CA 1
ATOM 2765 C C . PRO B 1 44 ? 15.32 -29.797 -14.461 1 95.56 44 PRO B C 1
ATOM 2767 O O . PRO B 1 44 ? 14.5 -28.922 -14.75 1 95.56 44 PRO B O 1
ATOM 2770 N N . GLU B 1 45 ? 15.5 -30.234 -13.234 1 95.75 45 GLU B N 1
ATOM 2771 C CA . GLU B 1 45 ? 14.688 -29.703 -12.141 1 95.75 45 GLU B CA 1
ATOM 2772 C C . GLU B 1 45 ? 15.031 -28.25 -11.844 1 95.75 45 GLU B C 1
ATOM 2774 O O . GLU B 1 45 ? 14.133 -27.422 -11.656 1 95.75 45 GLU B O 1
ATOM 2779 N N . LEU B 1 46 ? 16.328 -28 -11.797 1 96.56 46 LEU B N 1
ATOM 2780 C CA . LEU B 1 46 ? 16.766 -26.625 -11.562 1 96.56 46 LEU B CA 1
ATOM 2781 C C . LEU B 1 46 ? 16.25 -25.703 -12.656 1 96.56 46 LEU B C 1
ATOM 2783 O O . LEU B 1 46 ? 15.766 -24.594 -12.367 1 96.56 46 LEU B O 1
ATOM 2787 N N . GLU B 1 47 ? 16.328 -26.141 -13.859 1 96.06 47 GLU B N 1
ATOM 2788 C CA . GLU B 1 47 ? 15.82 -25.359 -14.984 1 96.06 47 GLU B CA 1
ATOM 2789 C C . GLU B 1 47 ? 14.328 -25.109 -14.844 1 96.06 47 GLU B C 1
ATOM 2791 O O . GLU B 1 47 ? 13.852 -24 -15.141 1 96.06 47 GLU B O 1
ATOM 2796 N N . PHE B 1 48 ? 13.617 -26.062 -14.422 1 97.06 48 PHE B N 1
ATOM 2797 C CA . PHE B 1 48 ? 12.172 -25.938 -14.242 1 97.06 48 PHE B CA 1
ATOM 2798 C C . PHE B 1 48 ? 11.844 -24.859 -13.227 1 97.06 48 PHE B C 1
ATOM 2800 O O . PHE B 1 48 ? 11.023 -23.969 -13.492 1 97.06 48 PHE B O 1
ATOM 2807 N N . TYR B 1 49 ? 12.477 -24.891 -12.086 1 97.62 49 TYR B N 1
ATOM 2808 C CA . TYR B 1 49 ? 12.156 -23.922 -11.031 1 97.62 49 TYR B CA 1
ATOM 2809 C C . TYR B 1 49 ? 12.672 -22.531 -11.375 1 97.62 49 TYR B C 1
ATOM 2811 O O . TYR B 1 49 ? 12.055 -21.531 -11.023 1 97.62 49 TYR B O 1
ATOM 2819 N N . ARG B 1 50 ? 13.82 -22.469 -12.062 1 97.56 50 ARG B N 1
ATOM 2820 C CA . ARG B 1 50 ? 14.25 -21.172 -12.586 1 97.56 50 ARG B CA 1
ATOM 2821 C C . ARG B 1 50 ? 13.188 -20.578 -13.5 1 97.56 50 ARG B C 1
ATOM 2823 O O . ARG B 1 50 ? 12.875 -19.391 -13.406 1 97.56 50 ARG B O 1
ATOM 2830 N N . PHE B 1 51 ? 12.625 -21.406 -14.336 1 97.19 51 PHE B N 1
ATOM 2831 C CA . PHE B 1 51 ? 11.586 -20.984 -15.266 1 97.19 51 PHE B CA 1
ATOM 2832 C C . PHE B 1 51 ? 10.336 -20.531 -14.508 1 97.19 51 PHE B C 1
ATOM 2834 O O . PHE B 1 51 ? 9.781 -19.469 -14.805 1 97.19 51 PHE B O 1
ATOM 2841 N N . LEU B 1 52 ? 9.953 -21.297 -13.555 1 97 52 LEU B N 1
ATOM 2842 C CA . LEU B 1 52 ? 8.766 -20.984 -12.766 1 97 52 LEU B CA 1
ATOM 2843 C C . LEU B 1 52 ? 8.906 -19.641 -12.078 1 97 52 LEU B C 1
ATOM 2845 O O . LEU B 1 52 ? 8 -18.812 -12.141 1 97 52 LEU B O 1
ATOM 2849 N N . PHE B 1 53 ? 10.016 -19.422 -11.453 1 97.25 53 PHE B N 1
ATOM 2850 C CA . PHE B 1 53 ? 10.18 -18.203 -10.68 1 97.25 53 PHE B CA 1
ATOM 2851 C C . PHE B 1 53 ? 10.391 -17 -11.602 1 97.25 53 PHE B C 1
ATOM 2853 O O . PHE B 1 53 ? 10.102 -15.859 -11.219 1 97.25 53 PHE B O 1
ATOM 2860 N N . ALA B 1 54 ? 10.898 -17.219 -12.836 1 94.94 54 ALA B N 1
ATOM 2861 C CA . ALA B 1 54 ? 10.922 -16.141 -13.82 1 94.94 54 ALA B CA 1
ATOM 2862 C C . ALA B 1 54 ? 9.5 -15.711 -14.188 1 94.94 54 ALA B C 1
ATOM 2864 O O . ALA B 1 54 ? 9.211 -14.516 -14.25 1 94.94 54 ALA B O 1
ATOM 2865 N N . PHE B 1 55 ? 8.664 -16.656 -14.352 1 94.81 55 PHE B N 1
ATOM 2866 C CA . PHE B 1 55 ? 7.27 -16.391 -14.664 1 94.81 55 PHE B CA 1
ATOM 2867 C C . PHE B 1 55 ? 6.578 -15.688 -13.5 1 94.81 55 PHE B C 1
ATOM 2869 O O . PHE B 1 55 ? 5.922 -14.664 -13.688 1 94.81 55 PHE B O 1
ATOM 2876 N N . LEU B 1 56 ? 6.727 -16.234 -12.312 1 95.31 56 LEU B N 1
ATOM 2877 C CA . LEU B 1 56 ? 6.039 -15.719 -11.133 1 95.31 56 LEU B CA 1
ATOM 2878 C C . LEU B 1 56 ? 6.43 -14.266 -10.875 1 95.31 56 LEU B C 1
ATOM 2880 O O . LEU B 1 56 ? 5.57 -13.43 -10.578 1 95.31 56 LEU B O 1
ATOM 2884 N N . SER B 1 57 ? 7.664 -13.984 -11 1 92.38 57 SER B N 1
ATOM 2885 C CA . SER B 1 57 ? 8.133 -12.625 -10.781 1 92.38 57 SER B CA 1
ATOM 2886 C C . SER B 1 57 ? 7.543 -11.664 -11.805 1 92.38 57 SER B C 1
ATOM 2888 O O . SER B 1 57 ? 7.051 -10.594 -11.445 1 92.38 57 SER B O 1
ATOM 2890 N N . ALA B 1 58 ? 7.512 -12.039 -13.008 1 87 58 ALA B N 1
ATOM 2891 C CA . ALA B 1 58 ? 6.984 -11.195 -14.07 1 87 58 ALA B CA 1
ATOM 2892 C C . ALA B 1 58 ? 5.477 -11.023 -13.945 1 87 58 ALA B C 1
ATOM 2894 O O . ALA B 1 58 ? 4.953 -9.914 -14.117 1 87 58 ALA B O 1
ATOM 2895 N N . ALA B 1 59 ? 4.828 -12.125 -13.656 1 87 59 ALA B N 1
ATOM 2896 C CA . ALA B 1 59 ? 3.375 -12.102 -13.5 1 87 59 ALA B CA 1
ATOM 2897 C C . ALA B 1 59 ? 2.965 -11.211 -12.328 1 87 59 ALA B C 1
ATOM 2899 O O . ALA B 1 59 ? 2.016 -10.43 -12.438 1 87 59 ALA B O 1
ATOM 2900 N N . ASP B 1 60 ? 3.684 -11.289 -11.281 1 86.75 60 ASP B N 1
ATOM 2901 C CA . ASP B 1 60 ? 3.422 -10.469 -10.109 1 86.75 60 ASP B CA 1
ATOM 2902 C C . ASP B 1 60 ? 3.572 -8.984 -10.438 1 86.75 60 ASP B C 1
ATOM 2904 O O . ASP B 1 60 ? 2.775 -8.156 -9.984 1 86.75 60 ASP B O 1
ATOM 2908 N N . ASP B 1 61 ? 4.516 -8.648 -11.164 1 81.5 61 ASP B N 1
ATOM 2909 C CA . ASP B 1 61 ? 4.734 -7.266 -11.57 1 81.5 61 ASP B CA 1
ATOM 2910 C C . ASP B 1 61 ? 3.562 -6.746 -12.398 1 81.5 61 ASP B C 1
ATOM 2912 O O . ASP B 1 61 ? 3.121 -5.609 -12.219 1 81.5 61 ASP B O 1
ATOM 2916 N N . LEU B 1 62 ? 3.074 -7.586 -13.234 1 78.94 62 LEU B N 1
ATOM 2917 C CA . LEU B 1 62 ? 1.969 -7.203 -14.109 1 78.94 62 LEU B CA 1
ATOM 2918 C C . LEU B 1 62 ? 0.69 -6.988 -13.305 1 78.94 62 LEU B C 1
ATOM 2920 O O . LEU B 1 62 ? -0.074 -6.059 -13.586 1 78.94 62 LEU B O 1
ATOM 2924 N N . VAL B 1 63 ? 0.488 -7.812 -12.32 1 79.81 63 VAL B N 1
ATOM 2925 C CA . VAL B 1 63 ? -0.678 -7.672 -11.461 1 79.81 63 VAL B CA 1
ATOM 2926 C C . VAL B 1 63 ? -0.6 -6.348 -10.703 1 79.81 63 VAL B C 1
ATOM 2928 O O . VAL B 1 63 ? -1.578 -5.598 -10.648 1 79.81 63 VAL B O 1
ATOM 2931 N N . ASN B 1 64 ? 0.54 -5.996 -10.195 1 78.12 64 ASN B N 1
ATOM 2932 C CA . ASN B 1 64 ? 0.723 -4.789 -9.398 1 78.12 64 ASN B CA 1
ATOM 2933 C C . ASN B 1 64 ? 0.426 -3.529 -10.211 1 78.12 64 ASN B C 1
ATOM 2935 O O . ASN B 1 64 ? -0.243 -2.615 -9.727 1 78.12 64 ASN B O 1
ATOM 2939 N N . VAL B 1 65 ? 0.789 -3.516 -11.43 1 71.56 65 VAL B N 1
ATOM 2940 C CA . VAL B 1 65 ? 0.634 -2.342 -12.281 1 71.56 65 VAL B CA 1
ATOM 2941 C C . VAL B 1 65 ? -0.843 -2.131 -12.609 1 71.56 65 VAL B C 1
ATOM 2943 O O . VAL B 1 65 ? -1.283 -0.999 -12.82 1 71.56 65 VAL B O 1
ATOM 2946 N N . ASN B 1 66 ? -1.574 -3.145 -12.477 1 80 66 ASN B N 1
ATOM 2947 C CA . ASN B 1 66 ? -2.977 -3.062 -12.867 1 80 66 ASN B CA 1
ATOM 2948 C C . ASN B 1 66 ? -3.871 -2.705 -11.688 1 80 66 ASN B C 1
ATOM 2950 O O . ASN B 1 66 ? -5.016 -2.285 -11.875 1 80 66 ASN B O 1
ATOM 2954 N N . LEU B 1 67 ? -3.367 -2.869 -10.547 1 85.81 67 LEU B N 1
ATOM 2955 C CA . LEU B 1 67 ? -4.195 -2.705 -9.352 1 85.81 67 LEU B CA 1
ATOM 2956 C C . LEU B 1 67 ? -4.656 -1.259 -9.211 1 85.81 67 LEU B C 1
ATOM 2958 O O . LEU B 1 67 ? -5.785 -1.001 -8.789 1 85.81 67 LEU B O 1
ATOM 2962 N N . GLY B 1 68 ? -3.812 -0.34 -9.562 1 81.81 68 GLY B N 1
ATOM 2963 C CA . GLY B 1 68 ? -4.207 1.06 -9.508 1 81.81 68 GLY B CA 1
ATOM 2964 C C . GLY B 1 68 ? -5.391 1.377 -10.406 1 81.81 68 GLY B C 1
ATOM 2965 O O . GLY B 1 68 ? -6.332 2.049 -9.977 1 81.81 68 GLY B O 1
ATOM 2966 N N . SER B 1 69 ? -5.371 0.841 -11.516 1 85.06 69 SER B N 1
ATOM 2967 C CA . SER B 1 69 ? -6.445 1.089 -12.477 1 85.06 69 SER B CA 1
ATOM 2968 C C . SER B 1 69 ? -7.75 0.44 -12.023 1 85.06 69 SER B C 1
ATOM 2970 O O . SER B 1 69 ? -8.836 0.979 -12.266 1 85.06 69 SER B O 1
ATOM 2972 N N . LEU B 1 70 ? -7.648 -0.642 -11.359 1 89.56 70 LEU B N 1
ATOM 2973 C CA . LEU B 1 70 ? -8.844 -1.321 -10.867 1 89.56 70 LEU B CA 1
ATOM 2974 C C . LEU B 1 70 ? -9.523 -0.5 -9.781 1 89.56 70 LEU B C 1
ATOM 2976 O O . LEU B 1 70 ? -10.75 -0.355 -9.781 1 89.56 70 LEU B O 1
ATOM 2980 N N . SER B 1 71 ? -8.727 -0.001 -8.906 1 90.5 71 SER B N 1
ATOM 2981 C CA . SER B 1 71 ? -9.297 0.748 -7.789 1 90.5 71 SER B CA 1
ATOM 2982 C C . SER B 1 71 ? -10.023 1.996 -8.273 1 90.5 71 SER B C 1
ATOM 2984 O O . SER B 1 71 ? -11 2.428 -7.664 1 90.5 71 SER B O 1
ATOM 2986 N N . GLU B 1 72 ? -9.648 2.539 -9.383 1 89.56 72 GLU B N 1
ATOM 2987 C CA . GLU B 1 72 ? -10.219 3.771 -9.922 1 89.56 72 GLU B CA 1
ATOM 2988 C C . GLU B 1 72 ? -11.625 3.537 -10.461 1 89.56 72 GLU B C 1
ATOM 2990 O O . GLU B 1 72 ? -12.367 4.488 -10.703 1 89.56 72 GLU B O 1
ATOM 2995 N N . LEU B 1 73 ? -11.992 2.322 -10.625 1 91.12 73 LEU B N 1
ATOM 2996 C CA . LEU B 1 73 ? -13.32 1.991 -11.141 1 91.12 73 LEU B CA 1
ATOM 2997 C C . LEU B 1 73 ? -14.391 2.213 -10.07 1 91.12 73 LEU B C 1
ATOM 2999 O O . LEU B 1 73 ? -15.586 2.217 -10.375 1 91.12 73 LEU B O 1
ATOM 3003 N N . PHE B 1 74 ? -13.914 2.428 -8.891 1 93.75 74 PHE B N 1
ATOM 3004 C CA . PHE B 1 74 ? -14.836 2.51 -7.77 1 93.75 74 PHE B CA 1
ATOM 3005 C C . PHE B 1 74 ? -14.641 3.809 -6.996 1 93.75 74 PHE B C 1
ATOM 3007 O O . PHE B 1 74 ? -13.539 4.352 -6.961 1 93.75 74 PHE B O 1
ATOM 3014 N N . THR B 1 75 ? -15.742 4.285 -6.383 1 92.19 75 THR B N 1
ATOM 3015 C CA . THR B 1 75 ? -15.672 5.496 -5.57 1 92.19 75 THR B CA 1
ATOM 3016 C C . THR B 1 75 ? -15.594 5.148 -4.086 1 92.19 75 THR B C 1
ATOM 3018 O O . THR B 1 75 ? -15.266 6 -3.26 1 92.19 75 THR B O 1
ATOM 3021 N N . GLN B 1 76 ? -15.906 3.904 -3.771 1 94.25 76 GLN B N 1
ATOM 3022 C CA . GLN B 1 76 ? -15.906 3.488 -2.373 1 94.25 76 GLN B CA 1
ATOM 3023 C C . GLN B 1 76 ? -14.484 3.402 -1.822 1 94.25 76 GLN B C 1
ATOM 3025 O O . GLN B 1 76 ? -13.664 2.641 -2.332 1 94.25 76 GLN B O 1
ATOM 3030 N N . LYS B 1 77 ? -14.219 4.062 -0.745 1 94.44 77 LYS B N 1
ATOM 3031 C CA . LYS B 1 77 ? -12.867 4.113 -0.18 1 94.44 77 LYS B CA 1
ATOM 3032 C C . LYS B 1 77 ? -12.461 2.758 0.392 1 94.44 77 LYS B C 1
ATOM 3034 O O . LYS B 1 77 ? -11.281 2.418 0.415 1 94.44 77 LYS B O 1
ATOM 3039 N N . ASP B 1 78 ? -13.453 1.961 0.819 1 96.69 78 ASP B N 1
ATOM 3040 C CA . ASP B 1 78 ? -13.133 0.624 1.312 1 96.69 78 ASP B CA 1
ATOM 3041 C C . ASP B 1 78 ? -12.406 -0.196 0.252 1 96.69 78 ASP B C 1
ATOM 3043 O O . ASP B 1 78 ? -11.469 -0.934 0.566 1 96.69 78 ASP B O 1
ATOM 3047 N N . ILE B 1 79 ? -12.844 -0.061 -0.977 1 96.75 79 ILE B N 1
ATOM 3048 C CA . ILE B 1 79 ? -12.242 -0.806 -2.076 1 96.75 79 ILE B CA 1
ATOM 3049 C C . ILE B 1 79 ? -10.844 -0.26 -2.363 1 96.75 79 ILE B C 1
ATOM 3051 O O . ILE B 1 79 ? -9.891 -1.026 -2.523 1 96.75 79 ILE B O 1
ATOM 3055 N N . LEU B 1 80 ? -10.75 1.052 -2.354 1 95 80 LEU B N 1
ATOM 3056 C CA . LEU B 1 80 ? -9.438 1.668 -2.527 1 95 80 LEU B CA 1
ATOM 3057 C C . LEU B 1 80 ? -8.484 1.222 -1.429 1 95 80 LEU B C 1
ATOM 3059 O O . LEU B 1 80 ? -7.348 0.827 -1.712 1 95 80 LEU B O 1
ATOM 3063 N N . HIS B 1 81 ? -8.914 1.28 -0.185 1 96.69 81 HIS B N 1
ATOM 3064 C CA . HIS B 1 81 ? -8.086 0.897 0.951 1 96.69 81 HIS B CA 1
ATOM 3065 C C . HIS B 1 81 ? -7.633 -0.554 0.837 1 96.69 81 HIS B C 1
ATOM 3067 O O . HIS B 1 81 ? -6.488 -0.878 1.162 1 96.69 81 HIS B O 1
ATOM 3073 N N . TYR B 1 82 ? -8.508 -1.42 0.405 1 97.5 82 TYR B N 1
ATOM 3074 C CA . TYR B 1 82 ? -8.133 -2.816 0.21 1 97.5 82 TYR B CA 1
ATOM 3075 C C . TYR B 1 82 ? -7.047 -2.947 -0.846 1 97.5 82 TYR B C 1
ATOM 3077 O O . TYR B 1 82 ? -6.039 -3.623 -0.627 1 97.5 82 TYR B O 1
ATOM 3085 N N . TYR B 1 83 ? -7.258 -2.303 -2 1 96.75 83 TYR B N 1
ATOM 3086 C CA . TYR B 1 83 ? -6.309 -2.459 -3.096 1 96.75 83 TYR B CA 1
ATOM 3087 C C . TYR B 1 83 ? -4.938 -1.917 -2.713 1 96.75 83 TYR B C 1
ATOM 3089 O O . TYR B 1 83 ? -3.908 -2.443 -3.146 1 96.75 83 TYR B O 1
ATOM 3097 N N . ILE B 1 84 ? -4.906 -0.921 -1.949 1 95.44 84 ILE B N 1
ATOM 3098 C CA . ILE B 1 84 ? -3.629 -0.388 -1.487 1 95.44 84 ILE B CA 1
ATOM 3099 C C . ILE B 1 84 ? -2.93 -1.419 -0.604 1 95.44 84 ILE B C 1
ATOM 3101 O O . ILE B 1 84 ? -1.719 -1.626 -0.722 1 95.44 84 ILE B O 1
ATOM 3105 N N . GLU B 1 85 ? -3.689 -2.035 0.246 1 97 85 GLU B N 1
ATOM 3106 C CA . GLU B 1 85 ? -3.111 -3.092 1.07 1 97 85 GLU B CA 1
ATOM 3107 C C . GLU B 1 85 ? -2.598 -4.246 0.211 1 97 85 GLU B C 1
ATOM 3109 O O . GLU B 1 85 ? -1.543 -4.816 0.495 1 97 85 GLU B O 1
ATOM 3114 N N . GLN B 1 86 ? -3.363 -4.598 -0.777 1 97.06 86 GLN B N 1
ATOM 3115 C CA . GLN B 1 86 ? -2.914 -5.637 -1.699 1 97.06 86 GLN B CA 1
ATOM 3116 C C . GLN B 1 86 ? -1.606 -5.242 -2.379 1 97.06 86 GLN B C 1
ATOM 3118 O O . GLN B 1 86 ? -0.69 -6.059 -2.496 1 97.06 86 GLN B O 1
ATOM 3123 N N . GLU B 1 87 ? -1.539 -4.02 -2.846 1 95.19 87 GLU B N 1
ATOM 3124 C CA . GLU B 1 87 ? -0.306 -3.547 -3.469 1 95.19 87 GLU B CA 1
ATOM 3125 C C . GLU B 1 87 ? 0.881 -3.693 -2.521 1 95.19 87 GLU B C 1
ATOM 3127 O O . GLU B 1 87 ? 1.985 -4.039 -2.949 1 95.19 87 GLU B O 1
ATOM 3132 N N . CYS B 1 88 ? 0.626 -3.449 -1.342 1 96.19 88 CYS B N 1
ATOM 3133 C CA . CYS B 1 88 ? 1.688 -3.504 -0.343 1 96.19 88 CYS B CA 1
ATOM 3134 C C . CYS B 1 88 ? 2.254 -4.914 -0.225 1 96.19 88 CYS B C 1
ATOM 3136 O O . CYS B 1 88 ? 3.473 -5.098 -0.218 1 96.19 88 CYS B O 1
ATOM 3138 N N . ILE B 1 89 ? 1.385 -5.875 -0.145 1 97 89 ILE B N 1
ATOM 3139 C CA . ILE B 1 89 ? 1.887 -7.234 0.019 1 97 89 ILE B CA 1
ATOM 3140 C C . ILE B 1 89 ? 2.506 -7.719 -1.291 1 97 89 ILE B C 1
ATOM 3142 O O . ILE B 1 89 ? 3.434 -8.531 -1.283 1 97 89 ILE B O 1
ATOM 3146 N N . GLU B 1 90 ? 2.029 -7.223 -2.406 1 95.88 90 GLU B N 1
ATOM 3147 C CA . GLU B 1 90 ? 2.639 -7.562 -3.688 1 95.88 90 GLU B CA 1
ATOM 3148 C C . GLU B 1 90 ? 4.102 -7.125 -3.738 1 95.88 90 GLU B C 1
ATOM 3150 O O . GLU B 1 90 ? 4.926 -7.77 -4.391 1 95.88 90 GLU B O 1
ATOM 3155 N N . VAL B 1 91 ? 4.379 -6.043 -3.078 1 95.69 91 VAL B N 1
ATOM 3156 C CA . VAL B 1 91 ? 5.766 -5.598 -3.004 1 95.69 91 VAL B CA 1
ATOM 3157 C C . VAL B 1 91 ? 6.621 -6.668 -2.332 1 95.69 91 VAL B C 1
ATOM 3159 O O . VAL B 1 91 ? 7.719 -6.984 -2.803 1 95.69 91 VAL B O 1
ATOM 3162 N N . VAL B 1 92 ? 6.141 -7.234 -1.297 1 96.94 92 VAL B N 1
ATOM 3163 C CA . VAL B 1 92 ? 6.855 -8.281 -0.576 1 96.94 92 VAL B CA 1
ATOM 3164 C C . VAL B 1 92 ? 7.043 -9.5 -1.483 1 96.94 92 VAL B C 1
ATOM 3166 O O . VAL B 1 92 ? 8.133 -10.07 -1.547 1 96.94 92 VAL B O 1
ATOM 3169 N N . HIS B 1 93 ? 5.961 -9.844 -2.203 1 97.19 93 HIS B N 1
ATOM 3170 C CA . HIS B 1 93 ? 6.078 -10.93 -3.168 1 97.19 93 HIS B CA 1
ATOM 3171 C C . HIS B 1 93 ? 7.23 -10.688 -4.133 1 97.19 93 HIS B C 1
ATOM 3173 O O . HIS B 1 93 ? 8.078 -11.562 -4.324 1 97.19 93 HIS B O 1
ATOM 3179 N N . SER B 1 94 ? 7.215 -9.523 -4.676 1 95.56 94 SER B N 1
ATOM 3180 C CA . SER B 1 94 ? 8.219 -9.148 -5.668 1 95.56 94 SER B CA 1
ATOM 3181 C C . SER B 1 94 ? 9.633 -9.312 -5.109 1 95.56 94 SER B C 1
ATOM 3183 O O . SER B 1 94 ? 10.5 -9.875 -5.773 1 95.56 94 SER B O 1
ATOM 3185 N N . ARG B 1 95 ? 9.867 -8.883 -3.951 1 96.06 95 ARG B N 1
ATOM 3186 C CA . ARG B 1 95 ? 11.188 -8.93 -3.33 1 96.06 95 ARG B CA 1
ATOM 3187 C C . ARG B 1 95 ? 11.586 -10.359 -2.996 1 96.06 95 ARG B C 1
ATOM 3189 O O . ARG B 1 95 ? 12.742 -10.75 -3.176 1 96.06 95 ARG B O 1
ATOM 3196 N N . VAL B 1 96 ? 10.641 -11.133 -2.562 1 97.38 96 VAL B N 1
ATOM 3197 C CA . VAL B 1 96 ? 10.906 -12.531 -2.23 1 97.38 96 VAL B CA 1
ATOM 3198 C C . VAL B 1 96 ? 11.227 -13.312 -3.502 1 97.38 96 VAL B C 1
ATOM 3200 O O . VAL B 1 96 ? 12.188 -14.078 -3.539 1 97.38 96 VAL B O 1
ATOM 3203 N N . TYR B 1 97 ? 10.414 -13.109 -4.531 1 97.06 97 TYR B N 1
ATOM 3204 C CA . TYR B 1 97 ? 10.688 -13.766 -5.801 1 97.06 97 TYR B CA 1
ATOM 3205 C C . TYR B 1 97 ? 12.086 -13.422 -6.305 1 97.06 97 TYR B C 1
ATOM 3207 O O . TYR B 1 97 ? 12.805 -14.297 -6.785 1 97.06 97 TYR B O 1
ATOM 3215 N N . SER B 1 98 ? 12.43 -12.18 -6.184 1 95.75 98 SER B N 1
ATOM 3216 C CA . SER B 1 98 ? 13.758 -11.75 -6.625 1 95.75 98 SER B CA 1
ATOM 3217 C C . SER B 1 98 ? 14.852 -12.477 -5.859 1 95.75 98 SER B C 1
ATOM 3219 O O . SER B 1 98 ? 15.82 -12.953 -6.453 1 95.75 98 SER B O 1
ATOM 3221 N N . ALA B 1 99 ? 14.711 -12.562 -4.574 1 96.62 99 ALA B N 1
ATOM 3222 C CA . ALA B 1 99 ? 15.711 -13.234 -3.74 1 96.62 99 ALA B CA 1
ATOM 3223 C C . ALA B 1 99 ? 15.828 -14.711 -4.098 1 96.62 99 ALA B C 1
ATOM 3225 O O . ALA B 1 99 ? 16.938 -15.25 -4.191 1 96.62 99 ALA B O 1
ATOM 3226 N N . ILE B 1 100 ? 14.703 -15.336 -4.309 1 98.12 100 ILE B N 1
ATOM 3227 C CA . ILE B 1 100 ? 14.695 -16.75 -4.641 1 98.12 100 ILE B CA 1
ATOM 3228 C C . ILE B 1 100 ? 15.344 -16.969 -6.004 1 98.12 100 ILE B C 1
ATOM 3230 O O . ILE B 1 100 ? 16.141 -17.891 -6.176 1 98.12 100 ILE B O 1
ATOM 3234 N N . GLN B 1 101 ? 15.016 -16.078 -6.949 1 97.06 101 GLN B N 1
ATOM 3235 C CA . GLN B 1 101 ? 15.648 -16.156 -8.266 1 97.06 101 GLN B CA 1
ATOM 3236 C C . GLN B 1 101 ? 17.172 -16.078 -8.141 1 97.06 101 GLN B C 1
ATOM 3238 O O . GLN B 1 101 ? 17.891 -16.906 -8.734 1 97.06 101 GLN B O 1
ATOM 3243 N N . LEU B 1 102 ? 17.609 -15.125 -7.383 1 96.5 102 LEU B N 1
ATOM 3244 C CA . LEU B 1 102 ? 19.047 -14.945 -7.234 1 96.5 102 LEU B CA 1
ATOM 3245 C C . LEU B 1 102 ? 19.688 -16.172 -6.594 1 96.5 102 LEU B C 1
ATOM 3247 O O . LEU B 1 102 ? 20.766 -16.609 -7.012 1 96.5 102 LEU B O 1
ATOM 3251 N N . MET B 1 103 ? 19.031 -16.734 -5.648 1 97.69 103 MET B N 1
ATOM 3252 C CA . MET B 1 103 ? 19.531 -17.938 -4.992 1 97.69 103 MET B CA 1
ATOM 3253 C C . MET B 1 103 ? 19.641 -19.094 -5.984 1 97.69 103 MET B C 1
ATOM 3255 O O . MET B 1 103 ? 20.641 -19.812 -6 1 97.69 103 MET B O 1
ATOM 3259 N N . LEU B 1 104 ? 18.688 -19.266 -6.863 1 98.06 104 LEU B N 1
ATOM 3260 C CA . LEU B 1 104 ? 18.656 -20.359 -7.832 1 98.06 104 LEU B CA 1
ATOM 3261 C C . LEU B 1 104 ? 19.781 -20.219 -8.844 1 98.06 104 LEU B C 1
ATOM 3263 O O . LEU B 1 104 ? 20.141 -21.172 -9.539 1 98.06 104 LEU B O 1
ATOM 3267 N N . PHE B 1 105 ? 20.312 -19.031 -8.914 1 97.38 105 PHE B N 1
ATOM 3268 C CA . PHE B 1 105 ? 21.453 -18.781 -9.797 1 97.38 105 PHE B CA 1
ATOM 3269 C C . PHE B 1 105 ? 22.734 -18.625 -8.992 1 97.38 105 PHE B C 1
ATOM 3271 O O . PHE B 1 105 ? 23.703 -18.047 -9.477 1 97.38 105 PHE B O 1
ATOM 3278 N N . ARG B 1 106 ? 22.703 -19.047 -7.77 1 96.38 106 ARG B N 1
ATOM 3279 C CA . ARG B 1 106 ? 23.859 -19.078 -6.879 1 96.38 106 ARG B CA 1
ATOM 3280 C C . ARG B 1 106 ? 24.516 -17.703 -6.77 1 96.38 106 ARG B C 1
ATOM 3282 O O . ARG B 1 106 ? 25.734 -17.578 -6.832 1 96.38 106 ARG B O 1
ATOM 3289 N N . GLY B 1 107 ? 23.656 -16.672 -6.797 1 95.12 107 GLY B N 1
ATOM 3290 C CA . GLY B 1 107 ? 24.125 -15.312 -6.559 1 95.12 107 GLY B CA 1
ATOM 3291 C C . GLY B 1 107 ? 24.609 -14.617 -7.816 1 95.12 107 GLY B C 1
ATOM 3292 O O . GLY B 1 107 ? 25.031 -13.461 -7.77 1 95.12 107 GLY B O 1
ATOM 3293 N N . ASP B 1 108 ? 24.562 -15.258 -8.984 1 97.06 108 ASP B N 1
ATOM 3294 C CA . ASP B 1 108 ? 25 -14.664 -10.25 1 97.06 108 ASP B CA 1
ATOM 3295 C C . ASP B 1 108 ? 23.906 -13.797 -10.852 1 97.06 108 ASP B C 1
ATOM 3297 O O . ASP B 1 108 ? 23.078 -14.273 -11.641 1 97.06 108 ASP B O 1
ATOM 3301 N N . ALA B 1 109 ? 23.922 -12.57 -10.555 1 95.31 109 ALA B N 1
ATOM 3302 C CA . ALA B 1 109 ? 22.891 -11.609 -10.953 1 95.31 109 ALA B CA 1
ATOM 3303 C C . ALA B 1 109 ? 22.828 -11.477 -12.469 1 95.31 109 ALA B C 1
ATOM 3305 O O . ALA B 1 109 ? 21.75 -11.328 -13.047 1 95.31 109 ALA B O 1
ATOM 3306 N N . ALA B 1 110 ? 23.938 -11.547 -13.078 1 96.06 110 ALA B N 1
ATOM 3307 C CA . ALA B 1 110 ? 23.984 -11.406 -14.531 1 96.06 110 ALA B CA 1
ATOM 3308 C C . ALA B 1 110 ? 23.328 -12.602 -15.227 1 96.06 110 ALA B C 1
ATOM 3310 O O . ALA B 1 110 ? 22.562 -12.43 -16.172 1 96.06 110 ALA B O 1
ATOM 3311 N N . ALA B 1 111 ? 23.641 -13.781 -14.75 1 97.12 111 ALA B N 1
ATOM 3312 C CA . ALA B 1 111 ? 23.031 -14.992 -15.297 1 97.12 111 ALA B CA 1
ATOM 3313 C C . ALA B 1 111 ? 21.516 -14.977 -15.102 1 97.12 111 ALA B C 1
ATOM 3315 O O . ALA B 1 111 ? 20.75 -15.336 -16 1 97.12 111 ALA B O 1
ATOM 3316 N N . ARG B 1 112 ? 21.109 -14.57 -13.969 1 96.31 112 ARG B N 1
ATOM 3317 C CA . ARG B 1 112 ? 19.688 -14.461 -13.656 1 96.31 112 ARG B CA 1
ATOM 3318 C C . ARG B 1 112 ? 18.984 -13.508 -14.625 1 96.31 112 ARG B C 1
ATOM 3320 O O . ARG B 1 112 ? 17.938 -13.844 -15.188 1 96.31 112 ARG B O 1
ATOM 3327 N N . GLU B 1 113 ? 19.531 -12.359 -14.805 1 94.38 113 GLU B N 1
ATOM 3328 C CA . GLU B 1 113 ? 18.938 -11.359 -15.695 1 94.38 113 GLU B CA 1
ATOM 3329 C C . GLU B 1 113 ? 18.812 -11.898 -17.109 1 94.38 113 GLU B C 1
ATOM 3331 O O . GLU B 1 113 ? 17.766 -11.742 -17.75 1 94.38 113 GLU B O 1
ATOM 3336 N N . ARG B 1 114 ? 19.844 -12.492 -17.625 1 95.44 114 ARG B N 1
ATOM 3337 C CA . ARG B 1 114 ? 19.828 -13.062 -18.953 1 95.44 114 ARG B CA 1
ATOM 3338 C C . ARG B 1 114 ? 18.75 -14.141 -19.078 1 95.44 114 ARG B C 1
ATOM 3340 O O . ARG B 1 114 ? 18.016 -14.18 -20.062 1 95.44 114 ARG B O 1
ATOM 3347 N N . TYR B 1 115 ? 18.688 -14.914 -18.094 1 96.31 115 TYR B N 1
ATOM 3348 C CA . TYR B 1 115 ? 17.719 -16.016 -18.125 1 96.31 115 TYR B CA 1
ATOM 3349 C C . TYR B 1 115 ? 16.297 -15.484 -18.109 1 96.31 115 TYR B C 1
ATOM 3351 O O . TYR B 1 115 ? 15.453 -15.93 -18.891 1 96.31 115 TYR B O 1
ATOM 3359 N N . VAL B 1 116 ? 16.016 -14.57 -17.234 1 93.94 116 VAL B N 1
ATOM 3360 C CA . VAL B 1 116 ? 14.664 -14.047 -17.094 1 93.94 116 VAL B CA 1
ATOM 3361 C C . VAL B 1 116 ? 14.211 -13.406 -18.406 1 93.94 116 VAL B C 1
ATOM 3363 O O . VAL B 1 116 ? 13.086 -13.625 -18.859 1 93.94 116 VAL B O 1
ATOM 3366 N N . ARG B 1 117 ? 15.047 -12.688 -19 1 92 117 ARG B N 1
ATOM 3367 C CA . ARG B 1 117 ? 14.727 -12.055 -20.281 1 92 117 ARG B CA 1
ATOM 3368 C C . ARG B 1 117 ? 14.406 -13.102 -21.344 1 92 117 ARG B C 1
ATOM 3370 O O . ARG B 1 117 ? 13.469 -12.93 -22.125 1 92 117 ARG B O 1
ATOM 3377 N N . ALA B 1 118 ? 15.141 -14.117 -21.344 1 94.44 118 ALA B N 1
ATOM 3378 C CA . ALA B 1 118 ? 14.93 -15.188 -22.312 1 94.44 118 ALA B CA 1
ATOM 3379 C C . ALA B 1 118 ? 13.656 -15.969 -22 1 94.44 118 ALA B C 1
ATOM 3381 O O . ALA B 1 118 ? 12.898 -16.328 -22.906 1 94.44 118 ALA B O 1
ATOM 3382 N N . ALA B 1 119 ? 13.438 -16.219 -20.75 1 93.88 119 ALA B N 1
ATOM 3383 C CA . ALA B 1 119 ? 12.297 -17.016 -20.312 1 93.88 119 ALA B CA 1
ATOM 3384 C C . ALA B 1 119 ? 10.984 -16.344 -20.672 1 93.88 119 ALA B C 1
ATOM 3386 O O . ALA B 1 119 ? 10 -17.016 -21 1 93.88 119 ALA B O 1
ATOM 3387 N N . LEU B 1 120 ? 10.93 -15.047 -20.656 1 89.81 120 LEU B N 1
ATOM 3388 C CA . LEU B 1 120 ? 9.695 -14.305 -20.906 1 89.81 120 LEU B CA 1
ATOM 3389 C C . LEU B 1 120 ? 9.305 -14.391 -22.375 1 89.81 120 LEU B C 1
ATOM 3391 O O . LEU B 1 120 ? 8.172 -14.062 -22.75 1 89.81 120 LEU B O 1
ATOM 3395 N N . ARG B 1 121 ? 10.195 -14.914 -23.172 1 91.38 121 ARG B N 1
ATOM 3396 C CA . ARG B 1 121 ? 9.906 -15.125 -24.594 1 91.38 121 ARG B CA 1
ATOM 3397 C C . ARG B 1 121 ? 9.5 -16.562 -24.859 1 91.38 121 ARG B C 1
ATOM 3399 O O . ARG B 1 121 ? 9.18 -16.922 -25.984 1 91.38 121 ARG B O 1
ATOM 3406 N N . ASP B 1 122 ? 9.523 -17.281 -23.844 1 94.56 122 ASP B N 1
ATOM 3407 C CA . ASP B 1 122 ? 9.133 -18.688 -23.984 1 94.56 122 ASP B CA 1
ATOM 3408 C C . ASP B 1 122 ? 7.684 -18.812 -24.438 1 94.56 122 ASP B C 1
ATOM 3410 O O . ASP B 1 122 ? 6.812 -18.078 -23.969 1 94.56 122 ASP B O 1
ATOM 3414 N N . GLU B 1 123 ? 7.438 -19.812 -25.219 1 94.5 123 GLU B N 1
ATOM 3415 C CA . GLU B 1 123 ? 6.121 -20.016 -25.828 1 94.5 123 GLU B CA 1
ATOM 3416 C C . GLU B 1 123 ? 5.059 -20.25 -24.75 1 94.5 123 GLU B C 1
ATOM 3418 O O . GLU B 1 123 ? 3.924 -19.797 -24.891 1 94.5 123 GLU B O 1
ATOM 3423 N N . ALA B 1 124 ? 5.363 -21 -23.766 1 93.19 124 ALA B N 1
ATOM 3424 C CA . ALA B 1 124 ? 4.406 -21.312 -22.719 1 93.19 124 ALA B CA 1
ATOM 3425 C C . ALA B 1 124 ? 3.971 -20.047 -21.969 1 93.19 124 ALA B C 1
ATOM 3427 O O . ALA B 1 124 ? 2.799 -19.906 -21.625 1 93.19 124 ALA B O 1
ATOM 3428 N N . ILE B 1 125 ? 4.895 -19.094 -21.703 1 92.5 125 ILE B N 1
ATOM 3429 C CA . ILE B 1 125 ? 4.582 -17.828 -21.047 1 92.5 125 ILE B CA 1
ATOM 3430 C C . ILE B 1 125 ? 3.848 -16.922 -22.016 1 92.5 125 ILE B C 1
ATOM 3432 O O . ILE B 1 125 ? 2.859 -16.281 -21.656 1 92.5 125 ILE B O 1
ATOM 3436 N N . ARG B 1 126 ? 4.234 -16.891 -23.234 1 92.44 126 ARG B N 1
ATOM 3437 C CA . ARG B 1 126 ? 3.613 -16.047 -24.25 1 92.44 126 ARG B CA 1
ATOM 3438 C C . ARG B 1 126 ? 2.148 -16.422 -24.453 1 92.44 126 ARG B C 1
ATOM 3440 O O . ARG B 1 126 ? 1.3 -15.555 -24.641 1 92.44 126 ARG B O 1
ATOM 3447 N N . ARG B 1 127 ? 1.891 -17.672 -24.453 1 93.94 127 ARG B N 1
ATOM 3448 C CA . ARG B 1 127 ? 0.514 -18.125 -24.625 1 93.94 127 ARG B CA 1
ATOM 3449 C C . ARG B 1 127 ? -0.385 -17.562 -23.516 1 93.94 127 ARG B C 1
ATOM 3451 O O . ARG B 1 127 ? -1.51 -17.141 -23.781 1 93.94 127 ARG B O 1
ATOM 3458 N N . LYS B 1 128 ? 0.059 -17.547 -22.266 1 92.25 128 LYS B N 1
ATOM 3459 C CA . LYS B 1 128 ? -0.685 -16.969 -21.156 1 92.25 128 LYS B CA 1
ATOM 3460 C C . LYS B 1 128 ? -0.928 -15.484 -21.375 1 92.25 128 LYS B C 1
ATOM 3462 O O . LYS B 1 128 ? -2.057 -15 -21.234 1 92.25 128 LYS B O 1
ATOM 3467 N N . VAL B 1 129 ? 0.103 -14.812 -21.719 1 88.38 129 VAL B N 1
ATOM 3468 C CA . VAL B 1 129 ? 0.053 -13.359 -21.875 1 88.38 129 VAL B CA 1
ATOM 3469 C C . VAL B 1 129 ? -0.844 -13 -23.062 1 88.38 129 VAL B C 1
ATOM 3471 O O . VAL B 1 129 ? -1.678 -12.102 -22.969 1 88.38 129 VAL B O 1
ATOM 3474 N N . GLU B 1 130 ? -0.695 -13.711 -24.141 1 91.75 130 GLU B N 1
ATOM 3475 C CA . GLU B 1 130 ? -1.5 -13.453 -25.328 1 91.75 130 GLU B CA 1
ATOM 3476 C C . GLU B 1 130 ? -2.979 -13.727 -25.062 1 91.75 130 GLU B C 1
ATOM 3478 O O . GLU B 1 130 ? -3.844 -12.977 -25.516 1 91.75 130 GLU B O 1
ATOM 3483 N N . TRP B 1 131 ? -3.215 -14.781 -24.438 1 94.69 131 TRP B N 1
ATOM 3484 C CA . TRP B 1 131 ? -4.598 -15.078 -24.078 1 94.69 131 TRP B CA 1
ATOM 3485 C C . TRP B 1 131 ? -5.195 -13.961 -23.234 1 94.69 131 TRP B C 1
ATOM 3487 O O . TRP B 1 131 ? -6.301 -13.484 -23.516 1 94.69 131 TRP B O 1
ATOM 3497 N N . LEU B 1 132 ? -4.453 -13.523 -22.25 1 89.25 132 LEU B N 1
ATOM 3498 C CA . LEU B 1 132 ? -4.922 -12.453 -21.359 1 89.25 132 LEU B CA 1
ATOM 3499 C C . LEU B 1 132 ? -5.16 -11.172 -22.156 1 89.25 132 LEU B C 1
ATOM 3501 O O . LEU B 1 132 ? -6.203 -10.531 -22 1 89.25 132 LEU B O 1
ATOM 3505 N N . ASP B 1 133 ? -4.242 -10.812 -22.953 1 87.62 133 ASP B N 1
ATOM 3506 C CA . ASP B 1 133 ? -4.359 -9.602 -23.766 1 87.62 133 ASP B CA 1
ATOM 3507 C C . ASP B 1 133 ? -5.594 -9.664 -24.672 1 87.62 133 ASP B C 1
ATOM 3509 O O . ASP B 1 133 ? -6.336 -8.688 -24.781 1 87.62 133 ASP B O 1
ATOM 3513 N N . SER B 1 134 ? -5.781 -10.766 -25.281 1 92.38 134 SER B N 1
ATOM 3514 C CA . SER B 1 134 ? -6.91 -10.945 -26.188 1 92.38 134 SER B CA 1
ATOM 3515 C C . SER B 1 134 ? -8.234 -10.859 -25.438 1 92.38 134 SER B C 1
ATOM 3517 O O . SER B 1 134 ? -9.18 -10.211 -25.906 1 92.38 134 SER B O 1
ATOM 3519 N N . ARG B 1 135 ? -8.305 -11.461 -24.312 1 91.12 135 ARG B N 1
ATOM 3520 C CA . ARG B 1 135 ? -9.547 -11.477 -23.547 1 91.12 135 ARG B CA 1
ATOM 3521 C C . ARG B 1 135 ? -9.828 -10.109 -22.938 1 91.12 135 ARG B C 1
ATOM 3523 O O . ARG B 1 135 ? -10.984 -9.688 -22.859 1 91.12 135 ARG B O 1
ATOM 3530 N N . VAL B 1 136 ? -8.789 -9.414 -22.531 1 85.69 136 VAL B N 1
ATOM 3531 C CA . VAL B 1 136 ? -8.961 -8.055 -22.016 1 85.69 136 VAL B CA 1
ATOM 3532 C C . VAL B 1 136 ? -9.5 -7.152 -23.125 1 85.69 136 VAL B C 1
ATOM 3534 O O . VAL B 1 136 ? -10.406 -6.352 -22.891 1 85.69 136 VAL B O 1
ATOM 3537 N N . ALA B 1 137 ? -9.008 -7.281 -24.281 1 85.69 137 ALA B N 1
ATOM 3538 C CA . ALA B 1 137 ? -9.438 -6.48 -25.422 1 85.69 137 ALA B CA 1
ATOM 3539 C C . ALA B 1 137 ? -10.898 -6.758 -25.766 1 85.69 137 ALA B C 1
ATOM 3541 O O . ALA B 1 137 ? -11.609 -5.871 -26.25 1 85.69 137 ALA B O 1
ATOM 3542 N N . GLU B 1 138 ? -11.297 -7.938 -25.469 1 87.75 138 GLU B N 1
ATOM 3543 C CA . GLU B 1 138 ? -12.648 -8.367 -25.797 1 87.75 138 GLU B CA 1
ATOM 3544 C C . GLU B 1 138 ? -13.625 -8.023 -24.688 1 87.75 138 GLU B C 1
ATOM 3546 O O . GLU B 1 138 ? -14.844 -8.164 -24.844 1 87.75 138 GLU B O 1
ATOM 3551 N N . CYS B 1 139 ? -13.055 -7.625 -23.594 1 85.62 139 CYS B N 1
ATOM 3552 C CA . CYS B 1 139 ? -13.914 -7.398 -22.438 1 85.62 139 CYS B CA 1
ATOM 3553 C C . CYS B 1 139 ? -14.992 -6.367 -22.75 1 85.62 139 CYS B C 1
ATOM 3555 O O . CYS B 1 139 ? -14.688 -5.254 -23.172 1 85.62 139 CYS B O 1
ATOM 3557 N N . ALA B 1 140 ? -16.25 -6.742 -22.469 1 83.44 140 ALA B N 1
ATOM 3558 C CA . ALA B 1 140 ? -17.391 -5.891 -22.781 1 83.44 140 ALA B CA 1
ATOM 3559 C C . ALA B 1 140 ? -17.906 -5.172 -21.547 1 83.44 140 ALA B C 1
ATOM 3561 O O . ALA B 1 140 ? -18.797 -4.324 -21.625 1 83.44 140 ALA B O 1
ATOM 3562 N N . SER B 1 141 ? -17.422 -5.602 -20.484 1 91.25 141 SER B N 1
ATOM 3563 C CA . SER B 1 141 ? -17.953 -5.043 -19.234 1 91.25 141 SER B CA 1
ATOM 3564 C C . SER B 1 141 ? -16.953 -5.18 -18.094 1 91.25 141 SER B C 1
ATOM 3566 O O . SER B 1 141 ? -16.016 -5.98 -18.172 1 91.25 141 SER B O 1
ATOM 3568 N N . VAL B 1 142 ? -17.219 -4.43 -17.078 1 93.62 142 VAL B N 1
ATOM 3569 C CA . VAL B 1 142 ? -16.406 -4.496 -15.875 1 93.62 142 VAL B CA 1
ATOM 3570 C C . VAL B 1 142 ? -16.547 -5.867 -15.227 1 93.62 142 VAL B C 1
ATOM 3572 O O . VAL B 1 142 ? -15.602 -6.383 -14.625 1 93.62 142 VAL B O 1
ATOM 3575 N N . ALA B 1 143 ? -17.625 -6.488 -15.422 1 95.31 143 ALA B N 1
ATOM 3576 C CA . ALA B 1 143 ? -17.844 -7.824 -14.875 1 95.31 143 ALA B CA 1
ATOM 3577 C C . ALA B 1 143 ? -16.891 -8.836 -15.508 1 95.31 143 ALA B C 1
ATOM 3579 O O . ALA B 1 143 ? -16.297 -9.664 -14.805 1 95.31 143 ALA B O 1
ATOM 3580 N N . GLU B 1 144 ? -16.75 -8.758 -16.734 1 94.56 144 GLU B N 1
ATOM 3581 C CA . GLU B 1 144 ? -15.844 -9.68 -17.406 1 94.56 144 GLU B CA 1
ATOM 3582 C C . GLU B 1 144 ? -14.391 -9.391 -17.031 1 94.56 144 GLU B C 1
ATOM 3584 O O . GLU B 1 144 ? -13.578 -10.312 -16.922 1 94.56 144 GLU B O 1
ATOM 3589 N N . LYS B 1 145 ? -14.109 -8.117 -16.891 1 93.12 145 LYS B N 1
ATOM 3590 C CA . LYS B 1 145 ? -12.781 -7.766 -16.422 1 93.12 145 LYS B CA 1
ATOM 3591 C C . LYS B 1 145 ? -12.477 -8.438 -15.078 1 93.12 145 LYS B C 1
ATOM 3593 O O . LYS B 1 145 ? -11.375 -8.953 -14.867 1 93.12 145 LYS B O 1
ATOM 3598 N N . TYR B 1 146 ? -13.43 -8.461 -14.211 1 95.44 146 TYR B N 1
ATOM 3599 C CA . TYR B 1 146 ? -13.211 -9.047 -12.891 1 95.44 146 TYR B CA 1
ATOM 3600 C C . TYR B 1 146 ? -13.164 -10.57 -12.984 1 95.44 146 TYR B C 1
ATOM 3602 O O . TYR B 1 146 ? -12.5 -11.227 -12.172 1 95.44 146 TYR B O 1
ATOM 3610 N N . LEU B 1 147 ? -13.805 -11.18 -13.961 1 96.31 147 LEU B N 1
ATOM 3611 C CA . LEU B 1 147 ? -13.617 -12.609 -14.195 1 96.31 147 LEU B CA 1
ATOM 3612 C C . LEU B 1 147 ? -12.172 -12.914 -14.562 1 96.31 147 LEU B C 1
ATOM 3614 O O . LEU B 1 147 ? -11.594 -13.891 -14.086 1 96.31 147 LEU B O 1
ATOM 3618 N N . LEU B 1 148 ? -11.648 -12.062 -15.383 1 94.62 148 LEU B N 1
ATOM 3619 C CA . LEU B 1 148 ? -10.258 -12.266 -15.773 1 94.62 148 LEU B CA 1
ATOM 3620 C C . LEU B 1 148 ? -9.328 -12.086 -14.578 1 94.62 148 LEU B C 1
ATOM 3622 O O . LEU B 1 148 ? -8.336 -12.805 -14.445 1 94.62 148 LEU B O 1
ATOM 3626 N N . MET B 1 149 ? -9.656 -11.148 -13.703 1 94.12 149 MET B N 1
ATOM 3627 C CA . MET B 1 149 ? -8.867 -10.969 -12.492 1 94.12 149 MET B CA 1
ATOM 3628 C C . MET B 1 149 ? -8.93 -12.211 -11.609 1 94.12 149 MET B C 1
ATOM 3630 O O . MET B 1 149 ? -7.914 -12.617 -11.039 1 94.12 149 MET B O 1
ATOM 3634 N N . ILE B 1 150 ? -10.047 -12.789 -11.492 1 96.25 150 ILE B N 1
ATOM 3635 C CA . ILE B 1 150 ? -10.227 -14.016 -10.719 1 96.25 150 ILE B CA 1
ATOM 3636 C C . ILE B 1 150 ? -9.367 -15.125 -11.312 1 96.25 150 ILE B C 1
ATOM 3638 O O . ILE B 1 150 ? -8.703 -15.867 -10.586 1 96.25 150 ILE B O 1
ATOM 3642 N N . LEU B 1 151 ? -9.312 -15.195 -12.602 1 96.5 151 LEU B N 1
ATOM 3643 C CA . LEU B 1 151 ? -8.562 -16.234 -13.281 1 96.5 151 LEU B CA 1
ATOM 3644 C C . LEU B 1 151 ? -7.059 -16 -13.141 1 96.5 151 LEU B C 1
ATOM 3646 O O . LEU B 1 151 ? -6.293 -16.953 -12.945 1 96.5 151 LEU B O 1
ATOM 3650 N N . ILE B 1 152 ? -6.656 -14.797 -13.227 1 93.12 152 ILE B N 1
ATOM 3651 C CA . ILE B 1 152 ? -5.242 -14.453 -13.117 1 93.12 152 ILE B CA 1
ATOM 3652 C C . ILE B 1 152 ? -4.734 -14.773 -11.719 1 93.12 152 ILE B C 1
ATOM 3654 O O . ILE B 1 152 ? -3.709 -15.438 -11.555 1 93.12 152 ILE B O 1
ATOM 3658 N N . GLU B 1 153 ? -5.469 -14.414 -10.688 1 92.06 153 GLU B N 1
ATOM 3659 C CA . GLU B 1 153 ? -5.004 -14.555 -9.312 1 92.06 153 GLU B CA 1
ATOM 3660 C C . GLU B 1 153 ? -5.316 -15.938 -8.758 1 92.06 153 GLU B C 1
ATOM 3662 O O . GLU B 1 153 ? -4.602 -16.438 -7.895 1 92.06 153 GLU B O 1
ATOM 3667 N N . GLY B 1 154 ? -6.285 -16.594 -9.383 1 94.75 154 GLY B N 1
ATOM 3668 C CA . GLY B 1 154 ? -6.766 -17.828 -8.781 1 94.75 154 GLY B CA 1
ATOM 3669 C C . GLY B 1 154 ? -6.359 -19.062 -9.547 1 94.75 154 GLY B C 1
ATOM 3670 O O . GLY B 1 154 ? -6.363 -20.172 -9.008 1 94.75 154 GLY B O 1
ATOM 3671 N N . ILE B 1 155 ? -6.012 -18.859 -10.812 1 96.62 155 ILE B N 1
ATOM 3672 C CA . ILE B 1 155 ? -5.762 -20.047 -11.625 1 96.62 155 ILE B CA 1
ATOM 3673 C C . ILE B 1 155 ? -4.34 -20 -12.188 1 96.62 155 ILE B C 1
ATOM 3675 O O . ILE B 1 155 ? -3.594 -20.969 -12.086 1 96.62 155 ILE B O 1
ATOM 3679 N N . PHE B 1 156 ? -3.855 -18.906 -12.648 1 94.75 156 PHE B N 1
ATOM 3680 C CA . PHE B 1 156 ? -2.631 -18.812 -13.438 1 94.75 156 PHE B CA 1
ATOM 3681 C C . PHE B 1 156 ? -1.402 -18.969 -12.555 1 94.75 156 PHE B C 1
ATOM 3683 O O . PHE B 1 156 ? -0.276 -19.047 -13.047 1 94.75 156 PHE B O 1
ATOM 3690 N N . PHE B 1 157 ? -1.58 -19.078 -11.266 1 94 157 PHE B N 1
ATOM 3691 C CA . PHE B 1 157 ? -0.445 -19.312 -10.383 1 94 157 PHE B CA 1
ATOM 3692 C C . PHE B 1 157 ? -0.558 -20.672 -9.711 1 94 157 PHE B C 1
ATOM 3694 O O . PHE B 1 157 ? 0.394 -21.141 -9.078 1 94 157 PHE B O 1
ATOM 3701 N N . ALA B 1 158 ? -1.641 -21.312 -9.867 1 95.06 158 ALA B N 1
ATOM 3702 C CA . ALA B 1 158 ? -1.975 -22.469 -9.047 1 95.06 158 ALA B CA 1
ATOM 3703 C C . ALA B 1 158 ? -0.995 -23.609 -9.297 1 95.06 158 ALA B C 1
ATOM 3705 O O . ALA B 1 158 ? -0.521 -24.25 -8.352 1 95.06 158 ALA B O 1
ATOM 3706 N N . SER B 1 159 ? -0.692 -23.875 -10.516 1 97 159 SER B N 1
ATOM 3707 C CA . SER B 1 159 ? 0.203 -24.984 -10.812 1 97 159 SER B CA 1
ATOM 3708 C C . SER B 1 159 ? 1.614 -24.719 -10.305 1 97 159 SER B C 1
ATOM 3710 O O . SER B 1 159 ? 2.309 -25.625 -9.859 1 97 159 SER B O 1
ATOM 3712 N N . SER B 1 160 ? 2.014 -23.453 -10.406 1 97.12 160 SER B N 1
ATOM 3713 C CA . SER B 1 160 ? 3.332 -23.062 -9.914 1 97.12 160 SER B CA 1
ATOM 3714 C C . SER B 1 160 ? 3.434 -23.25 -8.398 1 97.12 160 SER B C 1
ATOM 3716 O O . SER B 1 160 ? 4.406 -23.812 -7.902 1 97.12 160 SER B O 1
ATOM 3718 N N . PHE B 1 161 ? 2.41 -22.812 -7.719 1 97.38 161 PHE B N 1
ATOM 3719 C CA . PHE B 1 161 ? 2.404 -22.938 -6.266 1 97.38 161 PHE B CA 1
ATOM 3720 C C . PHE B 1 161 ? 2.453 -24.406 -5.848 1 97.38 161 PHE B C 1
ATOM 3722 O O . PHE B 1 161 ? 3.203 -24.766 -4.941 1 97.38 161 PHE B O 1
ATOM 3729 N N . ALA B 1 162 ? 1.7 -25.188 -6.547 1 96.69 162 ALA B N 1
ATOM 3730 C CA . ALA B 1 162 ? 1.701 -26.625 -6.246 1 96.69 162 ALA B CA 1
ATOM 3731 C C . ALA B 1 162 ? 3.064 -27.234 -6.539 1 96.69 162 ALA B C 1
ATOM 3733 O O . ALA B 1 162 ? 3.57 -28.047 -5.754 1 96.69 162 ALA B O 1
ATOM 3734 N N . SER B 1 163 ? 3.65 -26.891 -7.602 1 97.19 163 SER B N 1
ATOM 3735 C CA . SER B 1 163 ? 4.961 -27.406 -7.988 1 97.19 163 SER B CA 1
ATOM 3736 C C . SER B 1 163 ? 6.02 -27.062 -6.949 1 97.19 163 SER B C 1
ATOM 3738 O O . SER B 1 163 ? 6.836 -27.906 -6.578 1 97.19 163 SER B O 1
ATOM 3740 N N . ILE B 1 164 ? 6.012 -25.859 -6.484 1 97.81 164 ILE B N 1
ATOM 3741 C CA . ILE B 1 164 ? 6.965 -25.422 -5.469 1 97.81 164 ILE B CA 1
ATOM 3742 C C . ILE B 1 164 ? 6.754 -26.219 -4.184 1 97.81 164 ILE B C 1
ATOM 3744 O O . ILE B 1 164 ? 7.715 -26.641 -3.545 1 97.81 164 ILE B O 1
ATOM 3748 N N . SER B 1 165 ? 5.539 -26.5 -3.871 1 96.75 165 SER B N 1
ATOM 3749 C CA . SER B 1 165 ? 5.215 -27.203 -2.625 1 96.75 165 SER B CA 1
ATOM 3750 C C . SER B 1 165 ? 5.734 -28.625 -2.639 1 96.75 165 SER B C 1
ATOM 3752 O O . SER B 1 165 ? 5.996 -29.203 -1.583 1 96.75 165 SER B O 1
ATOM 3754 N N . TYR B 1 166 ? 5.887 -29.188 -3.756 1 95.88 166 TYR B N 1
ATOM 3755 C CA . TYR B 1 166 ? 6.375 -30.562 -3.838 1 95.88 166 TYR B CA 1
ATOM 3756 C C . TYR B 1 166 ? 7.828 -30.656 -3.389 1 95.88 166 TYR B C 1
ATOM 3758 O O . TYR B 1 166 ? 8.32 -31.734 -3.057 1 95.88 166 TYR B O 1
ATOM 3766 N N . LEU B 1 167 ? 8.547 -29.547 -3.375 1 96.5 167 LEU B N 1
ATOM 3767 C CA . LEU B 1 167 ? 9.891 -29.547 -2.816 1 96.5 167 LEU B CA 1
ATOM 3768 C C . LEU B 1 167 ? 9.875 -29.953 -1.349 1 96.5 167 LEU B C 1
ATOM 3770 O O . LEU B 1 167 ? 10.828 -30.562 -0.859 1 96.5 167 LEU B O 1
ATOM 3774 N N . ARG B 1 168 ? 8.812 -29.656 -0.692 1 93.75 168 ARG B N 1
ATOM 3775 C CA . ARG B 1 168 ? 8.68 -29.953 0.731 1 93.75 168 ARG B CA 1
ATOM 3776 C C . ARG B 1 168 ? 8.664 -31.453 0.979 1 93.75 168 ARG B C 1
ATOM 3778 O O . ARG B 1 168 ? 9.148 -31.922 2.012 1 93.75 168 ARG B O 1
ATOM 3785 N N . THR B 1 169 ? 8.109 -32.188 0.059 1 91.44 169 THR B N 1
ATOM 3786 C CA . THR B 1 169 ? 8 -33.625 0.227 1 91.44 169 THR B CA 1
ATOM 3787 C C . THR B 1 169 ? 9.383 -34.281 0.306 1 91.44 169 THR B C 1
ATOM 3789 O O . THR B 1 169 ? 9.516 -35.406 0.773 1 91.44 169 THR B O 1
ATOM 3792 N N . HIS B 1 170 ? 10.422 -33.625 -0.066 1 91 170 HIS B N 1
ATOM 3793 C CA . HIS B 1 170 ? 11.805 -34.094 0.006 1 91 170 HIS B CA 1
ATOM 3794 C C . HIS B 1 170 ? 12.625 -33.25 0.972 1 91 170 HIS B C 1
ATOM 3796 O O . HIS B 1 170 ? 13.859 -33.312 0.945 1 91 170 HIS B O 1
ATOM 3802 N N . ASN B 1 171 ? 11.938 -32.375 1.713 1 93.56 171 ASN B N 1
ATOM 3803 C CA . ASN B 1 171 ? 12.555 -31.516 2.711 1 93.56 171 ASN B CA 1
ATOM 3804 C C . ASN B 1 171 ? 13.57 -30.578 2.078 1 93.56 171 ASN B C 1
ATOM 3806 O O . ASN B 1 171 ? 14.648 -30.344 2.637 1 93.56 171 ASN B O 1
ATOM 3810 N N . LEU B 1 172 ? 13.281 -30.141 0.905 1 95.81 172 LEU B N 1
ATOM 3811 C CA . LEU B 1 172 ? 14.133 -29.188 0.198 1 95.81 172 LEU B CA 1
ATOM 3812 C C . LEU B 1 172 ? 13.516 -27.797 0.209 1 95.81 172 LEU B C 1
ATOM 3814 O O . LEU B 1 172 ? 12.289 -27.656 0.166 1 95.81 172 LEU B O 1
ATOM 3818 N N . PHE B 1 173 ? 14.383 -26.781 0.305 1 97.69 173 PHE B N 1
ATOM 3819 C CA . PHE B 1 173 ? 13.961 -25.406 0.149 1 97.69 173 PHE B CA 1
ATOM 3820 C C . PHE B 1 173 ? 12.867 -25.047 1.153 1 97.69 173 PHE B C 1
ATOM 3822 O O . PHE B 1 173 ? 11.805 -24.547 0.774 1 97.69 173 PHE B O 1
ATOM 3829 N N . VAL B 1 174 ? 13.156 -25.203 2.326 1 96.94 174 VAL B N 1
ATOM 3830 C CA . VAL B 1 174 ? 12.195 -25.047 3.414 1 96.94 174 VAL B CA 1
ATOM 3831 C C . VAL B 1 174 ? 11.664 -23.625 3.445 1 96.94 174 VAL B C 1
ATOM 3833 O O . VAL B 1 174 ? 10.453 -23.406 3.496 1 96.94 174 VAL B O 1
ATOM 3836 N N . VAL B 1 175 ? 12.523 -22.641 3.389 1 97.62 175 VAL B N 1
ATOM 3837 C CA . VAL B 1 175 ? 12.125 -21.234 3.475 1 97.62 175 VAL B CA 1
ATOM 3838 C C . VAL B 1 175 ? 11.383 -20.828 2.205 1 97.62 175 VAL B C 1
ATOM 3840 O O . VAL B 1 175 ? 10.414 -20.078 2.264 1 97.62 175 VAL B O 1
ATOM 3843 N N . THR B 1 176 ? 11.82 -21.328 1.053 1 98.31 176 THR B N 1
ATOM 3844 C CA . THR B 1 176 ? 11.117 -21.078 -0.201 1 98.31 176 THR B CA 1
ATOM 3845 C C . THR B 1 176 ? 9.688 -21.625 -0.139 1 98.31 176 THR B C 1
ATOM 3847 O O . THR B 1 176 ? 8.742 -20.953 -0.541 1 98.31 176 THR B O 1
ATOM 3850 N N . CYS B 1 177 ? 9.547 -22.812 0.391 1 97.25 177 CYS B N 1
ATOM 3851 C CA . CYS B 1 177 ? 8.227 -23.406 0.522 1 97.25 177 CYS B CA 1
ATOM 3852 C C . CYS B 1 177 ? 7.363 -22.609 1.494 1 97.25 177 CYS B C 1
ATOM 3854 O O . CYS B 1 177 ? 6.164 -22.438 1.271 1 97.25 177 CYS B O 1
ATOM 3856 N N . GLN B 1 178 ? 7.977 -22.125 2.539 1 96.31 178 GLN B N 1
ATOM 3857 C CA . GLN B 1 178 ? 7.254 -21.281 3.48 1 96.31 178 GLN B CA 1
ATOM 3858 C C . GLN B 1 178 ? 6.793 -19.984 2.811 1 96.31 178 GLN B C 1
ATOM 3860 O O . GLN B 1 178 ? 5.656 -19.547 2.998 1 96.31 178 GLN B O 1
ATOM 3865 N N . SER B 1 179 ? 7.672 -19.359 2.062 1 97.25 179 SER B N 1
ATOM 3866 C CA . SER B 1 179 ? 7.305 -18.172 1.306 1 97.25 179 SER B CA 1
ATOM 3867 C C . SER B 1 179 ? 6.152 -18.453 0.349 1 97.25 179 SER B C 1
ATOM 3869 O O . SER B 1 179 ? 5.23 -17.641 0.225 1 97.25 179 SER B O 1
ATOM 3871 N N . ASN B 1 180 ? 6.23 -19.594 -0.254 1 97.25 180 ASN B N 1
ATOM 3872 C CA . ASN B 1 180 ? 5.18 -20.031 -1.168 1 97.25 180 ASN B CA 1
ATOM 3873 C C . ASN B 1 180 ? 3.834 -20.156 -0.457 1 97.25 180 ASN B C 1
ATOM 3875 O O . ASN B 1 180 ? 2.799 -19.766 -1.006 1 97.25 180 ASN B O 1
ATOM 3879 N N . ASP B 1 181 ? 3.854 -20.641 0.722 1 95.69 181 ASP B N 1
ATOM 3880 C CA . ASP B 1 181 ? 2.635 -20.75 1.517 1 95.69 181 ASP B CA 1
ATOM 3881 C C . ASP B 1 181 ? 2.041 -19.375 1.81 1 95.69 181 ASP B C 1
ATOM 3883 O O . ASP B 1 181 ? 0.837 -19.172 1.65 1 95.69 181 ASP B O 1
ATOM 3887 N N . PHE B 1 182 ? 2.902 -18.484 2.24 1 96.31 182 PHE B N 1
ATOM 3888 C CA . PHE B 1 182 ? 2.447 -17.141 2.572 1 96.31 182 PHE B CA 1
ATOM 3889 C C . PHE B 1 182 ? 1.899 -16.438 1.338 1 96.31 182 PHE B C 1
ATOM 3891 O O . PHE B 1 182 ? 0.836 -15.812 1.393 1 96.31 182 PHE B O 1
ATOM 3898 N N . ILE B 1 183 ? 2.557 -16.547 0.228 1 96.81 183 ILE B N 1
ATOM 3899 C CA . ILE B 1 183 ? 2.121 -15.906 -1.005 1 96.81 183 ILE B CA 1
ATOM 3900 C C . ILE B 1 183 ? 0.806 -16.516 -1.474 1 96.81 183 ILE B C 1
ATOM 3902 O O . ILE B 1 183 ? -0.111 -15.805 -1.886 1 96.81 183 ILE B O 1
ATOM 3906 N N . SER B 1 184 ? 0.734 -17.828 -1.394 1 95 184 SER B N 1
ATOM 3907 C CA . SER B 1 184 ? -0.498 -18.516 -1.781 1 95 184 SER B CA 1
ATOM 3908 C C . SER B 1 184 ? -1.675 -18.047 -0.928 1 95 184 SER B C 1
ATOM 3910 O O . SER B 1 184 ? -2.783 -17.859 -1.437 1 95 184 SER B O 1
ATOM 3912 N N . ARG B 1 185 ? -1.443 -17.922 0.309 1 94.31 185 ARG B N 1
ATOM 3913 C CA . ARG B 1 185 ? -2.467 -17.406 1.21 1 94.31 185 ARG B CA 1
ATOM 3914 C C . ARG B 1 185 ? -2.904 -16 0.794 1 94.31 185 ARG B C 1
ATOM 3916 O O . ARG B 1 185 ? -4.098 -15.703 0.759 1 94.31 185 ARG B O 1
ATOM 3923 N N . ASP B 1 186 ? -1.971 -15.117 0.511 1 95.75 186 ASP B N 1
ATOM 3924 C CA . ASP B 1 186 ? -2.285 -13.773 0.052 1 95.75 186 ASP B CA 1
ATOM 3925 C C . ASP B 1 186 ? -3.119 -13.805 -1.227 1 95.75 186 ASP B C 1
ATOM 3927 O O . ASP B 1 186 ? -4.098 -13.062 -1.356 1 95.75 186 ASP B O 1
ATOM 3931 N N . GLU B 1 187 ? -2.73 -14.703 -2.135 1 94.75 187 GLU B N 1
ATOM 3932 C CA . GLU B 1 187 ? -3.445 -14.805 -3.402 1 94.75 187 GLU B CA 1
ATOM 3933 C C . GLU B 1 187 ? -4.887 -15.258 -3.189 1 94.75 187 GLU B C 1
ATOM 3935 O O . GLU B 1 187 ? -5.785 -14.852 -3.928 1 94.75 187 GLU B O 1
ATOM 3940 N N . ALA B 1 188 ? -5.027 -16.141 -2.242 1 93.81 188 ALA B N 1
ATOM 3941 C CA . ALA B 1 188 ? -6.391 -16.547 -1.919 1 93.81 188 ALA B CA 1
ATOM 3942 C C . ALA B 1 188 ? -7.242 -15.352 -1.497 1 93.81 188 ALA B C 1
ATOM 3944 O O . ALA B 1 188 ? -8.406 -15.242 -1.891 1 93.81 188 ALA B O 1
ATOM 3945 N N . ILE B 1 189 ? -6.688 -14.445 -0.737 1 95.12 189 ILE B N 1
ATOM 3946 C CA . ILE B 1 189 ? -7.395 -13.242 -0.32 1 95.12 189 ILE B CA 1
ATOM 3947 C C . ILE B 1 189 ? -7.656 -12.352 -1.532 1 95.12 189 ILE B C 1
ATOM 3949 O O . ILE B 1 189 ? -8.75 -11.805 -1.687 1 95.12 189 ILE B O 1
ATOM 3953 N N . HIS B 1 190 ? -6.652 -12.164 -2.385 1 96 190 HIS B N 1
ATOM 3954 C CA . HIS B 1 190 ? -6.812 -11.375 -3.6 1 96 190 HIS B CA 1
ATOM 3955 C C . HIS B 1 190 ? -7.953 -11.906 -4.461 1 96 190 HIS B C 1
ATOM 3957 O O . HIS B 1 190 ? -8.797 -11.141 -4.93 1 96 190 HIS B O 1
ATOM 3963 N N . THR B 1 191 ? -7.957 -13.18 -4.617 1 96.06 191 THR B N 1
ATOM 3964 C CA . THR B 1 191 ? -9 -13.812 -5.41 1 96.06 191 THR B CA 1
ATOM 3965 C C . THR B 1 191 ? -10.367 -13.625 -4.758 1 96.06 191 THR B C 1
ATOM 3967 O O . THR B 1 191 ? -11.352 -13.32 -5.434 1 96.06 191 THR B O 1
ATOM 3970 N N . SER B 1 192 ? -10.414 -13.828 -3.492 1 95.62 192 SER B N 1
ATOM 3971 C CA . SER B 1 192 ? -11.656 -13.609 -2.754 1 95.62 192 SER B CA 1
ATOM 3972 C C . SER B 1 192 ? -12.164 -12.18 -2.934 1 95.62 192 SER B C 1
ATOM 3974 O O . SER B 1 192 ? -13.367 -11.961 -3.076 1 95.62 192 SER B O 1
ATOM 3976 N N . ALA B 1 193 ? -11.281 -11.266 -2.875 1 96.69 193 ALA B N 1
ATOM 3977 C CA . ALA B 1 193 ? -11.672 -9.875 -3.072 1 96.69 193 ALA B CA 1
ATOM 3978 C C . ALA B 1 193 ? -12.273 -9.656 -4.457 1 96.69 193 ALA B C 1
ATOM 3980 O O . ALA B 1 193 ? -13.297 -8.984 -4.598 1 96.69 193 ALA B O 1
ATOM 3981 N N . SER B 1 194 ? -11.656 -10.219 -5.465 1 96.5 194 SER B N 1
ATOM 3982 C CA . SER B 1 194 ? -12.188 -10.102 -6.82 1 96.5 194 SER B CA 1
ATOM 3983 C C . SER B 1 194 ? -13.57 -10.734 -6.926 1 96.5 194 SER B C 1
ATOM 3985 O O . SER B 1 194 ? -14.461 -10.18 -7.57 1 96.5 194 SER B O 1
ATOM 3987 N N . CYS B 1 195 ? -13.727 -11.859 -6.312 1 96.81 195 CYS B N 1
ATOM 3988 C CA . CYS B 1 195 ? -15.039 -12.492 -6.297 1 96.81 195 CYS B CA 1
ATOM 3989 C C . CYS B 1 195 ? -16.062 -11.617 -5.586 1 96.81 195 CYS B C 1
ATOM 3991 O O . CYS B 1 195 ? -17.188 -11.453 -6.062 1 96.81 195 CYS B O 1
ATOM 3993 N N . CYS B 1 196 ? -15.68 -11.078 -4.441 1 96.69 196 CYS B N 1
ATOM 3994 C CA . CYS B 1 196 ? -16.562 -10.203 -3.668 1 96.69 196 CYS B CA 1
ATOM 3995 C C . CYS B 1 196 ? -17.016 -9.008 -4.5 1 96.69 196 CYS B C 1
ATOM 3997 O O . CYS B 1 196 ? -18.203 -8.68 -4.531 1 96.69 196 CYS B O 1
ATOM 3999 N N . ILE B 1 197 ? -16.125 -8.367 -5.172 1 97.06 197 ILE B N 1
ATOM 4000 C CA . ILE B 1 197 ? -16.438 -7.207 -6 1 97.06 197 ILE B CA 1
ATOM 4001 C C . ILE B 1 197 ? -17.344 -7.633 -7.152 1 97.06 197 ILE B C 1
ATOM 4003 O O . ILE B 1 197 ? -18.359 -6.973 -7.434 1 97.06 197 ILE B O 1
ATOM 4007 N N . TYR B 1 198 ? -17.016 -8.742 -7.812 1 96.75 198 TYR B N 1
ATOM 4008 C CA . TYR B 1 198 ? -17.828 -9.281 -8.906 1 96.75 198 TYR B CA 1
ATOM 4009 C C . TYR B 1 198 ? -19.266 -9.5 -8.453 1 96.75 198 TYR B C 1
ATOM 4011 O O . TYR B 1 198 ? -20.219 -9.125 -9.156 1 96.75 198 TYR B O 1
ATOM 4019 N N . ASN B 1 199 ? -19.406 -10.008 -7.277 1 97.06 199 ASN B N 1
ATOM 4020 C CA . ASN B 1 199 ? -20.719 -10.398 -6.781 1 97.06 199 ASN B CA 1
ATOM 4021 C C . ASN B 1 199 ? -21.5 -9.195 -6.242 1 97.06 199 ASN B C 1
ATOM 4023 O O . ASN B 1 199 ? -22.703 -9.094 -6.445 1 97.06 199 ASN B O 1
ATOM 4027 N N . ASN B 1 200 ? -20.797 -8.266 -5.621 1 96.56 200 ASN B N 1
ATOM 4028 C CA . ASN B 1 200 ? -21.547 -7.379 -4.734 1 96.56 200 ASN B CA 1
ATOM 4029 C C . ASN B 1 200 ? -21.406 -5.918 -5.16 1 96.56 200 ASN B C 1
ATOM 4031 O O . ASN B 1 200 ? -22.203 -5.07 -4.742 1 96.56 200 ASN B O 1
ATOM 4035 N N . TYR B 1 201 ? -20.469 -5.562 -6.027 1 96.5 201 TYR B N 1
ATOM 4036 C CA . TYR B 1 201 ? -20.188 -4.133 -6.086 1 96.5 201 TYR B CA 1
ATOM 4037 C C . TYR B 1 201 ? -20.078 -3.658 -7.531 1 96.5 201 TYR B C 1
ATOM 4039 O O . TYR B 1 201 ? -19.516 -2.596 -7.805 1 96.5 201 TYR B O 1
ATOM 4047 N N . LEU B 1 202 ? -20.625 -4.453 -8.453 1 95.62 202 LEU B N 1
ATOM 4048 C CA . LEU B 1 202 ? -20.562 -4.051 -9.852 1 95.62 202 LEU B CA 1
ATOM 4049 C C . LEU B 1 202 ? -21.875 -3.41 -10.297 1 95.62 202 LEU B C 1
ATOM 4051 O O . LEU B 1 202 ? -22.031 -3.055 -11.469 1 95.62 202 LEU B O 1
ATOM 4055 N N . GLY B 1 203 ? -22.781 -3.205 -9.406 1 91.56 203 GLY B N 1
ATOM 4056 C CA . GLY B 1 203 ? -24.047 -2.578 -9.719 1 91.56 203 GLY B CA 1
ATOM 4057 C C . GLY B 1 203 ? -24.781 -3.266 -10.852 1 91.56 203 GLY B C 1
ATOM 4058 O O . GLY B 1 203 ? -24.969 -4.484 -10.836 1 91.56 203 GLY B O 1
ATOM 4059 N N . ASP B 1 204 ? -25.094 -2.461 -11.914 1 91.75 204 ASP B N 1
ATOM 4060 C CA . ASP B 1 204 ? -25.906 -2.979 -13.016 1 91.75 204 ASP B CA 1
ATOM 4061 C C . ASP B 1 204 ? -25.031 -3.307 -14.227 1 91.75 204 ASP B C 1
ATOM 4063 O O . ASP B 1 204 ? -25.531 -3.406 -15.352 1 91.75 204 ASP B O 1
ATOM 4067 N N . ALA B 1 205 ? -23.781 -3.416 -13.93 1 92.25 205 ALA B N 1
ATOM 4068 C CA . ALA B 1 205 ? -22.906 -3.764 -15.039 1 92.25 205 ALA B CA 1
ATOM 4069 C C . ALA B 1 205 ? -23.328 -5.082 -15.68 1 92.25 205 ALA B C 1
ATOM 4071 O O . ALA B 1 205 ? -23.641 -6.051 -14.977 1 92.25 205 ALA B O 1
ATOM 4072 N N . PRO B 1 206 ? -23.344 -5.148 -17.031 1 94.5 206 PRO B N 1
ATOM 4073 C CA . PRO B 1 206 ? -23.703 -6.402 -17.703 1 94.5 206 PRO B CA 1
ATOM 4074 C C . PRO B 1 206 ? -22.781 -7.559 -17.312 1 94.5 206 PRO B C 1
ATOM 4076 O O . PRO B 1 206 ? -21.562 -7.398 -17.328 1 94.5 206 PRO B O 1
ATOM 4079 N N . ARG B 1 207 ? -23.406 -8.664 -17 1 94.81 207 ARG B N 1
ATOM 4080 C CA . ARG B 1 207 ? -22.672 -9.867 -16.641 1 94.81 207 ARG B CA 1
ATOM 4081 C C . ARG B 1 207 ? -22.688 -10.891 -17.781 1 94.81 207 ARG B C 1
ATOM 4083 O O . ARG B 1 207 ? -23.703 -11.055 -18.453 1 94.81 207 ARG B O 1
ATOM 4090 N N . PRO B 1 208 ? -21.531 -11.492 -17.938 1 95.56 208 PRO B N 1
ATOM 4091 C CA . PRO B 1 208 ? -21.547 -12.57 -18.922 1 95.56 208 PRO B CA 1
ATOM 4092 C C . PRO B 1 208 ? -22.453 -13.734 -18.516 1 95.56 208 PRO B C 1
ATOM 4094 O O . PRO B 1 208 ? -22.688 -13.953 -17.328 1 95.56 208 PRO B O 1
ATOM 4097 N N . ASP B 1 209 ? -22.969 -14.43 -19.562 1 95.75 209 ASP B N 1
ATOM 4098 C CA . ASP B 1 209 ? -23.766 -15.609 -19.25 1 95.75 209 ASP B CA 1
ATOM 4099 C C . ASP B 1 209 ? -22.891 -16.781 -18.844 1 95.75 209 ASP B C 1
ATOM 4101 O O . ASP B 1 209 ? -21.656 -16.703 -18.938 1 95.75 209 ASP B O 1
ATOM 4105 N N . GLU B 1 210 ? -23.453 -17.844 -18.391 1 97.19 210 GLU B N 1
ATOM 4106 C CA . GLU B 1 210 ? -22.703 -18.969 -17.828 1 97.19 210 GLU B CA 1
ATOM 4107 C C . GLU B 1 210 ? -21.844 -19.641 -18.906 1 97.19 210 GLU B C 1
ATOM 4109 O O . GLU B 1 210 ? -20.75 -20.125 -18.609 1 97.19 210 GLU B O 1
ATOM 4114 N N . ALA B 1 211 ? -22.344 -19.688 -20.125 1 97.81 211 ALA B N 1
ATOM 4115 C CA . ALA B 1 211 ? -21.547 -20.281 -21.203 1 97.81 211 ALA B CA 1
ATOM 4116 C C . ALA B 1 211 ? -20.234 -19.531 -21.391 1 97.81 211 ALA B C 1
ATOM 4118 O O . ALA B 1 211 ? -19.188 -20.156 -21.547 1 97.81 211 ALA B O 1
ATOM 4119 N N . ARG B 1 212 ? -20.344 -18.203 -21.391 1 96.81 212 ARG B N 1
ATOM 4120 C CA . ARG B 1 212 ? -19.156 -17.391 -21.516 1 96.81 212 ARG B CA 1
ATOM 4121 C C . ARG B 1 212 ? -18.234 -17.578 -20.328 1 96.81 212 ARG B C 1
ATOM 4123 O O . ARG B 1 212 ? -17.016 -17.672 -20.484 1 96.81 212 ARG B O 1
ATOM 4130 N N . ILE B 1 213 ? -18.766 -17.641 -19.125 1 98.06 213 ILE B N 1
ATOM 4131 C CA . ILE B 1 213 ? -18 -17.859 -17.922 1 98.06 213 ILE B CA 1
ATOM 4132 C C . ILE B 1 213 ? -17.266 -19.203 -18.016 1 98.06 213 ILE B C 1
ATOM 4134 O O . ILE B 1 213 ? -16.047 -19.266 -17.797 1 98.06 213 ILE B O 1
ATOM 4138 N N . HIS B 1 214 ? -17.969 -20.188 -18.406 1 98.56 214 HIS B N 1
ATOM 4139 C CA . HIS B 1 214 ? -17.375 -21.516 -18.531 1 98.56 214 HIS B CA 1
ATOM 4140 C C . HIS B 1 214 ? -16.281 -21.547 -19.594 1 98.56 214 HIS B C 1
ATOM 4142 O O . HIS B 1 214 ? -15.25 -22.203 -19.422 1 98.56 214 HIS B O 1
ATOM 4148 N N . GLN B 1 215 ? -16.5 -20.875 -20.641 1 98 215 GLN B N 1
ATOM 4149 C CA . GLN B 1 215 ? -15.492 -20.812 -21.703 1 98 215 GLN B CA 1
ATOM 4150 C C . GLN B 1 215 ? -14.188 -20.203 -21.188 1 98 215 GLN B C 1
ATOM 4152 O O . GLN B 1 215 ? -13.109 -20.734 -21.406 1 98 215 GLN B O 1
ATOM 4157 N N . LEU B 1 216 ? -14.289 -19.062 -20.5 1 97.5 216 LEU B N 1
ATOM 4158 C CA . LEU B 1 216 ? -13.109 -18.391 -19.969 1 97.5 216 LEU B CA 1
ATOM 4159 C C . LEU B 1 216 ? -12.367 -19.281 -18.984 1 97.5 216 LEU B C 1
ATOM 4161 O O . LEU B 1 216 ? -11.141 -19.391 -19.047 1 97.5 216 LEU B O 1
ATOM 4165 N N . PHE B 1 217 ? -13.109 -19.906 -18.125 1 98.56 217 PHE B N 1
ATOM 4166 C CA . PHE B 1 217 ? -12.492 -20.781 -17.125 1 98.56 217 PHE B CA 1
ATOM 4167 C C . PHE B 1 217 ? -11.828 -21.984 -17.797 1 98.56 217 PHE B C 1
ATOM 4169 O O . PHE B 1 217 ? -10.719 -22.375 -17.438 1 98.56 217 PHE B O 1
ATOM 4176 N N . ALA B 1 218 ? -12.492 -22.594 -18.75 1 98.69 218 ALA B N 1
ATOM 4177 C CA . ALA B 1 218 ? -11.945 -23.75 -19.453 1 98.69 218 ALA B CA 1
ATOM 4178 C C . ALA B 1 218 ? -10.641 -23.391 -20.156 1 98.69 218 ALA B C 1
ATOM 4180 O O . ALA B 1 218 ? -9.656 -24.125 -20.078 1 98.69 218 ALA B O 1
ATOM 4181 N N . GLU B 1 219 ? -10.648 -22.297 -20.812 1 98.19 219 GLU B N 1
ATOM 4182 C CA . GLU B 1 219 ? -9.453 -21.844 -21.531 1 98.19 219 GLU B CA 1
ATOM 4183 C C . GLU B 1 219 ? -8.305 -21.578 -20.562 1 98.19 219 GLU B C 1
ATOM 4185 O O . GLU B 1 219 ? -7.168 -21.984 -20.812 1 98.19 219 GLU B O 1
ATOM 4190 N N . ALA B 1 220 ? -8.602 -20.875 -19.5 1 97.94 220 ALA B N 1
ATOM 4191 C CA . ALA B 1 220 ? -7.57 -20.531 -18.516 1 97.94 220 ALA B CA 1
ATOM 4192 C C . ALA B 1 220 ? -6.953 -21.781 -17.906 1 97.94 220 ALA B C 1
ATOM 4194 O O . ALA B 1 220 ? -5.73 -21.875 -17.766 1 97.94 220 ALA B O 1
ATOM 4195 N N . VAL B 1 221 ? -7.812 -22.75 -17.562 1 98.56 221 VAL B N 1
ATOM 4196 C CA . VAL B 1 221 ? -7.34 -24 -16.953 1 98.56 221 VAL B CA 1
ATOM 4197 C C . VAL B 1 221 ? -6.469 -24.75 -17.969 1 98.56 221 VAL B C 1
ATOM 4199 O O . VAL B 1 221 ? -5.398 -25.25 -17.609 1 98.56 221 VAL B O 1
ATOM 4202 N N . GLU B 1 222 ? -6.879 -24.797 -19.156 1 98.19 222 GLU B N 1
ATOM 4203 C CA . GLU B 1 222 ? -6.105 -25.469 -20.188 1 98.19 222 GLU B CA 1
ATOM 4204 C C . GLU B 1 222 ? -4.734 -24.828 -20.375 1 98.19 222 GLU B C 1
ATOM 4206 O O . GLU B 1 222 ? -3.719 -25.516 -20.453 1 98.19 222 GLU B O 1
ATOM 4211 N N . ILE B 1 223 ? -4.75 -23.547 -20.453 1 97.38 223 ILE B N 1
ATOM 4212 C CA . ILE B 1 223 ? -3.508 -22.797 -20.641 1 97.38 223 ILE B CA 1
ATOM 4213 C C . ILE B 1 223 ? -2.57 -23.047 -19.469 1 97.38 223 ILE B C 1
ATOM 4215 O O . ILE B 1 223 ? -1.37 -23.266 -19.656 1 97.38 223 ILE B O 1
ATOM 4219 N N . GLU B 1 224 ? -3.084 -23.047 -18.25 1 97.69 224 GLU B N 1
ATOM 4220 C CA . GLU B 1 224 ? -2.285 -23.281 -17.047 1 97.69 224 GLU B CA 1
ATOM 4221 C C . GLU B 1 224 ? -1.694 -24.688 -17.047 1 97.69 224 GLU B C 1
ATOM 4223 O O . GLU B 1 224 ? -0.52 -24.875 -16.719 1 97.69 224 GLU B O 1
ATOM 4228 N N . CYS B 1 225 ? -2.492 -25.641 -17.422 1 97.38 225 CYS B N 1
ATOM 4229 C CA . CYS B 1 225 ? -2.033 -27.016 -17.469 1 97.38 225 CYS B CA 1
ATOM 4230 C C . CYS B 1 225 ? -0.986 -27.219 -18.562 1 97.38 225 CYS B C 1
ATOM 4232 O O . CYS B 1 225 ? -0.004 -27.938 -18.359 1 97.38 225 CYS B O 1
ATOM 4234 N N . GLU B 1 226 ? -1.177 -26.562 -19.656 1 96.38 226 GLU B N 1
ATOM 4235 C CA . GLU B 1 226 ? -0.199 -26.656 -20.734 1 96.38 226 GLU B CA 1
ATOM 4236 C C . GLU B 1 226 ? 1.118 -25.984 -20.344 1 96.38 226 GLU B C 1
ATOM 4238 O O . GLU B 1 226 ? 2.193 -26.469 -20.703 1 96.38 226 GLU B O 1
ATOM 4243 N N . PHE B 1 227 ? 1.019 -24.891 -19.688 1 96.56 227 PHE B N 1
ATOM 4244 C CA . PHE B 1 227 ? 2.191 -24.203 -19.156 1 96.56 227 PHE B CA 1
ATOM 4245 C C . PHE B 1 227 ? 3.031 -25.141 -18.312 1 96.56 227 PHE B C 1
ATOM 4247 O O . PHE B 1 227 ? 4.246 -25.234 -18.484 1 96.56 227 PHE B O 1
ATOM 4254 N N . LEU B 1 228 ? 2.398 -25.859 -17.422 1 95.75 228 LEU B N 1
ATOM 4255 C CA . LEU B 1 228 ? 3.07 -26.812 -16.531 1 95.75 228 LEU B CA 1
ATOM 4256 C C . LEU B 1 228 ? 3.693 -27.953 -17.344 1 95.75 228 LEU B C 1
ATOM 4258 O O . LEU B 1 228 ? 4.871 -28.266 -17.172 1 95.75 228 LEU B O 1
ATOM 4262 N N . ARG B 1 229 ? 2.961 -28.516 -18.266 1 94.81 229 ARG B N 1
ATOM 4263 C CA . ARG B 1 229 ? 3.395 -29.672 -19.047 1 94.81 229 ARG B CA 1
ATOM 4264 C C . ARG B 1 229 ? 4.57 -29.328 -19.953 1 94.81 229 ARG B C 1
ATOM 4266 O O . ARG B 1 229 ? 5.453 -30.156 -20.188 1 94.81 229 ARG B O 1
ATOM 4273 N N . ALA B 1 230 ? 4.535 -28.172 -20.375 1 93.5 230 ALA B N 1
ATOM 4274 C CA . ALA B 1 230 ? 5.535 -27.734 -21.344 1 93.5 230 ALA B CA 1
ATOM 4275 C C . ALA B 1 230 ? 6.93 -27.703 -20.734 1 93.5 230 ALA B C 1
ATOM 4277 O O . ALA B 1 230 ? 7.93 -27.906 -21.422 1 93.5 230 ALA B O 1
ATOM 4278 N N . ARG B 1 231 ? 6.988 -27.531 -19.438 1 93.25 231 ARG B N 1
ATOM 4279 C CA . ARG B 1 231 ? 8.312 -27.266 -18.875 1 93.25 231 ARG B CA 1
ATOM 4280 C C . ARG B 1 231 ? 8.641 -28.219 -17.75 1 93.25 231 ARG B C 1
ATOM 4282 O O . ARG B 1 231 ? 9.789 -28.312 -17.312 1 93.25 231 ARG B O 1
ATOM 4289 N N . ALA B 1 232 ? 7.613 -28.953 -17.281 1 94.19 232 ALA B N 1
ATOM 4290 C CA . ALA B 1 232 ? 7.891 -29.922 -16.219 1 94.19 232 ALA B CA 1
ATOM 4291 C C . ALA B 1 232 ? 8.875 -30.984 -16.703 1 94.19 232 ALA B C 1
ATOM 4293 O O . ALA B 1 232 ? 8.758 -31.484 -17.828 1 94.19 232 ALA B O 1
ATOM 4294 N N . PRO B 1 233 ? 9.836 -31.266 -15.82 1 92.31 233 PRO B N 1
ATOM 4295 C CA . PRO B 1 233 ? 10.766 -32.344 -16.219 1 92.31 233 PRO B CA 1
ATOM 4296 C C . PRO B 1 233 ? 10.094 -33.688 -16.344 1 92.31 233 PRO B C 1
ATOM 4298 O O . PRO B 1 233 ? 9.273 -34.062 -15.5 1 92.31 233 PRO B O 1
ATOM 4301 N N . ARG B 1 234 ? 10.336 -34.469 -17.406 1 82.12 234 ARG B N 1
ATOM 4302 C CA . ARG B 1 234 ? 9.688 -35.75 -17.734 1 82.12 234 ARG B CA 1
ATOM 4303 C C . ARG B 1 234 ? 10.031 -36.812 -16.719 1 82.12 234 ARG B C 1
ATOM 4305 O O . ARG B 1 234 ? 9.18 -37.625 -16.344 1 82.12 234 ARG B O 1
ATOM 4312 N N . ASP B 1 235 ? 11.227 -36.875 -16.219 1 80.69 235 ASP B N 1
ATOM 4313 C CA . ASP B 1 235 ? 11.664 -37.969 -15.367 1 80.69 235 ASP B CA 1
ATOM 4314 C C . ASP B 1 235 ? 11.867 -37.5 -13.922 1 80.69 235 ASP B C 1
ATOM 4316 O O . ASP B 1 235 ? 12.625 -38.125 -13.172 1 80.69 235 ASP B O 1
ATOM 4320 N N . SER B 1 236 ? 11.031 -36.5 -13.625 1 81.31 236 SER B N 1
ATOM 4321 C CA . SER B 1 236 ? 11.258 -36.031 -12.266 1 81.31 236 SER B CA 1
ATOM 4322 C C . SER B 1 236 ? 10.438 -36.812 -11.25 1 81.31 236 SER B C 1
ATOM 4324 O O . SER B 1 236 ? 9.266 -37.094 -11.484 1 81.31 236 SER B O 1
ATOM 4326 N N . LEU B 1 237 ? 11.102 -37.188 -10.18 1 81.56 237 LEU B N 1
ATOM 4327 C CA . LEU B 1 237 ? 10.422 -37.844 -9.062 1 81.56 237 LEU B CA 1
ATOM 4328 C C . LEU B 1 237 ? 9.898 -36.812 -8.07 1 81.56 237 LEU B C 1
ATOM 4330 O O . LEU B 1 237 ? 9.219 -37.156 -7.109 1 81.56 237 LEU B O 1
ATOM 4334 N N . LEU B 1 238 ? 10.133 -35.625 -8.344 1 88 238 LEU B N 1
ATOM 4335 C CA . LEU B 1 238 ? 9.75 -34.562 -7.422 1 88 238 LEU B CA 1
ATOM 4336 C C . LEU B 1 238 ? 8.281 -34.156 -7.621 1 88 238 LEU B C 1
ATOM 4338 O O . LEU B 1 238 ? 7.586 -33.844 -6.656 1 88 238 LEU B O 1
ATOM 4342 N N . LEU B 1 239 ? 7.785 -34.281 -8.844 1 92.75 239 LEU B N 1
ATOM 4343 C CA . LEU B 1 239 ? 6.488 -33.719 -9.188 1 92.75 239 LEU B CA 1
ATOM 4344 C C . LEU B 1 239 ? 5.465 -34.812 -9.477 1 92.75 239 LEU B C 1
ATOM 4346 O O . LEU B 1 239 ? 5.82 -35.875 -9.984 1 92.75 239 LEU B O 1
ATOM 4350 N N . ASP B 1 240 ? 4.309 -34.594 -9.133 1 93.75 240 ASP B N 1
ATOM 4351 C CA . ASP B 1 240 ? 3.15 -35.375 -9.547 1 93.75 240 ASP B CA 1
ATOM 4352 C C . ASP B 1 240 ? 2.217 -34.531 -10.43 1 93.75 240 ASP B C 1
ATOM 4354 O O . ASP B 1 240 ? 1.293 -33.906 -9.93 1 93.75 240 ASP B O 1
ATOM 4358 N N . LEU B 1 241 ? 2.461 -34.594 -11.758 1 95.06 241 LEU B N 1
ATOM 4359 C CA . LEU B 1 241 ? 1.77 -33.719 -12.695 1 95.06 241 LEU B CA 1
ATOM 4360 C C . LEU B 1 241 ? 0.266 -33.969 -12.672 1 95.06 241 LEU B C 1
ATOM 4362 O O . LEU B 1 241 ? -0.524 -33.031 -12.602 1 95.06 241 LEU B O 1
ATOM 4366 N N . PRO B 1 242 ? -0.155 -35.25 -12.695 1 95.12 242 PRO B N 1
ATOM 4367 C CA . PRO B 1 242 ? -1.599 -35.5 -12.625 1 95.12 242 PRO B CA 1
ATOM 4368 C C . PRO B 1 242 ? -2.242 -34.875 -11.383 1 95.12 242 PRO B C 1
ATOM 4370 O O . PRO B 1 242 ? -3.33 -34.312 -11.469 1 95.12 242 PRO B O 1
ATOM 4373 N N . ALA B 1 243 ? -1.611 -34.938 -10.289 1 95.19 243 ALA B N 1
ATOM 4374 C CA . ALA B 1 243 ? -2.148 -34.375 -9.055 1 95.19 243 ALA B CA 1
ATOM 4375 C C . ALA B 1 243 ? -2.244 -32.844 -9.148 1 95.19 243 ALA B C 1
ATOM 4377 O O . ALA B 1 243 ? -3.219 -32.25 -8.688 1 95.19 243 ALA B O 1
ATOM 4378 N N . ILE B 1 244 ? -1.242 -32.219 -9.695 1 96.56 244 ILE B N 1
ATOM 4379 C CA . ILE B 1 244 ? -1.221 -30.781 -9.828 1 96.56 244 ILE B CA 1
ATOM 4380 C C . ILE B 1 244 ? -2.338 -30.328 -10.766 1 96.56 244 ILE B C 1
ATOM 4382 O O . ILE B 1 244 ? -3.059 -29.375 -10.477 1 96.56 244 ILE B O 1
ATOM 4386 N N . ILE B 1 245 ? -2.494 -31.062 -11.883 1 97.19 245 ILE B N 1
ATOM 4387 C CA . ILE B 1 245 ? -3.527 -30.719 -12.859 1 97.19 245 ILE B CA 1
ATOM 4388 C C . ILE B 1 245 ? -4.906 -30.875 -12.219 1 97.19 245 ILE B C 1
ATOM 4390 O O . ILE B 1 245 ? -5.773 -30.016 -12.398 1 97.19 245 ILE B O 1
ATOM 4394 N N . SER B 1 246 ? -5.055 -31.922 -11.492 1 97.44 246 SER B N 1
ATOM 4395 C CA . SER B 1 246 ? -6.309 -32.125 -10.766 1 97.44 246 SER B CA 1
ATOM 4396 C C . SER B 1 246 ? -6.57 -30.969 -9.805 1 97.44 246 SER B C 1
ATOM 4398 O O . SER B 1 246 ? -7.703 -30.484 -9.688 1 97.44 246 SER B O 1
ATOM 4400 N N . TYR B 1 247 ? -5.582 -30.547 -9.125 1 96.75 247 TYR B N 1
ATOM 4401 C CA . TYR B 1 247 ? -5.691 -29.438 -8.195 1 96.75 247 TYR B CA 1
ATOM 4402 C C . TYR B 1 247 ? -6.113 -28.156 -8.914 1 96.75 247 TYR B C 1
ATOM 4404 O O . TYR B 1 247 ? -6.953 -27.406 -8.422 1 96.75 247 TYR B O 1
ATOM 4412 N N . VAL B 1 248 ? -5.555 -27.875 -10.062 1 97.81 248 VAL B N 1
ATOM 4413 C CA . VAL B 1 248 ? -5.91 -26.703 -10.844 1 97.81 248 VAL B CA 1
ATOM 4414 C C . VAL B 1 248 ? -7.391 -26.75 -11.211 1 97.81 248 VAL B C 1
ATOM 4416 O O . VAL B 1 248 ? -8.109 -25.75 -11.07 1 97.81 248 VAL B O 1
ATOM 4419 N N . ARG B 1 249 ? -7.867 -27.891 -11.625 1 98.19 249 ARG B N 1
ATOM 4420 C CA . ARG B 1 249 ? -9.266 -28.078 -12 1 98.19 249 ARG B CA 1
ATOM 4421 C C . ARG B 1 249 ? -10.18 -27.922 -10.789 1 98.19 249 ARG B C 1
ATOM 4423 O O . ARG B 1 249 ? -11.242 -27.297 -10.883 1 98.19 249 ARG B O 1
ATOM 4430 N N . TYR B 1 250 ? -9.766 -28.438 -9.727 1 96.94 250 TYR B N 1
ATOM 4431 C CA . TYR B 1 250 ? -10.508 -28.297 -8.477 1 96.94 250 TYR B CA 1
ATOM 4432 C C . TYR B 1 250 ? -10.625 -26.828 -8.086 1 96.94 250 TYR B C 1
ATOM 4434 O O . TYR B 1 250 ? -11.711 -26.359 -7.727 1 96.94 250 TYR B O 1
ATOM 4442 N N . SER B 1 251 ? -9.531 -26.172 -8.125 1 96.25 251 SER B N 1
ATOM 4443 C CA . SER B 1 2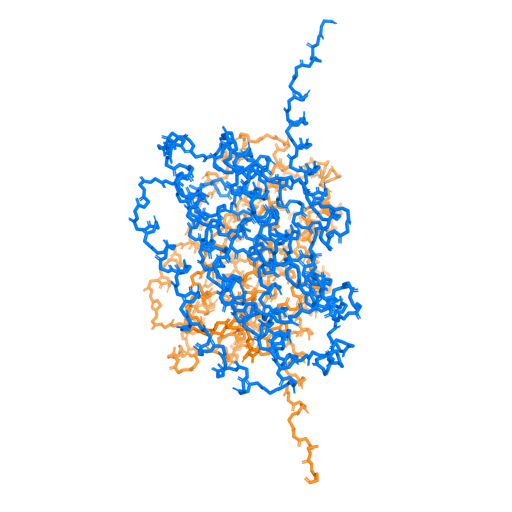51 ? -9.508 -24.75 -7.777 1 96.25 251 SER B CA 1
ATOM 4444 C C . SER B 1 251 ? -10.445 -23.953 -8.672 1 96.25 251 SER B C 1
ATOM 4446 O O . SER B 1 251 ? -11.133 -23.047 -8.203 1 96.25 251 SER B O 1
ATOM 4448 N N . ALA B 1 252 ? -10.477 -24.297 -9.93 1 98 252 ALA B N 1
ATOM 4449 C CA . ALA B 1 252 ? -11.359 -23.609 -10.867 1 98 252 ALA B CA 1
ATOM 4450 C C . ALA B 1 252 ? -12.828 -23.797 -10.484 1 98 252 ALA B C 1
ATOM 4452 O O . ALA B 1 252 ? -13.602 -22.828 -10.484 1 98 252 ALA B O 1
ATOM 4453 N N . ASP B 1 253 ? -13.164 -25 -10.156 1 97.62 253 ASP B N 1
ATOM 4454 C CA . ASP B 1 253 ? -14.547 -25.281 -9.781 1 97.62 253 ASP B CA 1
ATOM 4455 C C . ASP B 1 253 ? -14.922 -24.547 -8.5 1 97.62 253 ASP B C 1
ATOM 4457 O O . ASP B 1 253 ? -16.047 -24.062 -8.359 1 97.62 253 ASP B O 1
ATOM 4461 N N . ARG B 1 254 ? -14.039 -24.438 -7.613 1 95.31 254 ARG B N 1
ATOM 4462 C CA . ARG B 1 254 ? -14.297 -23.688 -6.391 1 95.31 254 ARG B CA 1
ATOM 4463 C C . ARG B 1 254 ? -14.539 -22.203 -6.695 1 95.31 254 ARG B C 1
ATOM 4465 O O . ARG B 1 254 ? -15.422 -21.578 -6.102 1 95.31 254 ARG B O 1
ATOM 4472 N N . LEU B 1 255 ? -13.82 -21.656 -7.559 1 97.19 255 LEU B N 1
ATOM 4473 C CA . LEU B 1 255 ? -13.992 -20.266 -7.934 1 97.19 255 LEU B CA 1
ATOM 4474 C C . LEU B 1 255 ? -15.312 -20.062 -8.672 1 97.19 255 LEU B C 1
ATOM 4476 O O . LEU B 1 255 ? -15.992 -19.047 -8.461 1 97.19 255 LEU B O 1
ATOM 4480 N N . LEU B 1 256 ? -15.617 -21.016 -9.57 1 97.81 256 LEU B N 1
ATOM 4481 C CA . LEU B 1 256 ? -16.922 -20.969 -10.227 1 97.81 256 LEU B CA 1
ATOM 4482 C C . LEU B 1 256 ? -18.047 -20.938 -9.203 1 97.81 256 LEU B C 1
ATOM 4484 O O . LEU B 1 256 ? -18.953 -20.094 -9.297 1 97.81 256 LEU B O 1
ATOM 4488 N N . GLN B 1 257 ? -17.953 -21.75 -8.219 1 96.56 257 GLN B N 1
ATOM 4489 C CA . GLN B 1 257 ? -18.953 -21.766 -7.152 1 96.56 257 GLN B CA 1
ATOM 4490 C C . GLN B 1 257 ? -18.984 -20.438 -6.402 1 96.56 257 GLN B C 1
ATOM 4492 O O . GLN B 1 257 ? -20.062 -19.938 -6.055 1 96.56 257 GLN B O 1
ATOM 4497 N N . ALA B 1 258 ? -17.891 -19.875 -6.164 1 95.25 258 ALA B N 1
ATOM 4498 C CA . ALA B 1 258 ? -17.781 -18.625 -5.414 1 95.25 258 ALA B CA 1
ATOM 4499 C C . ALA B 1 258 ? -18.516 -17.5 -6.129 1 95.25 258 ALA B C 1
ATOM 4501 O O . ALA B 1 258 ? -18.953 -16.531 -5.488 1 95.25 258 ALA B O 1
ATOM 4502 N N . ILE B 1 259 ? -18.656 -17.609 -7.422 1 97 259 ILE B N 1
ATOM 4503 C CA . ILE B 1 259 ? -19.312 -16.516 -8.141 1 97 259 ILE B CA 1
ATOM 4504 C C . ILE B 1 259 ? -20.703 -16.984 -8.602 1 97 259 ILE B C 1
ATOM 4506 O O . ILE B 1 259 ? -21.312 -16.344 -9.469 1 97 259 ILE B O 1
ATOM 4510 N N . GLY B 1 260 ? -21.141 -18.141 -8.117 1 96.06 260 GLY B N 1
ATOM 4511 C CA . GLY B 1 260 ? -22.5 -18.609 -8.328 1 96.06 260 GLY B CA 1
ATOM 4512 C C . GLY B 1 260 ? -22.672 -19.375 -9.625 1 96.06 260 GLY B C 1
ATOM 4513 O O . GLY B 1 260 ? -23.797 -19.516 -10.125 1 96.06 260 GLY B O 1
ATOM 4514 N N . ALA B 1 261 ? -21.641 -19.766 -10.289 1 97.69 261 ALA B N 1
ATOM 4515 C CA . ALA B 1 261 ? -21.719 -20.562 -11.516 1 97.69 261 ALA B CA 1
ATOM 4516 C C . ALA B 1 261 ? -21.594 -22.047 -11.211 1 97.69 261 ALA B C 1
ATOM 4518 O O . ALA B 1 261 ? -21.078 -22.438 -10.164 1 97.69 261 ALA B O 1
ATOM 4519 N N . SER B 1 262 ? -22.062 -22.891 -12.117 1 98.06 262 SER B N 1
ATOM 4520 C CA . SER B 1 262 ? -21.984 -24.328 -11.961 1 98.06 262 SER B CA 1
ATOM 4521 C C . SER B 1 262 ? -20.562 -24.844 -12.188 1 98.06 262 SER B C 1
ATOM 4523 O O . SER B 1 262 ? -19.812 -24.25 -12.961 1 98.06 262 SER B O 1
ATOM 4525 N N . PRO B 1 263 ? -20.234 -25.922 -11.492 1 97.81 263 PRO B N 1
ATOM 4526 C CA . PRO B 1 263 ? -18.906 -26.5 -11.727 1 97.81 263 PRO B CA 1
ATOM 4527 C C . PRO B 1 263 ? -18.734 -27 -13.164 1 97.81 263 PRO B C 1
ATOM 4529 O O . PRO B 1 263 ? -19.703 -27.328 -13.836 1 97.81 263 PRO B O 1
ATOM 4532 N N . LEU B 1 264 ? -17.469 -27.078 -13.562 1 98.25 264 LEU B N 1
ATOM 4533 C CA . LEU B 1 264 ? -17.172 -27.453 -14.938 1 98.25 264 LEU B CA 1
ATOM 4534 C C . LEU B 1 264 ? -16.344 -28.734 -14.984 1 98.25 264 LEU B C 1
ATOM 4536 O O . LEU B 1 264 ? -16.547 -29.562 -15.875 1 98.25 264 LEU B O 1
ATOM 4540 N N . PHE B 1 265 ? -15.477 -28.984 -14.055 1 98.19 265 PHE B N 1
ATOM 4541 C CA . PHE B 1 265 ? -14.445 -30.016 -14.219 1 98.19 265 PHE B CA 1
ATOM 4542 C C . PHE B 1 265 ? -14.758 -31.234 -13.359 1 98.19 265 PHE B C 1
ATOM 4544 O O . PHE B 1 265 ? -14.398 -32.344 -13.719 1 98.19 265 PHE B O 1
ATOM 4551 N N . GLY B 1 266 ? -15.258 -31.078 -12.227 1 97 266 GLY B N 1
ATOM 4552 C CA . GLY B 1 266 ? -15.617 -32.188 -11.352 1 97 266 GLY B CA 1
ATOM 4553 C C . GLY B 1 266 ? -14.422 -32.875 -10.719 1 97 266 GLY B C 1
ATOM 4554 O O . GLY B 1 266 ? -14.469 -34.062 -10.398 1 97 266 GLY B O 1
ATOM 4555 N N . ALA B 1 267 ? -13.352 -32.188 -10.641 1 95.75 267 ALA B N 1
ATOM 4556 C CA . ALA B 1 267 ? -12.156 -32.75 -10 1 95.75 267 ALA B CA 1
ATOM 4557 C C . ALA B 1 267 ? -12.336 -32.844 -8.492 1 95.75 267 ALA B C 1
ATOM 4559 O O . ALA B 1 267 ? -12.914 -31.938 -7.871 1 95.75 267 ALA B O 1
ATOM 4560 N N . PRO B 1 268 ? -11.82 -33.938 -7.867 1 94.38 268 PRO B N 1
ATOM 4561 C CA . PRO B 1 268 ? -11.938 -34.062 -6.414 1 94.38 268 PRO B CA 1
ATOM 4562 C C . PRO B 1 268 ? -11.008 -33.125 -5.66 1 94.38 268 PRO B C 1
ATOM 4564 O O . PRO B 1 268 ? -10.039 -32.625 -6.227 1 94.38 268 PRO B O 1
ATOM 4567 N N . ALA B 1 269 ? -11.336 -32.938 -4.348 1 92.88 269 ALA B N 1
ATOM 4568 C CA . ALA B 1 269 ? -10.406 -32.219 -3.471 1 92.88 269 ALA B CA 1
ATOM 4569 C C . ALA B 1 269 ? -9.062 -32.938 -3.4 1 92.88 269 ALA B C 1
ATOM 4571 O O . ALA B 1 269 ? -8.992 -34.156 -3.49 1 92.88 269 ALA B O 1
ATOM 4572 N N . PRO B 1 270 ? -8.039 -32.125 -3.273 1 93.56 270 PRO B N 1
ATOM 4573 C CA . PRO B 1 270 ? -6.723 -32.75 -3.162 1 93.56 270 PRO B CA 1
ATOM 4574 C C . PRO B 1 270 ? -6.648 -33.75 -2.012 1 93.56 270 PRO B C 1
ATOM 4576 O O . PRO B 1 270 ? -7.227 -33.531 -0.948 1 93.56 270 PRO B O 1
ATOM 4579 N N . ALA B 1 271 ? -5.859 -34.781 -2.289 1 91.06 271 ALA B N 1
ATOM 4580 C CA . ALA B 1 271 ? -5.648 -35.812 -1.266 1 91.06 271 ALA B CA 1
ATOM 4581 C C . ALA B 1 271 ? -4.844 -35.25 -0.095 1 91.06 271 ALA B C 1
ATOM 4583 O O . ALA B 1 271 ? -4.234 -34.188 -0.204 1 91.06 271 ALA B O 1
ATOM 4584 N N . ALA B 1 272 ? -4.859 -35.969 0.971 1 89.31 272 ALA B N 1
ATOM 4585 C CA . ALA B 1 272 ? -4.211 -35.531 2.201 1 89.31 272 ALA B CA 1
ATOM 4586 C C . ALA B 1 272 ? -2.703 -35.406 2.01 1 89.31 272 ALA B C 1
ATOM 4588 O O . ALA B 1 272 ? -2.055 -34.562 2.668 1 89.31 272 ALA B O 1
ATOM 4589 N N . ASP B 1 273 ? -2.176 -36.125 1.123 1 90.88 273 ASP B N 1
ATOM 4590 C CA . ASP B 1 273 ? -0.728 -36.125 0.944 1 90.88 273 ASP B CA 1
ATOM 4591 C C . ASP B 1 273 ? -0.31 -35.062 -0.086 1 90.88 273 ASP B C 1
ATOM 4593 O O . ASP B 1 273 ? 0.879 -34.906 -0.36 1 90.88 273 ASP B O 1
ATOM 4597 N N . PHE B 1 274 ? -1.329 -34.375 -0.65 1 93.25 274 PHE B N 1
ATOM 4598 C CA . PHE B 1 274 ? -0.991 -33.25 -1.501 1 93.25 274 PHE B CA 1
ATOM 4599 C C . PHE B 1 274 ? -0.271 -32.156 -0.702 1 93.25 274 PHE B C 1
ATOM 4601 O O . PHE B 1 274 ? -0.702 -31.812 0.395 1 93.25 274 PHE B O 1
ATOM 4608 N N . PRO B 1 275 ? 0.825 -31.688 -1.181 1 91.56 275 PRO B N 1
ATOM 4609 C CA . PRO B 1 275 ? 1.681 -30.844 -0.339 1 91.56 275 PRO B CA 1
ATOM 4610 C C . PRO B 1 275 ? 0.997 -29.547 0.087 1 91.56 275 PRO B C 1
ATOM 4612 O O . PRO B 1 275 ? 1.435 -28.891 1.042 1 91.56 275 PRO B O 1
ATOM 4615 N N . MET B 1 276 ? -0.011 -29.141 -0.549 1 89 276 MET B N 1
ATOM 4616 C CA . MET B 1 276 ? -0.727 -27.922 -0.174 1 89 276 MET B CA 1
ATOM 4617 C C . MET B 1 276 ? -2.068 -28.25 0.47 1 89 276 MET B C 1
ATOM 4619 O O . MET B 1 276 ? -2.957 -27.406 0.542 1 89 276 MET B O 1
ATOM 4623 N N . ALA B 1 277 ? -2.264 -29.375 0.896 1 81.5 277 ALA B N 1
ATOM 4624 C CA . ALA B 1 277 ? -3.561 -29.859 1.36 1 81.5 277 ALA B CA 1
ATOM 4625 C C . ALA B 1 277 ? -4.09 -29.016 2.508 1 81.5 277 ALA B C 1
ATOM 4627 O O . ALA B 1 277 ? -5.273 -28.672 2.543 1 81.5 277 ALA B O 1
ATOM 4628 N N . LEU B 1 278 ? -3.262 -28.609 3.404 1 72.06 278 LEU B N 1
ATOM 4629 C CA . LEU B 1 278 ? -3.691 -27.828 4.566 1 72.06 278 LEU B CA 1
ATOM 4630 C C . LEU B 1 278 ? -4.133 -26.438 4.152 1 72.06 278 LEU B C 1
ATOM 4632 O O . LEU B 1 278 ? -5.137 -25.922 4.652 1 72.06 278 LEU B O 1
ATOM 4636 N N . MET B 1 279 ? -3.455 -25.906 3.283 1 79.06 279 MET B N 1
ATOM 4637 C CA . MET B 1 279 ? -3.797 -24.562 2.791 1 79.06 279 MET B CA 1
ATOM 4638 C C . MET B 1 279 ? -5.121 -24.594 2.031 1 79.06 279 MET B C 1
ATOM 4640 O O . MET B 1 279 ? -5.934 -23.672 2.17 1 79.06 279 MET B O 1
ATOM 4644 N N . VAL B 1 280 ? -5.254 -25.656 1.324 1 77.31 280 VAL B N 1
ATOM 4645 C CA . VAL B 1 280 ? -6.484 -25.812 0.557 1 77.31 280 VAL B CA 1
ATOM 4646 C C . VAL B 1 280 ? -7.676 -25.938 1.506 1 77.31 280 VAL B C 1
ATOM 4648 O O . VAL B 1 280 ? -8.719 -25.312 1.286 1 77.31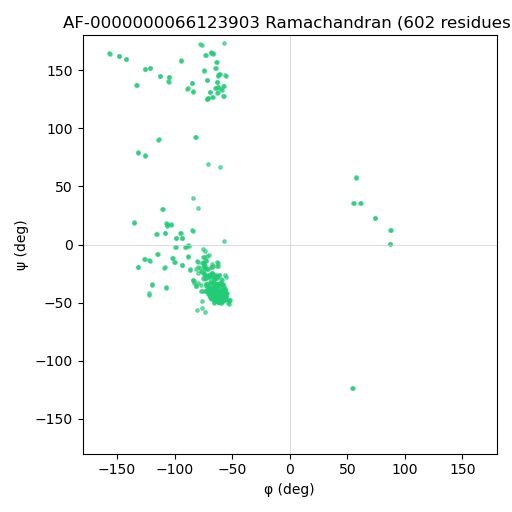 280 VAL B O 1
ATOM 4651 N N . ALA B 1 281 ? -7.484 -26.562 2.518 1 67.44 281 ALA B N 1
ATOM 4652 C CA . ALA B 1 281 ? -8.539 -26.734 3.514 1 67.44 281 ALA B CA 1
ATOM 4653 C C . ALA B 1 281 ? -8.867 -25.422 4.211 1 67.44 281 ALA B C 1
ATOM 4655 O O . ALA B 1 281 ? -10.039 -25.125 4.457 1 67.44 281 ALA B O 1
ATOM 4656 N N . GLU B 1 282 ? -7.914 -24.688 4.473 1 68.44 282 GLU B N 1
ATOM 4657 C CA . GLU B 1 282 ? -8.094 -23.406 5.148 1 68.44 282 GLU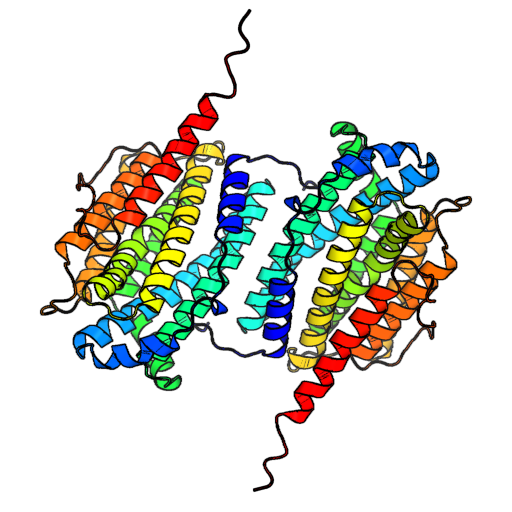 B CA 1
ATOM 4658 C C . GLU B 1 282 ? -8.836 -22.406 4.254 1 68.44 282 GLU B C 1
ATOM 4660 O O . GLU B 1 282 ? -9.703 -21.672 4.723 1 68.44 282 GLU B O 1
ATOM 4665 N N . LYS B 1 283 ? -8.508 -22.359 3.062 1 66.31 283 LYS B N 1
ATOM 4666 C CA . LYS B 1 283 ? -9.148 -21.484 2.088 1 66.31 283 LYS B CA 1
ATOM 4667 C C . LYS B 1 283 ? -10.641 -21.766 1.99 1 66.31 283 LYS B C 1
ATOM 4669 O O . LYS B 1 283 ? -11.445 -20.844 1.833 1 66.31 283 LYS B O 1
ATOM 4674 N N . HIS B 1 284 ? -10.961 -22.938 2.141 1 59.69 284 HIS B N 1
ATOM 4675 C CA . HIS B 1 284 ? -12.359 -23.359 2.051 1 59.69 284 HIS B CA 1
ATOM 4676 C C . HIS B 1 284 ? -13.156 -22.859 3.248 1 59.69 284 HIS B C 1
ATOM 4678 O O . HIS B 1 284 ? -14.305 -22.422 3.096 1 59.69 284 HIS B O 1
ATOM 4684 N N . THR B 1 285 ? -12.531 -22.812 4.332 1 51.09 285 THR B N 1
ATOM 4685 C CA . THR B 1 285 ? -13.227 -22.406 5.543 1 51.09 285 THR B CA 1
ATOM 4686 C C . THR B 1 285 ? -13.422 -20.891 5.566 1 51.09 285 THR B C 1
ATOM 4688 O O . THR B 1 285 ? -14.484 -20.406 5.949 1 51.09 285 THR B O 1
ATOM 4691 N N . ASN B 1 286 ? -12.438 -20.188 5.148 1 51.78 286 ASN B N 1
ATOM 4692 C CA . ASN B 1 286 ? -12.5 -18.734 5.227 1 51.78 286 ASN B CA 1
ATOM 4693 C C . ASN B 1 286 ? -13.5 -18.156 4.227 1 51.78 286 ASN B C 1
ATOM 4695 O O . ASN B 1 286 ? -14.227 -17.203 4.543 1 51.78 286 ASN B O 1
ATOM 4699 N N . PHE B 1 287 ? -13.555 -18.672 3.076 1 48.56 287 PHE B N 1
ATOM 4700 C CA . PHE B 1 287 ? -14.484 -18.188 2.059 1 48.56 287 PHE B CA 1
ATOM 4701 C C . PHE B 1 287 ? -15.922 -18.453 2.465 1 48.56 287 PHE B C 1
ATOM 4703 O O . PHE B 1 287 ? -16.781 -17.578 2.365 1 48.56 287 PHE B O 1
ATOM 4710 N N . PHE B 1 288 ? -16.234 -19.688 2.982 1 44.31 288 PHE B N 1
ATOM 4711 C CA . PHE B 1 288 ? -17.609 -20.109 3.26 1 44.31 288 PHE B CA 1
ATOM 4712 C C . PHE B 1 288 ? -18.062 -19.594 4.613 1 44.31 288 PHE B C 1
ATOM 4714 O O . PHE B 1 288 ? -19.25 -19.297 4.797 1 44.31 288 PHE B O 1
ATOM 4721 N N . GLU B 1 289 ? -17.312 -19.469 5.445 1 44.75 289 GLU B N 1
ATOM 4722 C CA . GLU B 1 289 ? -17.734 -18.969 6.746 1 44.75 289 GLU B CA 1
ATOM 4723 C C . GLU B 1 289 ? -18.094 -17.484 6.664 1 44.75 289 GLU B C 1
ATOM 4725 O O . GLU B 1 289 ? -19 -17.016 7.367 1 44.75 289 GLU B O 1
ATOM 4730 N N . ARG B 1 290 ? -17.594 -16.812 5.832 1 47.62 290 ARG B N 1
ATOM 4731 C CA . ARG B 1 290 ? -17.969 -15.414 5.676 1 47.62 290 ARG B CA 1
ATOM 4732 C C . ARG B 1 290 ? -19.391 -15.289 5.141 1 47.62 290 ARG B C 1
ATOM 4734 O O . ARG B 1 290 ? -20.109 -14.352 5.492 1 47.62 290 ARG B O 1
ATOM 4741 N N . ARG B 1 291 ? -19.875 -16.219 4.391 1 44.62 291 ARG B N 1
ATOM 4742 C CA . ARG B 1 291 ? -21.25 -16.25 3.896 1 44.62 291 ARG B CA 1
ATOM 4743 C C . ARG B 1 291 ? -22.234 -16.438 5.039 1 44.62 291 ARG B C 1
ATOM 4745 O O . ARG B 1 291 ? -23.312 -15.836 5.039 1 44.62 291 ARG B O 1
ATOM 4752 N N . SER B 1 292 ? -21.891 -17.234 5.926 1 40.06 292 SER B N 1
ATOM 4753 C CA . SER B 1 292 ? -22.828 -17.531 7.008 1 40.06 292 SER B CA 1
ATOM 4754 C C . SER B 1 292 ? -23 -16.344 7.945 1 40.06 292 SER B C 1
ATOM 4756 O O . SER B 1 292 ? -24.094 -16.094 8.445 1 40.06 292 SER B O 1
ATOM 4758 N N . THR B 1 293 ? -21.969 -15.625 8.227 1 39.5 293 THR B N 1
ATOM 4759 C CA . THR B 1 293 ? -22.109 -14.555 9.203 1 39.5 293 THR B CA 1
ATOM 4760 C C . THR B 1 293 ? -22.844 -13.359 8.586 1 39.5 293 THR B C 1
ATOM 4762 O O . THR B 1 293 ? -23.469 -12.578 9.305 1 39.5 293 THR B O 1
ATOM 4765 N N . ASN B 1 294 ? -22.781 -13.109 7.355 1 40.28 294 ASN B N 1
ATOM 4766 C CA . ASN B 1 294 ? -23.578 -12.031 6.773 1 40.28 294 ASN B CA 1
ATOM 4767 C C . ASN B 1 294 ? -25.062 -12.344 6.812 1 40.28 294 ASN B C 1
ATOM 4769 O O . ASN B 1 294 ? -25.906 -11.438 6.758 1 40.28 294 ASN B O 1
ATOM 4773 N N . TYR B 1 295 ? -25.484 -13.586 6.82 1 36.12 295 TYR B N 1
ATOM 4774 C CA . TYR B 1 295 ? -26.906 -13.922 6.871 1 36.12 295 TYR B CA 1
ATOM 4775 C C . TYR B 1 295 ? -27.453 -13.75 8.281 1 36.12 295 TYR B C 1
ATOM 4777 O O . TYR B 1 295 ? -28.656 -13.539 8.461 1 36.12 295 TYR B O 1
ATOM 4785 N N . THR B 1 296 ? -26.672 -14.023 9.328 1 34.12 296 THR B N 1
ATOM 4786 C CA . THR B 1 296 ? -27.297 -14.086 10.648 1 34.12 296 THR B CA 1
ATOM 4787 C C . THR B 1 296 ? -27.516 -12.68 11.211 1 34.12 296 THR B C 1
ATOM 4789 O O . THR B 1 296 ? -28.219 -12.508 12.203 1 34.12 296 THR B O 1
ATOM 4792 N N . GLY B 1 297 ? -26.859 -11.594 10.766 1 31.47 297 GLY B N 1
ATOM 4793 C CA . GLY B 1 297 ? -27.016 -10.375 11.555 1 31.47 297 GLY B CA 1
ATOM 4794 C C . GLY B 1 297 ? -28.312 -9.648 11.281 1 31.47 297 GLY B C 1
ATOM 4795 O O . GLY B 1 297 ? -28.562 -8.586 11.852 1 31.47 297 GLY B O 1
ATOM 4796 N N . THR B 1 298 ? -28.984 -9.781 10.133 1 31.98 298 THR B N 1
ATOM 4797 C CA . THR B 1 298 ? -30.125 -8.883 10 1 31.98 298 THR B CA 1
ATOM 4798 C C . THR B 1 298 ? -31.281 -9.328 10.891 1 31.98 298 THR B C 1
ATOM 4800 O O . THR B 1 298 ? -32.031 -8.5 11.406 1 31.98 298 THR B O 1
ATOM 4803 N N . VAL B 1 299 ? -31.828 -10.578 10.766 1 29.8 299 VAL B N 1
ATOM 4804 C CA . VAL B 1 299 ? -33.25 -10.758 10.891 1 29.8 299 VAL B CA 1
ATOM 4805 C C . VAL B 1 299 ? -33.656 -10.68 12.359 1 29.8 299 VAL B C 1
ATOM 4807 O O . VAL B 1 299 ? -34.75 -10.156 12.688 1 29.8 299 VAL B O 1
ATOM 4810 N N . VAL B 1 300 ? -33.094 -11.453 13.289 1 29.08 300 VAL B N 1
ATOM 4811 C CA . VAL B 1 300 ? -34.156 -12.023 14.141 1 29.08 300 VAL B CA 1
ATOM 4812 C C . VAL B 1 300 ? -34.594 -10.984 15.164 1 29.08 300 VAL B C 1
ATOM 4814 O O . VAL B 1 300 ? -33.938 -10.781 16.188 1 29.08 300 VAL B O 1
ATOM 4817 N N . ASN B 1 301 ? -34.562 -9.68 14.875 1 22.69 301 ASN B N 1
ATOM 4818 C CA . ASN B 1 301 ? -35.344 -8.906 15.844 1 22.69 301 ASN B CA 1
ATOM 4819 C C . ASN B 1 301 ? -36.844 -9.133 15.688 1 22.69 301 ASN B C 1
ATOM 4821 O O . ASN B 1 301 ? -37.438 -8.648 14.727 1 22.69 301 ASN B O 1
ATOM 4825 N N . ASP B 1 302 ? -37.406 -10.273 15.992 1 23.55 302 ASP B N 1
ATOM 4826 C CA . ASP B 1 302 ? -38.812 -10.539 16.25 1 23.55 302 ASP B CA 1
ATOM 4827 C C . ASP B 1 302 ? -39.344 -9.664 17.391 1 23.55 302 ASP B C 1
ATOM 4829 O O . ASP B 1 302 ? -40.531 -9.742 17.734 1 23.55 302 ASP B O 1
ATOM 4833 N N . LEU B 1 303 ? -38.844 -8.711 18.141 1 20.25 303 LEU B N 1
ATOM 4834 C CA . LEU B 1 303 ? -39.938 -7.961 18.75 1 20.25 303 LEU B CA 1
ATOM 4835 C C . LEU B 1 303 ? -40.562 -6.992 17.75 1 20.25 303 LEU B C 1
ATOM 4837 O O . LEU B 1 303 ? -39.875 -6.484 16.859 1 20.25 303 LEU B O 1
#

Nearest PDB structures (foldseek):
  3olj-assembly1_D  TM=9.213E-01  e=1.138E-12  Homo sapiens
  3vpo-assembly1_B  TM=9.206E-01  e=2.244E-12  Homo sapiens
  3vpm-assembly1_B  TM=9.231E-01  e=8.021E-12  Homo sapiens
  2vux-assembly1_A  TM=9.292E-01  e=1.582E-11  Homo sapiens
  3hf1-assembly1_A  TM=9.269E-01  e=2.222E-11  Homo sapiens

Secondary structure (DSSP, 8-state):
--SS-----HHHHHHHHHHHHT---GGGS--GGGGGGGGGS-HHHHHHHHHHHHHHHHHHHHHHHHHHHHHTT---HHHHHHHHHHHHHHHHHHHHHHHHHHHHTTT-HHHHHHHHHHHTT-HHHHHHHHHHHHHHHH--SHHHHHHHHHHHHHTTTHHHHHHHHGGGGGT--HHHHHHHHHHHHHHHHHHHHHHHHHHHS-TT-----HHHHHHHHHHHHHHHHHHHHHHS-TT-SS--HHHHHHHHHHHHHHHHHHTTPPPSS-PPPPPTTSTTHHHHHHHHHHHHHHHHHHHHSSS----/--SS-----HHHHHHHHHHHHT---GGGS--GGGGGGGGGS-HHHHHHHHHHHHHHHHHHHHHHHHHHHHHTT---HHHHHHHHHHHHHHHHHHHHHHHHHHHHTTT-HHHHHHHHHHHTT-HHHHHHHHHHHHHHHH--SHHHHHHHHHHHHHTTTHHHHHHHHGGGGGT--HHHHHHHHHHHHHHHHHHHHHHHHHHHS-TT-----HHHHHHHHHHHHHHHHHHHHHHS-TT-SS--HHHHHHHHHHHHHHHHHHTTPPPSS-PPPPPTTSTTHHHHHHHHHHHHHHHHHHHHTTS----

pLDDT: mean 89.94, s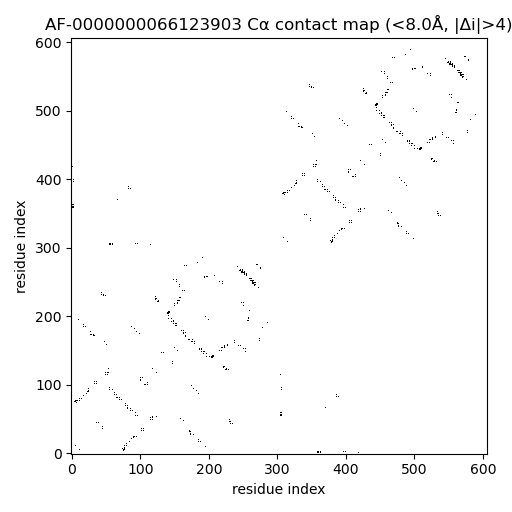td 15.09, range [20.25, 98.69]